Protein AF-A0A7S1CDB8-F1 (afdb_monomer_lite)

Radius of gyration: 35.47 Å; chains: 1; bounding box: 100×95×115 Å

pLDDT: mean 78.23, std 21.89, range [29.41, 98.62]

Foldseek 3Di:
DDDDDDDDDDDDDDDDDDDDDDDDDDDDDDDDDDDDDPVVVVVVVVVVVVVVDDDDDDDDDDDDDDDDDDDDDPDPDFDWDKDKDWDDPPPCPCPPVFDWDADPVRTIMTIDIDGPCPVPPPPPVPPPPDDDPDCVSVPHPDPPDDPPPCPDDPVNPPDPDPDPPPDPPPPPPPDDPPPVVVVVVVVVVVVVVVVVVVDPDDDDDDDDPPPDDFLCPFPLVCCCPDNQQNDLFQDDPLLVLLLCQLLCVQCVPVVNLCLQCVPPDPVCSVVSSVLQSVLCSVCVVLLVLLLLQQLLVDPPHLSFHALVSLVVQCVLLCLCPPPQQLNVQPPLVVLLVVLLDDDPPPLLVVLDDSRGHDSSSSVSSLLVNLCSRQVVRVNDPGSSVSSNCCVPPRRPVSDDVSSVDRLCVCVVPPCGDPVNSVVCVSCVVVLVVLQVVQWDDDPPDDPPFTWHFLVSQVVSCVVVVLDDVQFQQHSSNLSSLLSSLGHRHSDCSVPVRSNGTDGSNSVSSSVSSSVVSTPQDDPVQCVVQVHPGSVSSVVVVVD

Organism: NCBI:txid1486930

Structure (mmCIF, N/CA/C/O backbone):
data_AF-A0A7S1CDB8-F1
#
_entry.id   AF-A0A7S1CDB8-F1
#
loop_
_atom_site.group_PDB
_atom_site.id
_atom_site.type_symbol
_atom_site.label_atom_id
_atom_site.label_alt_id
_atom_site.label_comp_id
_atom_site.label_asym_id
_atom_site.label_entity_id
_atom_site.label_seq_id
_atom_site.pdbx_PDB_ins_code
_atom_site.Cartn_x
_atom_site.Cartn_y
_atom_site.Cartn_z
_atom_site.occupancy
_atom_site.B_iso_or_equiv
_atom_site.auth_seq_id
_atom_site.auth_comp_id
_atom_site.auth_asym_id
_atom_site.auth_atom_id
_atom_site.pdbx_PDB_model_num
ATOM 1 N N . GLY A 1 1 ? -10.593 3.421 -68.759 1.00 38.16 1 GLY A N 1
ATOM 2 C CA . GLY A 1 1 ? -10.973 4.738 -69.297 1.00 38.16 1 GLY A CA 1
ATOM 3 C C . GLY A 1 1 ? -12.304 5.162 -68.704 1.00 38.16 1 GLY A C 1
ATOM 4 O O . GLY A 1 1 ? -13.023 4.292 -68.224 1.00 38.16 1 GLY A O 1
ATOM 5 N N . GLY A 1 2 ? -12.669 6.444 -68.731 1.00 35.84 2 GLY A N 1
ATOM 6 C CA . GLY A 1 2 ? -11.814 7.614 -69.043 1.00 35.84 2 GLY A CA 1
ATOM 7 C C . GLY A 1 2 ? -11.148 8.185 -67.778 1.00 35.84 2 GLY A C 1
ATOM 8 O O . GLY A 1 2 ? -11.534 7.781 -66.687 1.00 35.84 2 GLY A O 1
ATOM 9 N N . ASP A 1 3 ? -10.095 9.008 -67.801 1.00 43.03 3 ASP A N 1
ATOM 10 C CA . ASP A 1 3 ? -9.575 9.994 -68.782 1.00 43.03 3 ASP A CA 1
ATOM 11 C C . ASP A 1 3 ? -10.294 11.362 -68.800 1.00 43.03 3 ASP A C 1
ATOM 13 O O . ASP A 1 3 ? -11.520 11.425 -68.820 1.00 43.03 3 ASP A O 1
ATOM 17 N N . GLY A 1 4 ? -9.493 12.446 -68.831 1.00 36.03 4 GLY A N 1
ATOM 18 C CA . GLY A 1 4 ? -9.903 13.865 -68.734 1.00 36.03 4 GLY A CA 1
ATOM 19 C C . GLY A 1 4 ? -9.572 14.483 -67.361 1.00 36.03 4 GLY A C 1
ATOM 20 O O . GLY A 1 4 ? -10.271 14.193 -66.400 1.00 36.03 4 GLY A O 1
ATOM 21 N N . ALA A 1 5 ? -8.513 15.270 -67.113 1.00 48.31 5 ALA A N 1
ATOM 22 C CA . ALA A 1 5 ? -7.528 16.015 -67.927 1.00 48.31 5 ALA A CA 1
ATOM 23 C C . ALA A 1 5 ? -7.956 17.415 -68.446 1.00 48.31 5 ALA A C 1
ATOM 25 O O . ALA A 1 5 ? -8.996 17.559 -69.079 1.00 48.31 5 ALA A O 1
ATOM 26 N N . GLY A 1 6 ? -7.096 18.424 -68.201 1.00 35.16 6 GLY A N 1
ATOM 27 C CA . GLY A 1 6 ? -7.274 19.858 -68.523 1.00 35.16 6 GLY A CA 1
ATOM 28 C C . GLY A 1 6 ? -7.003 20.754 -67.293 1.00 35.16 6 GLY A C 1
ATOM 29 O O . GLY A 1 6 ? -7.774 20.666 -66.348 1.00 35.16 6 GLY A O 1
ATOM 30 N N . ALA A 1 7 ? -5.940 21.558 -67.108 1.00 39.66 7 ALA A N 1
ATOM 31 C CA . ALA A 1 7 ? -4.836 22.127 -67.915 1.00 39.66 7 ALA A CA 1
ATOM 32 C C . ALA A 1 7 ? -4.998 23.622 -68.297 1.00 39.66 7 ALA A C 1
ATOM 34 O O . ALA A 1 7 ? -6.033 24.024 -68.817 1.00 39.66 7 ALA A O 1
ATOM 35 N N . GLY A 1 8 ? -3.932 24.413 -68.073 1.00 31.86 8 GLY A N 1
ATOM 36 C CA . GLY A 1 8 ? -3.846 25.863 -68.336 1.00 31.86 8 GLY A CA 1
ATOM 37 C C . GLY A 1 8 ? -3.538 26.702 -67.074 1.00 31.86 8 GLY A C 1
ATOM 38 O O . GLY A 1 8 ? -4.334 26.637 -66.148 1.00 31.86 8 GLY A O 1
ATOM 39 N N . ALA A 1 9 ? -2.502 27.544 -66.913 1.00 38.00 9 ALA A N 1
ATOM 40 C CA . ALA A 1 9 ? -1.146 27.750 -67.483 1.00 38.00 9 ALA A CA 1
ATOM 41 C C . ALA A 1 9 ? -0.836 29.262 -67.667 1.00 38.00 9 ALA 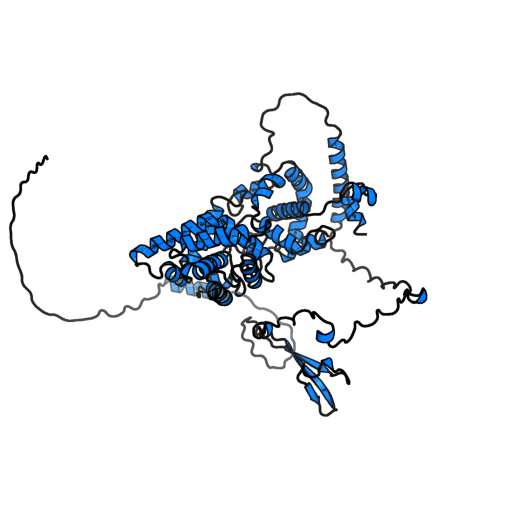A C 1
ATOM 43 O O . ALA A 1 9 ? -1.752 30.035 -67.923 1.00 38.00 9 ALA A O 1
ATOM 44 N N . ALA A 1 10 ? 0.461 29.628 -67.631 1.00 35.28 10 ALA A N 1
ATOM 45 C CA . ALA A 1 10 ? 1.052 30.963 -67.899 1.00 35.28 10 ALA A CA 1
ATOM 46 C C . ALA A 1 10 ? 0.858 32.066 -66.812 1.00 35.28 10 ALA A C 1
ATOM 48 O O . ALA A 1 10 ? -0.176 32.100 -66.158 1.00 35.28 10 ALA A O 1
ATOM 49 N N . GLN A 1 11 ? 1.797 33.004 -66.558 1.00 32.66 11 GLN A N 1
ATOM 50 C CA . GLN A 1 11 ? 3.234 33.113 -66.921 1.00 32.66 11 GLN A CA 1
ATOM 51 C C . GLN A 1 11 ? 3.989 34.120 -66.001 1.00 32.66 11 GLN A C 1
ATOM 53 O O . GLN A 1 11 ? 3.361 34.946 -65.345 1.00 32.66 11 GLN A O 1
ATOM 58 N N . SER A 1 12 ? 5.329 34.042 -65.971 1.00 38.66 12 SER A N 1
ATOM 59 C CA . SER A 1 12 ? 6.301 34.975 -65.327 1.0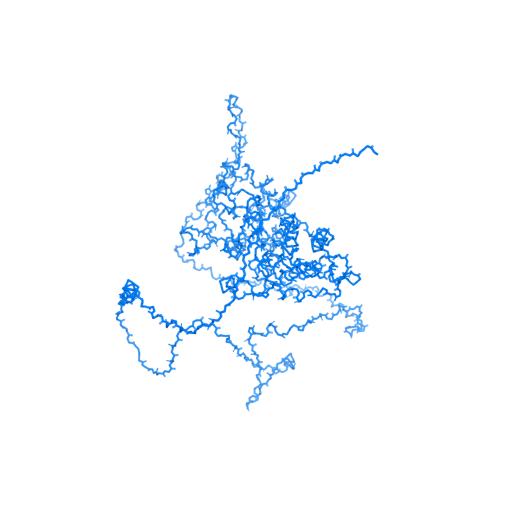0 38.66 12 SER A CA 1
ATOM 60 C C . SER A 1 12 ? 6.547 36.249 -66.196 1.00 38.66 12 SER A C 1
ATOM 62 O O . SER A 1 12 ? 5.812 36.371 -67.179 1.00 38.66 12 SER A O 1
ATOM 64 N N . PRO A 1 13 ? 7.530 37.179 -65.971 1.00 56.38 13 PRO A N 1
ATOM 65 C CA . PRO A 1 13 ? 8.753 37.220 -65.116 1.00 56.38 13 PRO A CA 1
ATOM 66 C C . PRO A 1 13 ? 8.775 38.473 -64.165 1.00 56.38 13 PRO A C 1
ATOM 68 O O . PRO A 1 13 ? 7.691 38.952 -63.854 1.00 56.38 13 PRO A O 1
ATOM 71 N N . SER A 1 14 ? 9.856 39.041 -63.583 1.00 34.16 14 SER A N 1
ATOM 72 C CA . SER A 1 14 ? 11.317 39.063 -63.862 1.00 34.16 14 SER A CA 1
ATOM 73 C C . SER A 1 14 ? 12.197 39.528 -62.672 1.00 34.16 14 SER A C 1
ATOM 75 O O . SER A 1 14 ? 11.719 40.286 -61.835 1.00 34.16 14 SER A O 1
ATOM 77 N N . ASP A 1 15 ? 13.471 39.098 -62.655 1.00 36.56 15 ASP A N 1
ATOM 78 C CA . ASP A 1 15 ? 14.751 39.862 -62.536 1.00 36.56 15 ASP A CA 1
ATOM 79 C C . ASP A 1 15 ? 14.794 41.205 -61.751 1.00 36.56 15 ASP A C 1
ATOM 81 O O . ASP A 1 15 ? 13.921 42.046 -61.939 1.00 36.56 15 ASP A O 1
ATOM 85 N N . ALA A 1 16 ? 15.823 41.594 -60.969 1.00 36.19 16 ALA A N 1
ATOM 86 C CA . ALA A 1 16 ? 17.074 40.999 -60.424 1.00 36.19 16 ALA A CA 1
ATOM 87 C C . ALA A 1 16 ? 17.612 41.981 -59.308 1.00 36.19 16 ALA A C 1
ATOM 89 O O . ALA A 1 16 ? 16.817 42.790 -58.837 1.00 36.19 16 ALA A O 1
ATOM 90 N N . ASP A 1 17 ? 18.849 42.055 -58.772 1.00 36.66 17 ASP A N 1
ATOM 91 C CA . ASP A 1 17 ? 20.159 41.383 -58.954 1.00 36.66 17 ASP A CA 1
ATOM 92 C C . ASP A 1 17 ? 21.061 41.550 -57.675 1.00 36.66 17 ASP A C 1
ATOM 94 O O . ASP A 1 17 ? 20.596 41.957 -56.611 1.00 36.66 17 ASP A O 1
ATOM 98 N N . LYS A 1 18 ? 22.362 41.232 -57.782 1.00 38.91 18 LYS A N 1
ATOM 99 C CA . LYS A 1 18 ? 23.511 41.406 -56.852 1.00 38.91 18 LYS A CA 1
ATOM 100 C C . LYS A 1 18 ? 24.128 42.840 -56.913 1.00 38.91 18 LYS A C 1
ATOM 102 O O . LYS A 1 18 ? 23.709 43.583 -57.797 1.00 38.91 18 LYS A O 1
ATOM 107 N N . PRO A 1 19 ? 25.112 43.273 -56.059 1.00 49.97 19 PRO A N 1
ATOM 108 C CA . PRO A 1 19 ? 26.216 42.483 -55.471 1.00 49.97 19 PRO A CA 1
ATOM 109 C C . PRO A 1 19 ? 26.726 42.848 -54.042 1.00 49.97 19 PRO A C 1
ATOM 111 O O . PRO A 1 19 ? 26.139 43.617 -53.293 1.00 49.97 19 PRO A O 1
ATOM 114 N N . THR A 1 20 ? 27.855 42.227 -53.673 1.00 40.97 20 THR A N 1
ATOM 115 C CA . THR A 1 20 ? 28.640 42.308 -52.417 1.00 40.97 20 THR A CA 1
ATOM 116 C C . THR A 1 20 ? 29.565 43.531 -52.280 1.00 40.97 20 THR A C 1
ATOM 118 O O . THR A 1 20 ? 30.162 43.897 -53.289 1.00 40.97 20 THR A O 1
ATOM 121 N N . ALA A 1 21 ? 29.872 43.980 -51.040 1.00 36.62 21 ALA A N 1
ATOM 122 C CA . ALA A 1 21 ? 31.258 44.040 -50.491 1.00 36.62 21 ALA A CA 1
ATOM 123 C C . ALA A 1 21 ? 31.415 44.623 -49.047 1.00 36.62 21 ALA A C 1
ATOM 125 O O . ALA A 1 21 ? 30.843 45.651 -48.721 1.00 36.62 21 ALA A O 1
ATOM 126 N N . GLN A 1 22 ? 32.308 43.988 -48.263 1.00 33.31 22 GLN A N 1
ATOM 127 C CA . GLN A 1 22 ? 33.307 44.542 -47.305 1.00 33.31 22 GLN A CA 1
ATOM 128 C C . GLN A 1 22 ? 32.953 45.380 -46.032 1.00 33.31 22 GLN A C 1
ATOM 130 O O . GLN A 1 22 ? 32.605 46.548 -46.098 1.00 33.31 22 GLN A O 1
ATOM 135 N N . SER A 1 23 ? 33.354 44.811 -44.877 1.00 37.66 23 SER A N 1
ATOM 136 C CA . SER A 1 23 ? 34.295 45.370 -43.863 1.00 37.66 23 SER A CA 1
ATOM 137 C C . SER A 1 23 ? 33.973 46.622 -43.010 1.00 37.66 23 SER A C 1
ATOM 139 O O . SER A 1 23 ? 34.195 47.748 -43.448 1.00 37.66 23 SER A O 1
ATOM 141 N N . ALA A 1 24 ? 33.744 46.411 -41.701 1.00 34.50 24 ALA A N 1
ATOM 142 C CA . ALA A 1 24 ? 34.161 47.298 -40.591 1.00 34.50 24 ALA A CA 1
ATOM 143 C C . ALA A 1 24 ? 34.254 46.505 -39.257 1.00 34.50 24 ALA A C 1
ATOM 145 O O . ALA A 1 24 ? 33.788 45.367 -39.200 1.00 34.50 24 ALA A O 1
ATOM 146 N N . SER A 1 25 ? 34.859 47.067 -38.196 1.00 35.12 25 SER A N 1
ATOM 147 C CA . SER A 1 25 ? 35.215 46.340 -36.953 1.00 35.12 25 SER A CA 1
ATOM 148 C C . SER A 1 25 ? 34.962 47.110 -35.644 1.00 35.12 25 SER A C 1
ATOM 150 O O . SER A 1 25 ? 35.329 48.283 -35.570 1.00 35.12 25 SER A O 1
ATOM 152 N N . SER A 1 26 ? 34.537 46.385 -34.593 1.00 35.00 26 SER A N 1
ATOM 153 C CA . SER A 1 26 ? 34.573 46.768 -33.155 1.00 35.00 26 SER A CA 1
ATOM 154 C C . SER A 1 26 ? 33.617 47.902 -32.707 1.00 35.00 26 SER A C 1
ATOM 156 O O . SER A 1 26 ? 33.131 48.642 -33.562 1.00 35.00 26 SER A O 1
ATOM 158 N N . PRO A 1 27 ? 33.347 48.093 -31.387 1.00 48.28 27 PRO A N 1
ATOM 159 C CA . PRO A 1 27 ? 33.837 47.365 -30.200 1.00 48.28 27 PRO A CA 1
ATOM 160 C C . PRO A 1 27 ? 32.727 46.742 -29.310 1.00 48.28 27 PRO A C 1
ATOM 162 O O . PRO A 1 27 ? 31.542 46.788 -29.631 1.00 48.28 27 PRO A O 1
ATOM 165 N N . GLU A 1 28 ? 33.131 46.166 -28.173 1.00 45.31 28 GLU A N 1
ATOM 166 C CA . GLU A 1 28 ? 32.261 45.649 -27.103 1.00 45.31 28 GLU A CA 1
ATOM 167 C C . GLU A 1 28 ? 31.558 46.768 -26.297 1.00 45.31 28 GLU A C 1
ATOM 169 O O . GLU A 1 28 ? 32.143 47.838 -26.100 1.00 45.31 28 GLU A O 1
ATOM 174 N N . PRO A 1 29 ? 30.356 46.521 -25.737 1.00 46.44 29 PRO A N 1
ATOM 175 C CA . PRO A 1 29 ? 29.827 47.276 -24.604 1.00 46.44 29 PRO A CA 1
ATOM 176 C C . PRO A 1 29 ? 30.355 46.707 -23.272 1.00 46.44 29 PRO A C 1
ATOM 178 O O . PRO A 1 29 ? 30.361 45.495 -23.060 1.00 46.44 29 PRO A O 1
ATOM 181 N N . ALA A 1 30 ? 30.773 47.581 -22.354 1.00 36.88 30 ALA A N 1
ATOM 182 C CA . ALA A 1 30 ? 31.241 47.181 -21.025 1.00 36.88 30 ALA A CA 1
ATOM 183 C C . ALA A 1 30 ? 30.097 46.683 -20.118 1.00 36.88 30 ALA A C 1
ATOM 185 O O . ALA A 1 30 ? 28.937 47.058 -20.296 1.00 36.88 30 ALA A O 1
ATOM 186 N N . ALA A 1 31 ? 30.440 45.870 -19.114 1.00 41.00 31 ALA A N 1
ATOM 187 C CA . ALA A 1 31 ? 29.494 45.416 -18.097 1.00 41.00 31 ALA A CA 1
ATOM 188 C C . ALA A 1 31 ? 28.950 46.595 -17.268 1.00 41.00 31 ALA A C 1
ATOM 190 O O . ALA A 1 31 ? 29.709 47.466 -16.842 1.00 41.00 31 ALA A O 1
ATOM 191 N N . ALA A 1 32 ? 27.641 46.594 -17.014 1.00 38.53 32 ALA A N 1
ATOM 192 C CA . ALA A 1 32 ? 27.009 47.500 -16.064 1.00 38.53 32 ALA A CA 1
ATOM 193 C C . ALA A 1 32 ? 27.014 46.868 -14.664 1.00 38.53 32 ALA A C 1
ATOM 195 O O . ALA A 1 32 ? 26.612 45.716 -14.507 1.00 38.53 32 ALA A O 1
ATOM 196 N N . GLU A 1 33 ? 27.443 47.620 -13.651 1.00 46.94 33 GLU A N 1
ATOM 197 C CA . GLU A 1 33 ? 27.284 47.216 -12.252 1.00 46.94 33 GLU A CA 1
ATOM 198 C C . GLU A 1 33 ? 25.822 47.421 -11.825 1.00 46.94 33 GLU A C 1
ATOM 200 O O . GLU A 1 33 ? 25.304 48.541 -11.853 1.00 46.94 33 GLU A O 1
ATOM 205 N N . GLU A 1 34 ? 25.143 46.342 -11.432 1.00 46.44 34 GLU A N 1
ATOM 206 C CA . GLU A 1 34 ? 23.788 46.416 -10.882 1.00 46.44 34 GLU A CA 1
ATOM 207 C C . GLU A 1 34 ? 23.829 46.976 -9.452 1.00 46.44 34 GLU A C 1
ATOM 209 O O . GLU A 1 34 ? 24.163 46.280 -8.493 1.00 46.44 34 GLU A O 1
ATOM 214 N N . PHE A 1 35 ? 23.471 48.252 -9.295 1.00 51.84 35 PHE A N 1
ATOM 215 C CA . PHE A 1 35 ? 23.238 48.843 -7.977 1.00 51.84 35 PHE A CA 1
ATOM 216 C C . PHE A 1 35 ? 21.973 48.242 -7.347 1.00 51.84 35 PHE A C 1
ATOM 218 O O . PHE A 1 35 ? 20.884 48.350 -7.915 1.00 51.84 35 PHE A O 1
ATOM 225 N N . GLU A 1 36 ? 22.093 47.652 -6.151 1.00 64.62 36 GLU A N 1
ATOM 226 C CA . GLU A 1 36 ? 20.927 47.176 -5.396 1.00 64.62 36 GLU A CA 1
ATOM 227 C C . GLU A 1 36 ? 19.930 48.318 -5.136 1.00 64.62 36 GLU A C 1
ATOM 229 O O . GLU A 1 36 ? 20.313 49.426 -4.750 1.00 64.62 36 GLU A O 1
ATOM 234 N N . SER A 1 37 ? 18.632 48.035 -5.303 1.00 71.44 37 SER A N 1
ATOM 235 C CA . SER A 1 37 ? 17.571 49.011 -5.029 1.00 71.44 37 SER A CA 1
ATOM 236 C C . SER A 1 37 ? 17.649 49.527 -3.580 1.00 71.44 37 SER A C 1
ATOM 238 O O . SER A 1 37 ? 17.768 48.713 -2.655 1.00 71.44 37 SER A O 1
ATOM 240 N N . PRO A 1 38 ? 17.487 50.845 -3.338 1.00 65.38 38 PRO A N 1
ATOM 241 C CA . PRO A 1 38 ? 17.392 51.401 -1.990 1.00 65.38 38 PRO A CA 1
ATOM 242 C C . PRO A 1 38 ? 16.327 50.726 -1.112 1.00 65.38 38 PRO A C 1
ATOM 244 O O . PRO A 1 38 ? 16.525 50.601 0.094 1.00 65.38 38 PRO A O 1
ATOM 247 N N . GLU A 1 39 ? 15.230 50.230 -1.696 1.00 68.44 39 GLU A N 1
ATOM 248 C CA . GLU A 1 39 ? 14.194 49.489 -0.960 1.00 68.44 39 GLU A CA 1
ATOM 249 C C . GLU A 1 39 ? 14.709 48.146 -0.421 1.00 68.44 39 GLU A C 1
ATOM 251 O O . GLU A 1 39 ? 14.388 47.769 0.706 1.00 68.44 39 GLU A O 1
ATOM 256 N N . LEU A 1 40 ? 15.568 47.456 -1.180 1.00 67.94 40 LEU A N 1
ATOM 257 C CA . LEU A 1 40 ? 16.182 46.191 -0.769 1.00 67.94 40 LEU A CA 1
ATOM 258 C C . LEU A 1 40 ? 17.161 46.410 0.396 1.00 67.94 40 LEU A C 1
ATOM 260 O O . LEU A 1 40 ? 17.200 45.626 1.344 1.00 67.94 40 LEU A O 1
ATOM 264 N N . LEU A 1 41 ? 17.910 47.518 0.365 1.00 67.50 41 LEU A N 1
ATOM 265 C CA . LEU A 1 41 ? 18.782 47.932 1.467 1.00 67.50 41 LEU A CA 1
ATOM 266 C C . LEU A 1 41 ? 17.978 48.329 2.717 1.00 67.50 41 LEU A C 1
ATOM 268 O O . LEU A 1 41 ? 18.371 47.969 3.827 1.00 67.50 41 LEU A O 1
ATOM 272 N N . MET A 1 42 ? 16.825 48.993 2.562 1.00 70.44 42 MET A N 1
ATOM 273 C CA . MET A 1 42 ? 15.929 49.284 3.690 1.00 70.44 42 MET A CA 1
ATOM 274 C C . MET A 1 42 ? 15.274 48.021 4.274 1.00 70.44 42 MET A C 1
ATOM 276 O O . MET A 1 42 ? 15.151 47.932 5.495 1.00 70.44 42 MET A O 1
ATOM 280 N N . GLN A 1 43 ? 14.922 47.019 3.457 1.00 70.06 43 GLN A N 1
ATOM 281 C CA . GLN A 1 43 ? 14.450 45.718 3.956 1.00 70.06 43 GLN A CA 1
ATOM 282 C C . GLN A 1 43 ? 15.533 44.984 4.759 1.00 70.06 43 GLN A C 1
ATOM 284 O O . GLN A 1 43 ? 15.288 44.621 5.910 1.00 70.06 43 GLN A O 1
ATOM 289 N N . LYS A 1 44 ? 16.752 44.850 4.217 1.00 75.25 44 LYS A N 1
ATOM 290 C CA . LYS A 1 44 ? 17.890 44.232 4.929 1.00 75.25 44 LYS A CA 1
ATOM 291 C C . LYS A 1 44 ? 18.195 44.945 6.258 1.00 75.25 44 LYS A C 1
ATOM 293 O O . LYS A 1 44 ? 18.496 44.294 7.259 1.00 75.25 44 LYS A O 1
ATOM 298 N N . ALA A 1 45 ? 18.080 46.276 6.296 1.00 68.38 45 ALA A N 1
ATOM 299 C CA . ALA A 1 45 ? 18.245 47.060 7.521 1.00 68.38 45 ALA A CA 1
ATOM 300 C C . ALA A 1 45 ? 17.115 46.829 8.547 1.00 68.38 45 ALA A C 1
ATOM 302 O O . ALA A 1 45 ? 17.380 46.807 9.750 1.00 68.38 45 ALA A O 1
ATOM 303 N N . ALA A 1 46 ? 15.873 46.623 8.096 1.00 68.38 46 ALA A N 1
ATOM 304 C CA . ALA A 1 46 ? 14.742 46.317 8.971 1.00 68.38 46 ALA A CA 1
ATOM 305 C C . ALA A 1 46 ? 14.871 44.926 9.623 1.00 68.38 46 ALA A C 1
ATOM 307 O O . ALA A 1 46 ? 14.714 44.811 10.839 1.00 68.38 46 ALA A O 1
ATOM 308 N N . GLU A 1 47 ? 15.240 43.893 8.857 1.00 65.31 47 GLU A N 1
ATOM 309 C CA . GLU A 1 47 ? 15.480 42.539 9.388 1.00 65.31 47 GLU A CA 1
ATOM 310 C C . GLU A 1 47 ? 16.637 42.512 10.405 1.00 65.31 47 GLU A C 1
ATOM 312 O O . GLU A 1 47 ? 16.551 41.862 11.452 1.00 65.31 47 GLU A O 1
ATOM 317 N N . ALA A 1 48 ? 17.708 43.273 10.145 1.00 57.91 48 ALA A N 1
ATOM 318 C CA . ALA A 1 48 ? 18.814 43.438 11.087 1.00 57.91 48 ALA A CA 1
ATOM 319 C C . ALA A 1 48 ? 18.375 44.123 12.399 1.00 57.91 48 ALA A C 1
ATOM 321 O O . ALA A 1 48 ? 18.818 43.731 13.480 1.00 57.91 48 ALA A O 1
ATOM 322 N N . ALA A 1 49 ? 17.473 45.108 12.324 1.00 56.41 49 ALA A N 1
ATOM 323 C CA . ALA A 1 49 ? 16.936 45.811 13.490 1.00 56.41 49 ALA A CA 1
ATOM 324 C C . ALA A 1 49 ? 15.918 44.985 14.304 1.00 56.41 49 ALA A C 1
ATOM 326 O O . ALA A 1 49 ? 15.722 45.257 15.493 1.00 56.41 49 ALA A O 1
ATOM 327 N N . GLU A 1 50 ? 15.272 43.981 13.701 1.00 53.75 50 GLU A N 1
ATOM 328 C CA . GLU A 1 50 ? 14.378 43.059 14.412 1.00 53.75 50 GLU A CA 1
ATOM 329 C C . GLU A 1 50 ? 15.158 41.963 15.157 1.00 53.75 50 GLU A C 1
ATOM 331 O O . GLU A 1 50 ? 14.863 41.684 16.321 1.00 53.75 50 GLU A O 1
ATOM 336 N N . ARG A 1 51 ? 16.245 41.441 14.565 1.00 48.72 51 ARG A N 1
ATOM 337 C CA . ARG A 1 51 ? 17.172 40.502 15.237 1.00 48.72 51 ARG A CA 1
ATOM 338 C C . ARG A 1 51 ? 17.839 41.058 16.503 1.00 48.72 51 ARG A C 1
ATOM 340 O O . ARG A 1 51 ? 18.318 40.277 17.317 1.00 48.72 51 ARG A O 1
ATOM 347 N N . ALA A 1 52 ? 17.856 42.375 16.697 1.00 46.03 52 ALA A N 1
ATOM 348 C CA . ALA A 1 52 ? 18.476 43.032 17.849 1.00 46.03 52 ALA A CA 1
ATOM 349 C C . ALA A 1 52 ? 17.593 43.090 19.122 1.00 46.03 52 ALA A C 1
ATOM 351 O O . ALA A 1 52 ? 17.943 43.795 20.068 1.00 46.03 52 ALA A O 1
ATOM 352 N N . LYS A 1 53 ? 16.431 42.413 19.161 1.00 40.97 53 LYS A N 1
ATOM 353 C CA . LYS A 1 53 ? 15.407 42.588 20.216 1.00 40.97 53 LYS A CA 1
ATOM 354 C C . LYS A 1 53 ? 15.030 41.309 20.976 1.00 40.97 53 LYS A C 1
ATOM 356 O O . LYS A 1 53 ? 13.863 40.928 21.031 1.00 40.97 53 LYS A O 1
ATOM 361 N N . THR A 1 54 ? 15.997 40.706 21.662 1.00 39.81 54 THR A N 1
ATOM 362 C CA . THR A 1 54 ? 15.740 39.733 22.743 1.00 39.81 54 THR A CA 1
ATOM 363 C C . THR A 1 54 ? 16.559 40.098 23.984 1.00 39.81 54 THR A C 1
ATOM 365 O O . THR A 1 54 ? 17.785 40.109 23.886 1.00 39.81 54 THR A O 1
ATOM 368 N N . PRO A 1 55 ? 15.933 40.406 25.137 1.00 38.22 55 PRO A N 1
ATOM 369 C CA . PRO A 1 55 ? 16.661 40.739 26.355 1.00 38.22 55 PRO A CA 1
ATOM 370 C C . PRO A 1 55 ? 17.181 39.479 27.059 1.00 38.22 55 PRO A C 1
ATOM 372 O O . PRO A 1 55 ? 16.446 38.511 27.247 1.00 38.22 55 PRO A O 1
ATOM 375 N N . THR A 1 56 ? 18.436 39.526 27.495 1.00 39.28 56 THR A N 1
ATOM 376 C CA . THR A 1 56 ? 19.023 38.611 28.482 1.00 39.28 56 THR A CA 1
ATOM 377 C C . THR A 1 56 ? 19.059 39.304 29.835 1.00 39.28 56 THR A C 1
ATOM 379 O O . THR A 1 56 ? 19.525 40.442 29.885 1.00 39.28 56 THR A O 1
ATOM 382 N N . ASP A 1 57 ? 18.655 38.635 30.917 1.00 35.59 57 ASP A N 1
ATOM 383 C CA . ASP A 1 57 ? 19.031 39.091 32.257 1.00 35.59 57 ASP A CA 1
ATOM 384 C C . ASP A 1 57 ? 19.105 37.959 33.300 1.00 35.59 57 ASP A C 1
ATOM 386 O O . ASP A 1 57 ? 18.337 36.996 33.252 1.00 35.59 57 ASP A O 1
ATOM 390 N N . HIS A 1 58 ? 20.022 38.177 34.241 1.00 33.66 58 HIS A N 1
ATOM 391 C CA . HIS A 1 58 ? 20.325 37.497 35.506 1.00 33.66 58 HIS A CA 1
ATOM 392 C C . HIS A 1 58 ? 20.864 36.053 35.594 1.00 33.66 58 HIS A C 1
ATOM 394 O O . HIS A 1 58 ? 20.352 35.073 35.053 1.00 33.66 58 HIS A O 1
ATOM 400 N N . ASP A 1 59 ? 21.909 35.987 36.423 1.00 30.91 59 ASP A N 1
ATOM 401 C CA . ASP A 1 59 ? 22.818 34.897 36.757 1.00 30.91 59 ASP A CA 1
ATOM 402 C C . ASP A 1 59 ? 22.428 34.157 38.053 1.00 30.91 59 ASP A C 1
ATOM 404 O O . ASP A 1 59 ? 21.704 34.689 38.896 1.00 30.91 59 ASP A O 1
ATOM 408 N N . VAL A 1 60 ? 23.036 32.983 38.276 1.00 30.92 60 VAL A N 1
ATOM 409 C CA . VAL A 1 60 ? 23.445 32.499 39.614 1.00 30.92 60 VAL A CA 1
ATOM 410 C C . VAL A 1 60 ? 24.790 31.766 39.474 1.00 30.92 60 VAL A C 1
ATOM 412 O O . VAL A 1 60 ? 24.979 31.002 38.528 1.00 30.92 60 VAL A O 1
ATOM 415 N N . ASP A 1 61 ? 25.725 31.992 40.401 1.00 29.41 61 ASP A N 1
ATOM 416 C CA . ASP A 1 61 ? 27.120 31.528 40.332 1.00 29.41 61 ASP A CA 1
ATOM 417 C C . ASP A 1 61 ? 27.335 29.999 40.352 1.00 29.41 61 ASP A C 1
ATOM 419 O O . ASP A 1 61 ? 26.741 29.280 41.159 1.00 29.41 61 ASP A O 1
ATOM 423 N N . SER A 1 62 ? 28.343 29.519 39.605 1.00 31.69 62 SER A N 1
ATOM 424 C CA . SER A 1 62 ? 29.194 28.400 40.057 1.00 31.69 62 SER A CA 1
ATOM 425 C C . SER A 1 62 ? 30.606 28.437 39.439 1.00 31.69 62 SER A C 1
ATOM 427 O O . SER A 1 62 ? 30.789 28.779 38.275 1.00 31.69 62 SER A O 1
ATOM 429 N N . VAL A 1 63 ? 31.609 28.132 40.268 1.00 30.34 63 VAL A N 1
ATOM 430 C CA . VAL A 1 63 ? 33.054 28.363 40.055 1.00 30.34 63 VAL A CA 1
ATOM 431 C C . VAL A 1 63 ? 33.691 27.487 38.956 1.00 30.34 63 VAL A C 1
ATOM 433 O O . VAL A 1 63 ? 33.350 26.321 38.796 1.00 30.34 63 VAL A O 1
ATOM 436 N N . ALA A 1 64 ? 34.672 28.080 38.267 1.00 31.25 64 ALA A N 1
ATOM 437 C CA . ALA A 1 64 ? 35.506 27.573 37.170 1.00 31.25 64 ALA A CA 1
ATOM 438 C C . ALA A 1 64 ? 36.181 26.187 37.321 1.00 31.25 64 ALA A C 1
ATOM 440 O O . ALA A 1 64 ? 36.655 25.836 38.399 1.00 31.25 64 ALA A O 1
ATOM 441 N N . ASP A 1 65 ? 36.376 25.504 36.180 1.00 32.81 65 ASP A N 1
ATOM 442 C CA . ASP A 1 65 ? 37.700 25.351 35.524 1.00 32.81 65 ASP A CA 1
ATOM 443 C C . ASP A 1 65 ? 37.498 25.132 33.988 1.00 32.81 65 ASP A C 1
ATOM 445 O O . ASP A 1 65 ? 36.371 24.820 33.588 1.00 32.81 65 ASP A O 1
ATOM 449 N N . PRO A 1 66 ? 38.480 25.370 33.086 1.00 39.28 66 PRO A N 1
ATOM 450 C CA . PRO A 1 66 ? 38.216 25.556 31.649 1.00 39.28 66 PRO A CA 1
ATOM 451 C C . PRO A 1 66 ? 38.457 24.316 30.767 1.00 39.28 66 PRO A C 1
ATOM 453 O O . PRO A 1 66 ? 39.356 23.521 31.036 1.00 39.28 66 PRO A O 1
ATOM 456 N N . GLY A 1 67 ? 37.763 24.225 29.620 1.00 32.81 67 GLY A N 1
ATOM 457 C CA . GLY A 1 67 ? 38.187 23.296 28.562 1.00 32.81 67 GLY A CA 1
ATOM 458 C C . GLY A 1 67 ? 37.189 22.851 27.487 1.00 32.81 67 GLY A C 1
ATOM 459 O O . GLY A 1 67 ? 37.343 21.725 27.030 1.00 32.81 67 GLY A O 1
ATOM 460 N N . ASP A 1 68 ? 36.219 23.668 27.054 1.00 31.44 68 ASP A N 1
ATOM 461 C CA . ASP A 1 68 ? 35.311 23.283 25.954 1.00 31.44 68 ASP A CA 1
ATOM 462 C C . ASP A 1 68 ? 35.164 24.376 24.880 1.00 31.44 68 ASP A C 1
ATOM 464 O O . ASP A 1 68 ? 34.914 25.543 25.186 1.00 31.44 68 ASP A O 1
ATOM 468 N N . LEU A 1 69 ? 35.311 23.981 23.610 1.00 37.78 69 LEU A N 1
ATOM 469 C CA . LEU A 1 69 ? 35.036 24.805 22.427 1.00 37.78 69 LEU A CA 1
ATOM 470 C C . LEU A 1 69 ? 33.701 24.355 21.829 1.00 37.78 69 LEU A C 1
ATOM 472 O O . LEU A 1 69 ? 33.637 23.360 21.110 1.00 37.78 69 LEU A O 1
ATOM 476 N N . ASN A 1 70 ? 32.635 25.087 22.146 1.00 35.38 70 ASN A N 1
ATOM 477 C CA . ASN A 1 70 ? 31.276 24.752 21.737 1.00 35.38 70 ASN A CA 1
ATOM 478 C C . ASN A 1 70 ? 30.831 25.597 20.531 1.00 35.38 70 ASN A C 1
ATOM 480 O O . ASN A 1 70 ? 30.314 26.699 20.711 1.00 35.38 70 ASN A O 1
ATOM 484 N N . ASP A 1 71 ? 31.007 25.062 19.320 1.00 38.28 71 ASP A N 1
ATOM 485 C CA . ASP A 1 71 ? 30.380 25.572 18.093 1.00 38.28 71 ASP A CA 1
ATOM 486 C C . ASP A 1 71 ? 29.253 24.624 17.655 1.00 38.28 71 ASP A C 1
ATOM 488 O O . ASP A 1 71 ? 29.447 23.417 17.489 1.00 38.28 71 ASP A O 1
ATOM 492 N N . GLY A 1 72 ? 28.043 25.166 17.509 1.00 40.09 72 GLY A N 1
ATOM 493 C CA . GLY A 1 72 ? 26.820 24.367 17.450 1.00 40.09 72 GLY A CA 1
ATOM 494 C C . GLY A 1 72 ? 26.415 23.893 16.053 1.00 40.09 72 GLY A C 1
ATOM 495 O O . GLY A 1 72 ? 25.998 24.692 15.216 1.00 40.09 72 GLY A O 1
ATOM 496 N N . ALA A 1 73 ? 26.381 22.574 15.851 1.00 36.88 73 ALA A N 1
ATOM 497 C CA . ALA A 1 73 ? 25.547 21.926 14.838 1.00 36.88 73 ALA A CA 1
ATOM 498 C C . ALA A 1 73 ? 25.134 20.525 15.316 1.00 36.88 73 ALA A C 1
ATOM 500 O O . ALA A 1 73 ? 25.992 19.692 15.599 1.00 36.88 73 ALA A O 1
ATOM 501 N N . ASP A 1 74 ? 23.828 20.241 15.377 1.00 43.06 74 ASP A N 1
ATOM 502 C CA . ASP A 1 74 ? 23.280 18.985 15.926 1.00 43.06 74 ASP A CA 1
ATOM 503 C C . ASP A 1 74 ? 23.350 17.817 14.913 1.00 43.06 74 ASP A C 1
ATOM 505 O O . ASP A 1 74 ? 22.380 17.122 14.600 1.00 43.06 74 ASP A O 1
ATOM 509 N N . ALA A 1 75 ? 24.539 17.624 14.340 1.00 43.97 75 ALA A N 1
ATOM 510 C CA . ALA A 1 75 ? 24.884 16.443 13.574 1.00 43.97 75 ALA A CA 1
ATOM 511 C C . ALA A 1 75 ? 25.247 15.322 14.555 1.00 43.97 75 ALA A C 1
ATOM 513 O O . ALA A 1 75 ? 26.313 15.346 15.171 1.00 43.97 75 ALA A O 1
ATOM 514 N N . LYS A 1 76 ? 24.386 14.303 14.676 1.00 48.47 76 LYS A N 1
ATOM 515 C CA . LYS A 1 76 ? 24.710 13.079 15.425 1.00 48.47 76 LYS A CA 1
ATOM 516 C C . LYS A 1 76 ? 25.933 12.386 14.819 1.00 48.47 76 LYS A C 1
ATOM 518 O O . LYS A 1 76 ? 25.809 11.564 13.910 1.00 48.47 76 LYS A O 1
ATOM 523 N N . ALA A 1 77 ? 27.110 12.686 15.359 1.00 52.38 77 ALA A N 1
ATOM 524 C CA . ALA A 1 77 ? 28.320 11.928 15.098 1.00 52.38 77 ALA A CA 1
ATOM 525 C C . ALA A 1 77 ? 28.072 10.455 15.464 1.00 52.38 77 ALA A C 1
ATOM 527 O O . ALA A 1 77 ? 27.600 10.155 16.564 1.00 52.38 77 ALA A O 1
ATOM 528 N N . LYS A 1 78 ? 28.374 9.538 14.537 1.00 53.38 78 LYS A N 1
ATOM 529 C CA . LYS A 1 78 ? 28.238 8.091 14.752 1.00 53.38 78 LYS A CA 1
ATOM 530 C C . LYS A 1 78 ? 29.268 7.640 15.789 1.00 53.38 78 LYS A C 1
ATOM 532 O O . LYS A 1 78 ? 30.426 7.386 15.463 1.00 53.38 78 LYS A O 1
ATOM 537 N N . SER A 1 79 ? 28.861 7.614 17.053 1.00 66.56 79 SER A N 1
ATOM 538 C CA . SER A 1 79 ? 29.731 7.320 18.186 1.00 66.56 79 SER A CA 1
ATOM 539 C C . SER A 1 79 ? 29.890 5.813 18.369 1.00 66.56 79 SER A C 1
ATOM 541 O O . SER A 1 79 ? 29.151 5.180 19.116 1.00 66.56 79 SER A O 1
ATOM 543 N N . VAL A 1 80 ? 30.892 5.242 17.693 1.00 76.12 80 VAL A N 1
ATOM 544 C CA . VAL A 1 80 ? 31.314 3.845 17.885 1.00 76.12 80 VAL A CA 1
ATOM 545 C C . VAL A 1 80 ? 31.612 3.606 19.368 1.00 76.12 80 VAL A C 1
ATOM 547 O O . VAL A 1 80 ? 32.575 4.155 19.912 1.00 76.12 80 VAL A O 1
ATOM 550 N N . ARG A 1 81 ? 30.800 2.782 20.039 1.00 81.12 81 ARG A N 1
ATOM 551 C CA . ARG A 1 81 ? 30.972 2.479 21.467 1.00 81.12 81 ARG A CA 1
ATOM 552 C C . ARG A 1 81 ? 31.715 1.165 21.634 1.00 81.12 81 ARG A C 1
ATOM 554 O O . ARG A 1 81 ? 31.230 0.106 21.250 1.00 81.12 81 ARG A O 1
ATOM 561 N N . MET A 1 82 ? 32.903 1.221 22.233 1.00 82.00 82 MET A N 1
ATOM 562 C CA . MET A 1 82 ? 33.659 0.017 22.570 1.00 82.00 82 MET A CA 1
ATOM 563 C C . MET A 1 82 ? 33.258 -0.503 23.951 1.00 82.00 82 MET A C 1
ATOM 565 O O . MET A 1 82 ? 33.468 0.157 24.968 1.00 82.00 82 MET A O 1
ATOM 569 N N . PHE A 1 83 ? 32.738 -1.725 23.982 1.00 88.81 83 PHE A N 1
ATOM 570 C CA . PHE A 1 83 ? 32.401 -2.447 25.200 1.00 88.81 83 PHE A CA 1
ATOM 571 C C . PHE A 1 83 ? 33.499 -3.460 25.538 1.00 88.81 83 PHE A C 1
ATOM 573 O O . PHE A 1 83 ? 34.127 -4.050 24.655 1.00 88.81 83 PHE A O 1
ATOM 580 N N . ARG A 1 84 ? 33.717 -3.693 26.838 1.00 93.38 84 ARG A N 1
ATOM 581 C CA . ARG A 1 84 ? 34.625 -4.736 27.338 1.00 93.38 84 ARG A CA 1
ATOM 582 C C . ARG A 1 84 ? 33.984 -5.550 28.453 1.00 93.38 84 ARG A C 1
ATOM 584 O O . ARG A 1 84 ? 33.279 -4.994 29.292 1.00 93.38 84 ARG A O 1
ATOM 591 N N . PHE A 1 85 ? 34.289 -6.842 28.510 1.00 93.69 85 PHE A N 1
ATOM 592 C CA . PHE A 1 85 ? 33.881 -7.725 29.605 1.00 93.69 85 PHE A CA 1
ATOM 593 C C . PHE A 1 85 ? 35.030 -8.641 30.039 1.00 93.69 85 PHE A C 1
ATOM 595 O O . PHE A 1 85 ? 35.916 -8.971 29.248 1.00 93.69 85 PHE A O 1
ATOM 602 N N . ARG A 1 86 ? 35.056 -9.020 31.322 1.00 95.19 86 ARG A N 1
ATOM 603 C CA . ARG A 1 86 ? 36.104 -9.888 31.881 1.00 95.19 86 ARG A CA 1
ATOM 604 C C . ARG A 1 86 ? 35.908 -11.318 31.375 1.00 95.19 86 ARG A C 1
ATOM 606 O O . ARG A 1 86 ? 34.787 -11.819 31.359 1.00 95.19 86 ARG A O 1
ATOM 613 N N . HIS A 1 87 ? 36.988 -11.989 30.989 1.00 93.00 87 HIS A N 1
ATOM 614 C CA . HIS A 1 87 ? 36.940 -13.408 30.660 1.00 93.00 87 HIS A CA 1
ATOM 615 C C . HIS A 1 87 ? 36.677 -14.247 31.919 1.00 93.00 87 HIS A C 1
ATOM 617 O O . HIS A 1 87 ? 37.328 -14.056 32.947 1.00 93.00 87 HIS A O 1
ATOM 623 N N . VAL A 1 88 ? 35.753 -15.203 31.825 1.00 91.44 88 VAL A N 1
ATOM 624 C CA . VAL A 1 88 ? 35.539 -16.229 32.853 1.00 91.44 88 VAL A CA 1
ATOM 625 C C . VAL A 1 88 ? 36.418 -17.435 32.526 1.00 91.44 88 VAL A C 1
ATOM 627 O O . VAL A 1 88 ? 36.329 -17.990 31.430 1.00 91.44 88 VAL A O 1
ATOM 630 N N . HIS A 1 89 ? 37.270 -17.842 33.469 1.00 85.12 89 HIS A N 1
ATOM 631 C CA . HIS A 1 89 ? 38.194 -18.960 33.281 1.00 85.12 89 HIS A CA 1
ATOM 632 C C . HIS A 1 89 ? 37.442 -20.251 32.908 1.00 85.12 89 HIS A C 1
ATOM 634 O O . HIS A 1 89 ? 36.508 -20.656 33.597 1.00 85.12 89 HIS A O 1
ATOM 640 N N . GLY A 1 90 ? 37.856 -20.899 31.815 1.00 87.00 90 GLY A N 1
ATOM 641 C CA . GLY A 1 90 ? 37.211 -22.102 31.271 1.00 87.00 90 GLY A CA 1
ATOM 642 C C . GLY A 1 90 ? 36.102 -21.845 30.238 1.00 87.00 90 GLY A C 1
ATOM 643 O O . GLY A 1 90 ? 35.688 -22.785 29.562 1.00 87.00 90 GLY A O 1
ATOM 644 N N . ALA A 1 91 ? 35.652 -20.599 30.040 1.00 82.81 91 ALA A N 1
ATOM 645 C CA . ALA A 1 91 ? 34.605 -20.275 29.068 1.00 82.81 91 ALA A CA 1
ATOM 646 C C . ALA A 1 91 ? 35.103 -20.399 27.613 1.00 82.81 91 ALA A C 1
ATOM 648 O O . ALA A 1 91 ? 35.661 -19.458 27.045 1.00 82.81 91 ALA A O 1
ATOM 649 N N . GLN A 1 92 ? 34.871 -21.555 26.983 1.00 84.19 92 GLN A N 1
ATOM 650 C CA . GLN A 1 92 ? 35.335 -21.811 25.613 1.00 84.19 92 GLN A CA 1
ATOM 651 C C . GLN A 1 92 ? 34.604 -20.986 24.541 1.00 84.19 92 GLN A C 1
ATOM 653 O O . GLN A 1 92 ? 35.185 -20.741 23.492 1.00 84.19 92 GLN A O 1
ATOM 658 N N . LEU A 1 93 ? 33.386 -20.494 24.807 1.00 72.44 93 LEU A N 1
ATOM 659 C CA . LEU A 1 93 ? 32.576 -19.737 23.838 1.00 72.44 93 LEU A CA 1
ATOM 660 C C . LEU A 1 93 ? 33.290 -18.489 23.283 1.00 72.44 93 LEU A C 1
ATOM 662 O O . LEU A 1 93 ? 33.140 -18.159 22.115 1.00 72.44 93 LEU A O 1
ATOM 666 N N . CYS A 1 94 ? 34.091 -17.796 24.099 1.00 77.38 94 CYS A N 1
ATOM 667 C CA . CYS A 1 94 ? 34.819 -16.598 23.659 1.00 77.38 94 CYS A CA 1
ATOM 668 C C . CYS A 1 94 ? 36.063 -16.919 22.807 1.00 77.38 94 CYS A C 1
ATOM 670 O O . CYS A 1 94 ? 36.667 -16.015 22.229 1.00 77.38 94 CYS A O 1
ATOM 672 N N . LYS A 1 95 ? 36.485 -18.189 22.752 1.00 74.62 95 LYS A N 1
ATOM 673 C CA . LYS A 1 95 ? 37.670 -18.635 22.014 1.00 74.62 95 LYS A CA 1
ATOM 674 C C . LYS A 1 95 ? 37.371 -18.523 20.513 1.00 74.62 95 LYS A C 1
ATOM 676 O O . LYS A 1 95 ? 36.331 -18.976 20.061 1.00 74.62 95 LYS A O 1
ATOM 681 N N . SER A 1 96 ? 38.263 -17.854 19.782 1.00 75.69 96 SER A N 1
ATOM 682 C CA . SER A 1 96 ? 38.140 -17.411 18.377 1.00 75.69 96 SER A CA 1
ATOM 683 C C . SER A 1 96 ? 37.033 -16.406 18.011 1.00 75.69 96 SER A C 1
ATOM 685 O O . SER A 1 96 ? 37.189 -15.762 16.980 1.00 75.69 96 SER A O 1
ATOM 687 N N . LEU A 1 97 ? 35.976 -16.202 18.811 1.00 76.81 97 LEU A N 1
ATOM 688 C CA . LEU A 1 97 ? 34.943 -15.192 18.498 1.00 76.81 97 LEU A CA 1
ATOM 689 C C . LEU A 1 97 ? 35.371 -13.741 18.780 1.00 76.81 97 LEU A C 1
ATOM 691 O O . LEU A 1 97 ? 34.986 -12.843 18.036 1.00 76.81 97 LEU A O 1
ATOM 695 N N . TYR A 1 98 ? 36.171 -13.496 19.824 1.00 83.56 98 TYR A N 1
ATOM 696 C CA . TYR A 1 98 ? 36.576 -12.142 20.223 1.00 83.56 98 TYR A CA 1
ATOM 697 C C . TYR A 1 98 ? 38.097 -11.987 20.294 1.00 83.56 98 TYR A C 1
ATOM 699 O O . TYR A 1 98 ? 38.832 -12.918 20.641 1.00 83.56 98 TYR A O 1
ATOM 707 N N . ARG A 1 99 ? 38.580 -10.769 20.012 1.00 83.25 99 ARG A N 1
ATOM 708 C CA . ARG A 1 99 ? 39.951 -10.382 20.366 1.00 83.25 99 ARG A CA 1
ATOM 709 C C . ARG A 1 99 ? 40.021 -10.172 21.876 1.00 83.25 99 ARG A C 1
ATOM 711 O O . ARG A 1 99 ? 39.208 -9.446 22.451 1.00 83.25 99 ARG A O 1
ATOM 718 N N . HIS A 1 100 ? 41.011 -10.803 22.492 1.00 88.94 100 HIS A N 1
ATOM 719 C CA . HIS A 1 100 ? 41.265 -10.719 23.920 1.00 88.94 100 HIS A CA 1
ATOM 720 C C . HIS A 1 100 ? 42.528 -9.904 24.200 1.00 88.94 100 HIS A C 1
ATOM 722 O O . HIS A 1 100 ? 43.467 -9.902 23.405 1.00 88.94 100 HIS A O 1
ATOM 728 N N . TYR A 1 101 ? 42.556 -9.239 25.350 1.00 93.62 101 TYR A N 1
ATOM 729 C CA . TYR A 1 101 ? 43.731 -8.554 25.876 1.00 93.62 101 TYR A CA 1
ATOM 730 C C . TYR A 1 101 ? 43.943 -8.989 27.325 1.00 93.62 101 TYR A C 1
ATOM 732 O O . TYR A 1 101 ? 43.003 -8.956 28.121 1.00 93.62 101 TYR A O 1
ATOM 740 N N . THR A 1 102 ? 45.156 -9.421 27.662 1.00 94.81 102 THR A N 1
ATOM 741 C CA . THR A 1 102 ? 45.516 -9.857 29.018 1.00 94.81 102 THR A CA 1
ATOM 742 C C . THR A 1 102 ? 46.347 -8.770 29.682 1.00 94.81 102 THR A C 1
ATOM 744 O O . THR A 1 102 ? 47.381 -8.368 29.153 1.00 94.81 102 THR A O 1
ATOM 747 N N . LEU A 1 103 ? 45.874 -8.281 30.826 1.00 92.12 103 LEU A N 1
ATOM 748 C CA . LEU A 1 103 ? 46.568 -7.286 31.638 1.00 92.12 103 LEU A CA 1
ATOM 749 C C . LEU A 1 103 ? 47.764 -7.905 32.398 1.00 92.12 103 LEU A C 1
ATOM 751 O O . LEU A 1 103 ? 47.819 -9.126 32.561 1.00 92.12 103 LEU A O 1
ATOM 755 N N . PRO A 1 104 ? 48.706 -7.088 32.915 1.00 95.94 104 PRO A N 1
ATOM 756 C CA . PRO A 1 104 ? 49.857 -7.574 33.687 1.00 95.94 104 PRO A CA 1
ATOM 757 C C . PRO A 1 104 ? 49.517 -8.326 34.988 1.00 95.94 104 PRO A C 1
ATOM 759 O O . PRO A 1 104 ? 50.375 -9.022 35.518 1.00 95.94 104 PRO A O 1
ATOM 762 N N . ASP A 1 105 ? 48.285 -8.215 35.498 1.00 94.31 105 ASP A N 1
ATOM 763 C CA . ASP A 1 105 ? 47.769 -8.999 36.634 1.00 94.31 105 ASP A CA 1
ATOM 764 C C . ASP A 1 105 ? 47.298 -10.415 36.231 1.00 94.31 105 ASP A C 1
ATOM 766 O O . ASP A 1 105 ? 46.825 -11.177 37.071 1.00 94.31 105 ASP A O 1
ATOM 770 N N . GLY A 1 106 ? 47.379 -10.759 34.941 1.00 93.38 106 GLY A N 1
ATOM 771 C CA . GLY A 1 106 ? 46.848 -11.996 34.371 1.00 93.38 106 GLY A CA 1
ATOM 772 C C . GLY A 1 106 ? 45.355 -11.944 34.022 1.00 93.38 106 GLY A C 1
ATOM 773 O O . GLY A 1 106 ? 44.827 -12.924 33.495 1.00 93.38 106 GLY A O 1
ATOM 774 N N . THR A 1 107 ? 44.650 -10.830 34.257 1.00 94.69 107 THR A N 1
ATOM 775 C CA . THR A 1 107 ? 43.230 -10.724 33.907 1.00 94.69 107 THR A CA 1
ATOM 776 C C . THR A 1 107 ? 43.043 -10.510 32.405 1.00 94.69 107 THR A C 1
ATOM 778 O O . THR A 1 107 ? 43.385 -9.463 31.852 1.00 94.69 107 THR A O 1
ATOM 781 N N . THR A 1 108 ? 42.403 -11.474 31.743 1.00 94.94 108 THR A N 1
ATOM 782 C CA . THR A 1 108 ? 41.954 -11.344 30.350 1.00 94.94 108 THR A CA 1
ATOM 783 C C . THR A 1 108 ? 40.614 -10.604 30.244 1.00 94.94 108 THR A C 1
ATOM 785 O O . THR A 1 108 ? 39.653 -10.924 30.948 1.00 94.94 108 THR A O 1
ATOM 788 N N . TYR A 1 109 ? 40.523 -9.662 29.306 1.00 95.56 109 TYR A N 1
ATOM 789 C CA . TYR A 1 109 ? 39.294 -8.989 28.877 1.00 95.56 109 TYR A CA 1
ATOM 790 C C . TYR A 1 109 ? 39.010 -9.257 27.395 1.00 95.56 109 TYR A C 1
ATOM 792 O O . TYR A 1 109 ? 39.933 -9.331 26.585 1.00 95.56 109 TYR A O 1
ATOM 800 N N . HIS A 1 110 ? 37.728 -9.356 27.046 1.00 92.75 110 HIS A N 1
ATOM 801 C CA . HIS A 1 110 ? 37.225 -9.397 25.669 1.00 92.75 110 HIS A CA 1
ATOM 802 C C . HIS A 1 110 ? 36.645 -8.038 25.294 1.00 92.75 110 HIS A C 1
ATOM 804 O O . HIS A 1 110 ? 36.034 -7.380 26.140 1.00 92.75 110 HIS A O 1
ATOM 810 N N . TYR A 1 111 ? 36.830 -7.636 24.038 1.00 89.19 111 TYR A N 1
ATOM 811 C CA . TYR A 1 111 ? 36.410 -6.336 23.514 1.00 89.19 111 TYR A CA 1
ATOM 812 C C . TYR A 1 111 ? 35.537 -6.518 22.270 1.00 89.19 111 TYR A C 1
ATOM 814 O O . TYR A 1 111 ? 35.847 -7.344 21.410 1.00 89.19 111 TYR A O 1
ATOM 822 N N . TYR A 1 112 ? 34.479 -5.716 22.157 1.00 86.94 112 TYR A N 1
ATOM 823 C CA . TYR A 1 112 ? 33.667 -5.591 20.946 1.00 86.94 112 TYR A CA 1
ATOM 824 C C . TYR A 1 112 ? 33.252 -4.133 20.726 1.00 86.94 112 TYR A C 1
ATOM 826 O O . TYR A 1 112 ? 33.236 -3.336 21.666 1.00 86.94 112 TYR A O 1
ATOM 834 N N . HIS A 1 113 ? 32.948 -3.775 19.481 1.00 85.31 113 HIS A N 1
ATOM 835 C CA . HIS A 1 113 ? 32.335 -2.494 19.144 1.00 85.31 113 HIS A CA 1
ATOM 836 C C . HIS A 1 113 ? 30.827 -2.671 18.954 1.00 85.31 113 HIS A C 1
ATOM 838 O O . HIS A 1 113 ? 30.374 -3.671 18.404 1.00 85.31 113 HIS A O 1
ATOM 844 N N . GLU A 1 114 ? 30.069 -1.682 19.398 1.00 71.88 114 GLU A N 1
ATOM 845 C CA . GLU A 1 114 ? 28.750 -1.355 18.877 1.00 71.88 114 GLU A CA 1
ATOM 846 C C . GLU A 1 114 ? 28.974 -0.268 17.816 1.00 71.88 114 GLU A C 1
ATOM 848 O O . GLU A 1 114 ? 29.487 0.813 18.124 1.00 71.88 114 GLU A O 1
ATOM 853 N N . ASP A 1 115 ? 28.693 -0.604 16.558 1.00 68.94 115 ASP A N 1
ATOM 854 C CA . ASP A 1 115 ? 28.903 0.257 15.394 1.00 68.94 115 ASP A CA 1
ATOM 855 C C . ASP A 1 115 ? 27.753 0.078 14.396 1.00 68.94 115 ASP A C 1
ATOM 857 O O . ASP A 1 115 ? 27.645 -0.965 13.747 1.00 68.94 115 ASP A O 1
ATOM 861 N N . ASP A 1 116 ? 26.938 1.123 14.236 1.00 56.94 116 ASP A N 1
ATOM 862 C CA . ASP A 1 116 ? 25.814 1.177 13.290 1.00 56.94 116 ASP A CA 1
ATOM 863 C C . ASP A 1 116 ? 26.250 0.990 11.816 1.00 56.94 116 ASP A C 1
ATOM 865 O O . ASP A 1 116 ? 25.404 0.833 10.935 1.00 56.94 116 ASP A O 1
ATOM 869 N N . LEU A 1 117 ? 27.554 1.036 11.498 1.00 53.81 117 LEU A N 1
ATOM 870 C CA . LEU A 1 117 ? 28.066 0.715 10.160 1.00 53.81 117 LEU A CA 1
ATOM 871 C C . LEU A 1 117 ? 28.205 -0.790 9.883 1.00 53.81 117 LEU A C 1
ATOM 873 O O . LEU A 1 117 ? 28.147 -1.180 8.716 1.00 53.81 117 LEU A O 1
ATOM 877 N N . HIS A 1 118 ? 28.404 -1.640 10.895 1.00 49.06 118 HIS A N 1
ATOM 878 C CA . HIS A 1 118 ? 28.774 -3.044 10.654 1.00 49.06 118 HIS A CA 1
ATOM 879 C C . HIS A 1 118 ? 27.595 -3.962 10.291 1.00 49.06 118 HIS A C 1
ATOM 881 O O . HIS A 1 118 ? 27.817 -5.008 9.681 1.00 49.06 118 HIS A O 1
ATOM 887 N N . GLU A 1 119 ? 26.344 -3.553 10.529 1.00 50.72 119 GLU A N 1
ATOM 888 C CA . GLU A 1 119 ? 25.172 -4.252 9.969 1.00 50.72 119 GLU A CA 1
ATOM 889 C C . GLU A 1 119 ? 25.058 -4.100 8.434 1.00 50.72 119 GLU A C 1
ATOM 891 O O . GLU A 1 119 ? 24.370 -4.887 7.784 1.00 50.72 119 GLU A O 1
ATOM 896 N N . LEU A 1 120 ? 25.758 -3.131 7.823 1.00 47.19 120 LEU A N 1
ATOM 897 C CA . LEU A 1 120 ? 25.682 -2.848 6.381 1.00 47.19 120 LEU A CA 1
ATOM 898 C C . LEU A 1 120 ? 26.726 -3.588 5.525 1.00 47.19 120 LEU A C 1
ATOM 900 O O . LEU A 1 120 ? 26.549 -3.679 4.310 1.00 47.19 120 LEU A O 1
ATOM 904 N N . THR A 1 121 ? 27.817 -4.095 6.108 1.00 44.28 121 THR A N 1
ATOM 905 C CA . THR A 1 121 ? 29.015 -4.515 5.346 1.00 44.28 121 THR A CA 1
ATOM 906 C C . THR A 1 121 ? 29.348 -6.006 5.386 1.00 44.28 121 THR A C 1
ATOM 908 O O . THR A 1 121 ? 30.192 -6.444 4.604 1.00 44.28 121 THR A O 1
ATOM 911 N N . THR A 1 122 ? 28.652 -6.825 6.181 1.00 43.84 122 THR A N 1
ATOM 912 C CA . THR A 1 122 ? 28.771 -8.296 6.120 1.00 43.84 122 THR A CA 1
ATOM 913 C C . THR A 1 122 ? 27.497 -8.981 5.634 1.00 43.84 122 THR A C 1
ATOM 915 O O . THR A 1 122 ? 26.982 -9.888 6.284 1.00 43.84 122 THR A O 1
ATOM 918 N N . GLN A 1 123 ? 27.062 -8.655 4.408 1.00 48.00 123 GLN A N 1
ATOM 919 C CA . GLN A 1 123 ? 26.186 -9.528 3.605 1.00 48.00 123 GLN A CA 1
ATOM 920 C C . GLN A 1 123 ? 26.918 -10.801 3.120 1.00 48.00 123 GLN A C 1
ATOM 922 O O . GLN A 1 123 ? 26.807 -11.222 1.968 1.00 48.00 123 GLN A O 1
ATOM 927 N N . VAL A 1 124 ? 27.642 -11.471 4.021 1.00 45.31 124 VAL A N 1
ATOM 928 C CA . VAL A 1 124 ? 27.841 -12.911 3.884 1.00 45.31 124 VAL A CA 1
ATOM 929 C C . VAL A 1 124 ? 26.458 -13.507 4.089 1.00 45.31 124 VAL A C 1
ATOM 931 O O . VAL A 1 124 ? 25.963 -13.557 5.212 1.00 45.31 124 VAL A O 1
ATOM 934 N N . VAL A 1 125 ? 25.812 -13.932 3.003 1.00 47.34 125 VAL A N 1
ATOM 935 C CA . VAL A 1 125 ? 24.575 -14.708 3.097 1.00 47.34 125 VAL A CA 1
ATOM 936 C C . VAL A 1 125 ? 24.947 -16.044 3.729 1.00 47.34 125 VAL A C 1
ATOM 938 O O . VAL A 1 125 ? 25.309 -16.996 3.034 1.00 47.34 125 VAL A O 1
ATOM 941 N N . VAL A 1 126 ? 24.886 -16.099 5.062 1.00 44.44 126 VAL A N 1
ATOM 942 C CA . VAL A 1 126 ? 25.004 -17.324 5.852 1.00 44.44 126 VAL A CA 1
ATOM 943 C C . VAL A 1 126 ? 23.764 -18.152 5.549 1.00 44.44 126 VAL A C 1
ATOM 945 O O . VAL A 1 126 ? 22.788 -18.157 6.295 1.00 44.44 126 VAL A O 1
ATOM 948 N N . ARG A 1 127 ? 23.789 -18.835 4.399 1.00 49.41 127 ARG A N 1
ATOM 949 C CA . ARG A 1 127 ? 22.850 -19.907 4.094 1.00 49.41 127 ARG A CA 1
ATOM 950 C C . ARG A 1 127 ? 22.996 -20.906 5.242 1.00 49.41 127 ARG A C 1
ATOM 952 O O . ARG A 1 127 ? 24.092 -21.459 5.380 1.00 49.41 127 ARG A O 1
ATOM 959 N N . PRO A 1 128 ? 21.969 -21.116 6.086 1.00 62.66 128 PRO A N 1
ATOM 960 C CA . PRO A 1 128 ? 22.066 -22.134 7.117 1.00 62.66 128 PRO A CA 1
ATOM 961 C C . PRO A 1 128 ? 22.372 -23.468 6.422 1.00 62.66 128 PRO A C 1
ATOM 963 O O . PRO A 1 128 ? 21.810 -23.727 5.349 1.00 62.66 128 PRO A O 1
ATOM 966 N N . PRO A 1 129 ? 23.286 -24.294 6.964 1.00 69.88 129 PRO A N 1
ATOM 967 C CA . PRO A 1 129 ? 23.603 -25.577 6.356 1.00 69.88 129 PRO A CA 1
ATOM 968 C C . PRO A 1 129 ? 22.310 -26.378 6.190 1.00 69.88 129 PRO A C 1
ATOM 970 O O . PRO A 1 129 ? 21.458 -26.385 7.082 1.00 69.88 129 PRO A O 1
ATOM 973 N N . ALA A 1 130 ? 22.145 -27.005 5.022 1.00 78.50 130 ALA A N 1
ATOM 974 C CA . ALA A 1 130 ? 20.923 -27.730 4.695 1.00 78.50 130 ALA A CA 1
ATOM 975 C C . ALA A 1 130 ? 20.606 -28.752 5.795 1.00 78.50 130 ALA A C 1
ATOM 977 O O . ALA A 1 130 ? 21.504 -29.467 6.244 1.00 78.50 130 ALA A O 1
ATOM 978 N N . ALA A 1 131 ? 19.339 -28.802 6.223 1.00 78.94 131 ALA A N 1
ATOM 979 C CA . ALA A 1 131 ? 18.926 -29.612 7.365 1.00 78.94 131 ALA A CA 1
ATOM 980 C C . ALA A 1 131 ? 19.427 -31.067 7.218 1.00 78.94 131 ALA A C 1
ATOM 982 O O . ALA A 1 131 ? 19.230 -31.667 6.153 1.00 78.94 131 ALA A O 1
ATOM 983 N N . PRO A 1 132 ? 20.095 -31.621 8.247 1.00 83.50 132 PRO A N 1
ATOM 984 C CA . PRO A 1 132 ? 20.798 -32.894 8.143 1.00 83.50 132 PRO A CA 1
ATOM 985 C C . PRO A 1 132 ? 19.824 -34.028 7.828 1.00 83.50 132 PRO A C 1
ATOM 987 O O . PRO A 1 132 ? 18.879 -34.284 8.573 1.00 83.50 132 PRO A O 1
ATOM 990 N N . LYS A 1 133 ? 20.047 -34.699 6.693 1.00 88.75 133 LYS A N 1
ATOM 991 C CA . LYS A 1 133 ? 19.148 -35.746 6.178 1.00 88.75 133 LYS A CA 1
ATOM 992 C C . LYS A 1 133 ? 19.431 -37.131 6.760 1.00 88.75 133 LYS A C 1
ATOM 994 O O . LYS A 1 133 ? 18.591 -38.015 6.629 1.00 88.75 133 LYS A O 1
ATOM 999 N N . THR A 1 134 ? 20.596 -37.325 7.374 1.00 89.94 134 THR A N 1
ATOM 1000 C CA . THR A 1 134 ? 21.002 -38.586 8.010 1.00 89.94 134 THR A CA 1
ATOM 1001 C C . THR A 1 134 ? 21.733 -38.311 9.324 1.00 89.94 134 THR A C 1
ATOM 1003 O O . THR A 1 134 ? 22.222 -37.201 9.553 1.00 89.94 134 THR A O 1
ATOM 1006 N N . LEU A 1 135 ? 21.831 -39.313 10.196 1.00 79.50 135 LEU A N 1
ATOM 1007 C CA . LEU A 1 135 ? 22.470 -39.160 11.506 1.00 79.50 135 LEU A CA 1
ATOM 1008 C C . LEU A 1 135 ? 23.994 -38.986 11.375 1.00 79.50 135 LEU A C 1
ATOM 1010 O O . LEU A 1 135 ? 24.584 -38.172 12.085 1.00 79.50 135 LEU A O 1
ATOM 1014 N N . GLU A 1 136 ? 24.618 -39.623 10.379 1.00 86.88 136 GLU A N 1
ATOM 1015 C CA . GLU A 1 136 ? 26.040 -39.447 10.065 1.00 86.88 136 GLU A CA 1
ATOM 1016 C C . GLU A 1 136 ? 26.356 -37.999 9.663 1.00 86.88 136 GLU A C 1
ATOM 1018 O O . GLU A 1 136 ? 27.435 -37.500 9.976 1.00 86.88 136 GLU A O 1
ATOM 1023 N N . SER A 1 137 ? 25.408 -37.279 9.043 1.00 86.12 137 SER A N 1
ATOM 1024 C CA . SER A 1 137 ? 25.596 -35.864 8.677 1.00 86.12 137 SER A CA 1
ATOM 1025 C C . SER A 1 137 ? 25.645 -34.898 9.878 1.00 86.12 137 SER A C 1
ATOM 1027 O O . SER A 1 137 ? 26.093 -33.765 9.723 1.00 86.12 137 SER A O 1
ATOM 1029 N N . ILE A 1 138 ? 25.278 -35.366 11.080 1.00 84.38 138 ILE A N 1
ATOM 1030 C CA . ILE A 1 138 ? 25.520 -34.710 12.385 1.00 84.38 138 ILE A CA 1
ATOM 1031 C C . ILE A 1 138 ? 26.444 -35.531 13.300 1.00 84.38 138 ILE A C 1
ATOM 1033 O O . ILE A 1 138 ? 26.495 -35.306 14.506 1.00 84.38 138 ILE A O 1
ATOM 1037 N N . TRP A 1 139 ? 27.189 -36.474 12.717 1.00 84.75 139 TRP A N 1
ATOM 1038 C CA . TRP A 1 139 ? 28.193 -37.318 13.375 1.00 84.75 139 TRP A CA 1
ATOM 1039 C C . TRP A 1 139 ? 27.620 -38.184 14.517 1.00 84.75 139 TRP A C 1
ATOM 1041 O O . TRP A 1 139 ? 28.345 -38.614 15.414 1.00 84.75 139 TRP A O 1
ATOM 1051 N N . LEU A 1 140 ? 26.318 -38.487 14.461 1.00 82.75 140 LEU A N 1
ATOM 1052 C CA . LEU A 1 140 ? 25.650 -39.436 15.347 1.00 82.75 140 LEU A CA 1
ATOM 1053 C C . LEU A 1 140 ? 25.555 -40.808 14.651 1.00 82.75 140 LEU A C 1
ATOM 1055 O O . LEU A 1 140 ? 24.970 -40.893 13.574 1.00 82.75 140 LEU A O 1
ATOM 1059 N N . PRO A 1 141 ? 26.073 -41.904 15.237 1.00 81.88 141 PRO A N 1
ATOM 1060 C CA . PRO A 1 141 ? 25.942 -43.244 14.649 1.00 81.88 141 PRO A CA 1
ATOM 1061 C C . PRO A 1 141 ? 24.536 -43.844 14.836 1.00 81.88 141 PRO A C 1
ATOM 1063 O O . PRO A 1 141 ? 24.162 -44.790 14.153 1.00 81.88 141 PRO A O 1
ATOM 1066 N N . GLN A 1 142 ? 23.763 -43.306 15.779 1.00 91.44 142 GLN A N 1
ATOM 1067 C CA . GLN A 1 142 ? 22.374 -43.653 16.071 1.00 91.44 142 GLN A CA 1
ATOM 1068 C C . GLN A 1 142 ? 21.708 -42.459 16.768 1.00 91.44 142 GLN A C 1
ATOM 1070 O O . GLN A 1 142 ? 22.405 -41.588 17.296 1.00 91.44 142 GLN A O 1
ATOM 1075 N N . LEU A 1 143 ? 20.372 -42.411 16.802 1.00 82.25 143 LEU A N 1
ATOM 1076 C CA . LEU A 1 143 ? 19.677 -41.455 17.668 1.00 82.25 143 LEU A CA 1
ATOM 1077 C C . LEU A 1 143 ? 20.103 -41.698 19.127 1.00 82.25 143 LEU A C 1
ATOM 1079 O O . LEU A 1 143 ? 20.258 -42.861 19.517 1.00 82.25 143 LEU A O 1
ATOM 1083 N N . PRO A 1 144 ? 20.276 -40.647 19.950 1.00 80.81 144 PRO A N 1
ATOM 1084 C CA . PRO A 1 144 ? 20.386 -40.847 21.387 1.00 80.81 144 PRO A CA 1
ATOM 1085 C C . PRO A 1 144 ? 19.131 -41.581 21.868 1.00 80.81 144 PRO A C 1
ATOM 1087 O O . PRO A 1 144 ? 18.030 -41.330 21.368 1.00 80.81 144 PRO A O 1
ATOM 1090 N N . PHE A 1 145 ? 19.290 -42.482 22.839 1.00 84.19 145 PHE A N 1
ATOM 1091 C CA . PHE A 1 145 ? 18.130 -43.049 23.520 1.00 84.19 145 PHE A CA 1
ATOM 1092 C C . PHE A 1 145 ? 17.263 -41.896 24.047 1.00 84.19 145 PHE A C 1
ATOM 1094 O O . PHE A 1 145 ? 17.826 -40.905 24.528 1.00 84.19 145 PHE A O 1
ATOM 1101 N N . PRO A 1 146 ? 15.922 -41.988 23.956 1.00 80.00 146 PRO A N 1
ATOM 1102 C CA . PRO A 1 146 ? 15.077 -41.012 24.624 1.00 80.00 146 PRO A CA 1
ATOM 1103 C C . PRO A 1 146 ? 15.482 -40.975 26.104 1.00 80.00 146 PRO A C 1
ATOM 1105 O O . PRO A 1 146 ? 15.783 -42.040 26.662 1.00 80.00 146 PRO A O 1
ATOM 1108 N N . PRO A 1 147 ? 15.522 -39.791 26.744 1.00 80.19 147 PRO A N 1
ATOM 1109 C CA . PRO A 1 147 ? 15.737 -39.736 28.181 1.00 80.19 147 PRO A CA 1
ATOM 1110 C C . PRO A 1 147 ? 14.705 -40.646 28.864 1.00 80.19 147 PRO A C 1
ATOM 1112 O O . PRO A 1 147 ? 13.589 -40.793 28.343 1.00 80.19 147 PRO A O 1
ATOM 1115 N N . PRO A 1 148 ? 15.058 -41.293 29.991 1.00 79.50 148 PRO A N 1
ATOM 1116 C CA . PRO A 1 148 ? 14.077 -42.050 30.752 1.00 79.50 148 PRO A CA 1
ATOM 1117 C C . PRO A 1 148 ? 12.868 -41.152 31.018 1.00 79.50 148 PRO A C 1
ATOM 1119 O O . PRO A 1 148 ? 13.014 -39.946 31.204 1.00 79.50 148 PRO A O 1
ATOM 1122 N N . SER A 1 149 ? 11.668 -41.734 30.994 1.00 63.19 149 SER A N 1
ATOM 1123 C CA . SER A 1 149 ? 10.445 -40.989 31.282 1.00 63.19 149 SER A CA 1
ATOM 1124 C C . SER A 1 149 ? 10.425 -40.615 32.762 1.00 63.19 149 SER A C 1
ATOM 1126 O O . SER A 1 149 ? 9.800 -41.305 33.567 1.00 63.19 149 SER A O 1
ATOM 1128 N N . GLU A 1 150 ? 11.105 -39.521 33.096 1.00 64.00 150 GLU A N 1
ATOM 1129 C CA . GLU A 1 150 ? 10.995 -38.783 34.347 1.00 64.00 150 GLU A CA 1
ATOM 1130 C C . GLU A 1 150 ? 9.559 -38.262 34.448 1.00 64.00 150 GLU A C 1
ATOM 1132 O O . GLU A 1 150 ? 9.227 -37.139 34.073 1.00 64.00 150 GLU A O 1
ATOM 1137 N N . VAL A 1 151 ? 8.671 -39.149 34.904 1.00 68.06 151 VAL A N 1
ATOM 1138 C CA . VAL A 1 151 ? 7.404 -38.762 35.511 1.00 68.06 151 VAL A CA 1
ATOM 1139 C C . VAL A 1 151 ? 7.802 -37.905 36.710 1.00 68.06 151 VAL A C 1
ATOM 1141 O O . VAL A 1 151 ? 8.469 -38.452 37.592 1.00 68.06 151 VAL A O 1
ATOM 1144 N N . PRO A 1 152 ? 7.451 -36.606 36.752 1.00 62.38 152 PRO A N 1
ATOM 1145 C CA . PRO A 1 152 ? 7.811 -35.763 37.880 1.00 62.38 152 PRO A CA 1
ATOM 1146 C C . PRO A 1 152 ? 7.299 -36.416 39.159 1.00 62.38 152 PRO A C 1
ATOM 1148 O O . PRO A 1 152 ? 6.119 -36.781 39.239 1.00 62.38 152 PRO A O 1
ATOM 1151 N N . SER A 1 153 ? 8.181 -36.607 40.137 1.00 69.44 153 SER A N 1
ATOM 1152 C CA . SER A 1 153 ? 7.743 -37.021 41.461 1.00 69.44 153 SER A CA 1
ATOM 1153 C C . SER A 1 153 ? 6.882 -35.913 42.072 1.00 69.44 153 SER A C 1
ATOM 1155 O O . SER A 1 153 ? 6.849 -34.777 41.593 1.00 69.44 153 SER A O 1
ATOM 1157 N N . VAL A 1 154 ? 6.169 -36.228 43.152 1.00 70.00 154 VAL A N 1
ATOM 1158 C CA . VAL A 1 154 ? 5.407 -35.202 43.882 1.00 70.00 154 VAL A CA 1
ATOM 1159 C C . VAL A 1 154 ? 6.349 -34.122 44.439 1.00 70.00 154 VAL A C 1
ATOM 1161 O O . VAL A 1 154 ? 5.940 -32.972 44.552 1.00 70.00 154 VAL A O 1
ATOM 1164 N N . ASP A 1 155 ? 7.614 -34.473 44.685 1.00 74.06 155 ASP A N 1
ATOM 1165 C CA . ASP A 1 155 ? 8.666 -33.586 45.185 1.00 74.06 155 ASP A CA 1
ATOM 1166 C C . ASP A 1 155 ? 9.317 -32.724 44.073 1.00 74.06 155 ASP A C 1
ATOM 1168 O O . ASP A 1 155 ? 9.933 -31.701 44.367 1.00 74.06 155 ASP A O 1
ATOM 1172 N N . ASP A 1 156 ? 9.142 -33.088 42.791 1.00 66.62 156 ASP A N 1
ATOM 1173 C CA . ASP A 1 156 ? 9.574 -32.292 41.624 1.00 66.62 156 ASP A CA 1
ATOM 1174 C C . ASP A 1 156 ? 8.550 -31.213 41.222 1.00 66.62 156 ASP A C 1
ATOM 1176 O O . ASP A 1 156 ? 8.796 -30.412 40.315 1.00 66.62 156 ASP A O 1
ATOM 1180 N N . VAL A 1 157 ? 7.385 -31.175 41.879 1.00 65.38 157 VAL A N 1
ATOM 1181 C CA . VAL A 1 157 ? 6.436 -30.064 41.767 1.00 65.38 157 VAL A CA 1
ATOM 1182 C C . VAL A 1 157 ? 6.897 -28.971 42.735 1.00 65.38 157 VAL A C 1
ATOM 1184 O O . VAL A 1 157 ? 6.718 -29.133 43.941 1.00 65.38 157 VAL A O 1
ATOM 1187 N N . PRO A 1 158 ? 7.477 -27.848 42.266 1.00 57.19 158 PRO A N 1
ATOM 1188 C CA . PRO A 1 158 ? 7.912 -26.797 43.175 1.00 57.19 158 PRO A CA 1
ATOM 1189 C C . PRO A 1 158 ? 6.707 -26.223 43.923 1.00 57.19 158 PRO A C 1
ATOM 1191 O O . PRO A 1 158 ? 5.712 -25.846 43.291 1.00 57.19 158 PRO A O 1
ATOM 1194 N N . ASP A 1 159 ? 6.829 -26.116 45.251 1.00 65.69 159 ASP A N 1
ATOM 1195 C CA . ASP A 1 159 ? 5.876 -25.400 46.105 1.00 65.69 159 ASP A CA 1
ATOM 1196 C C . ASP A 1 159 ? 5.505 -24.070 45.447 1.00 65.69 159 ASP A C 1
ATOM 1198 O O . ASP A 1 159 ? 6.382 -23.304 45.031 1.00 65.69 159 ASP A O 1
ATOM 1202 N N . ALA A 1 160 ? 4.197 -23.842 45.287 1.00 53.34 160 ALA A N 1
ATOM 1203 C CA . ALA A 1 160 ? 3.664 -22.882 44.328 1.00 53.34 160 ALA A CA 1
ATOM 1204 C C . ALA A 1 160 ? 4.313 -21.501 44.497 1.00 53.34 160 ALA A C 1
ATOM 1206 O O . ALA A 1 160 ? 4.024 -20.789 45.457 1.00 53.34 160 ALA A O 1
ATOM 1207 N N . TYR A 1 161 ? 5.193 -21.139 43.553 1.00 50.09 161 TYR A N 1
ATOM 1208 C CA . TYR A 1 161 ? 6.046 -19.957 43.658 1.00 50.09 161 TYR A CA 1
ATOM 1209 C C . TYR A 1 161 ? 5.194 -18.686 43.725 1.00 50.09 161 TYR A C 1
ATOM 1211 O O . TYR A 1 161 ? 4.763 -18.141 42.703 1.00 50.09 161 TYR A O 1
ATOM 1219 N N . GLU A 1 162 ? 4.944 -18.213 44.948 1.00 44.50 162 GLU A N 1
ATOM 1220 C CA . GLU A 1 162 ? 4.277 -16.945 45.194 1.00 44.50 162 GLU A CA 1
ATOM 1221 C C . GLU A 1 162 ? 5.187 -15.821 44.703 1.00 44.50 162 GLU A C 1
ATOM 1223 O O . GLU A 1 162 ? 6.043 -15.315 45.430 1.00 44.50 162 GLU A O 1
ATOM 1228 N N . PHE A 1 163 ? 4.982 -15.409 43.449 1.00 43.88 163 PHE A N 1
ATOM 1229 C CA . PHE A 1 163 ? 5.554 -14.177 42.927 1.00 43.88 163 PHE A CA 1
ATOM 1230 C C . PHE A 1 163 ? 5.274 -13.056 43.937 1.00 43.88 163 PHE A C 1
ATOM 1232 O O . PHE A 1 163 ? 4.095 -12.751 44.169 1.00 43.88 163 PHE A O 1
ATOM 1239 N N . PRO A 1 164 ? 6.310 -12.423 44.527 1.00 45.91 164 PRO A N 1
ATOM 1240 C CA . PRO A 1 164 ? 6.109 -11.321 45.452 1.00 45.91 164 PRO A CA 1
ATOM 1241 C C . PRO A 1 164 ? 5.413 -10.210 44.674 1.00 45.91 164 PRO A C 1
ATOM 1243 O O . PRO A 1 164 ? 6.007 -9.582 43.794 1.00 45.91 164 PRO A O 1
ATOM 1246 N N . ARG A 1 165 ? 4.110 -10.040 44.938 1.00 46.91 165 ARG A N 1
ATOM 1247 C CA . ARG A 1 165 ? 3.244 -9.179 44.130 1.00 46.91 165 ARG A CA 1
ATOM 1248 C C . ARG A 1 165 ? 3.867 -7.784 44.127 1.00 46.91 165 ARG A C 1
ATOM 1250 O O . ARG A 1 165 ? 4.040 -7.232 45.217 1.00 46.91 165 ARG A O 1
ATOM 1257 N N . PRO A 1 166 ? 4.225 -7.214 42.959 1.00 47.25 166 PRO A N 1
ATOM 1258 C CA . PRO A 1 166 ? 4.824 -5.891 42.933 1.00 47.25 166 PRO A CA 1
ATOM 1259 C C . PRO A 1 166 ? 3.865 -4.930 43.644 1.00 47.25 166 PRO A C 1
ATOM 1261 O O . PRO A 1 166 ? 2.654 -5.011 43.397 1.00 47.25 166 PRO A O 1
ATOM 1264 N N . PRO A 1 167 ? 4.360 -4.066 44.553 1.00 52.53 167 PRO A N 1
ATOM 1265 C CA . PRO A 1 167 ? 3.494 -3.154 45.284 1.00 52.53 167 PRO A CA 1
ATOM 1266 C C . PRO A 1 167 ? 2.667 -2.367 44.263 1.00 52.53 167 PRO A C 1
ATOM 1268 O O . PRO A 1 167 ? 3.241 -1.896 43.273 1.00 52.53 167 PRO A O 1
ATOM 1271 N N . PRO A 1 168 ? 1.334 -2.270 44.442 1.00 44.62 168 PRO A N 1
ATOM 1272 C CA . PRO A 1 168 ? 0.456 -1.728 43.416 1.00 44.62 168 PRO A CA 1
ATOM 1273 C C . PRO A 1 168 ? 0.968 -0.345 43.005 1.00 44.62 168 PRO A C 1
ATOM 1275 O O . PRO A 1 168 ? 1.290 0.456 43.892 1.00 44.62 168 PRO A O 1
ATOM 1278 N N . PRO A 1 169 ? 1.098 -0.068 41.692 1.00 43.25 169 PRO A N 1
ATOM 1279 C CA . PRO A 1 169 ? 1.719 1.160 41.223 1.00 43.25 169 PRO A CA 1
ATOM 1280 C C . PRO A 1 169 ? 1.004 2.340 41.868 1.00 43.25 169 PRO A C 1
ATOM 1282 O O . PRO A 1 169 ? -0.222 2.443 41.779 1.00 43.25 169 PRO A O 1
ATOM 1285 N N . ARG A 1 170 ? 1.765 3.200 42.560 1.00 37.59 170 ARG A N 1
ATOM 1286 C CA . ARG A 1 170 ? 1.216 4.375 43.241 1.00 37.59 170 ARG A CA 1
ATOM 1287 C C . ARG A 1 170 ? 0.579 5.281 42.195 1.00 37.59 170 ARG A C 1
ATOM 1289 O O . ARG A 1 170 ? 1.270 6.051 41.535 1.00 37.59 170 ARG A O 1
ATOM 1296 N N . LEU A 1 171 ? -0.738 5.164 42.050 1.00 36.28 171 LEU A N 1
ATOM 1297 C CA . LEU A 1 171 ? -1.555 6.078 41.270 1.00 36.28 171 LEU A CA 1
ATOM 1298 C C . LEU A 1 171 ? -1.336 7.480 41.843 1.00 36.28 171 LEU A C 1
ATOM 1300 O O . LEU A 1 171 ? -1.752 7.759 42.969 1.00 36.28 171 LEU A O 1
ATOM 1304 N N . SER A 1 172 ? -0.675 8.356 41.085 1.00 35.59 172 SER A N 1
ATOM 1305 C CA . SER A 1 172 ? -0.748 9.785 41.364 1.00 35.59 172 SER A CA 1
ATOM 1306 C C . SER A 1 172 ? -2.219 10.191 41.271 1.00 35.59 172 SER A C 1
ATOM 1308 O O . SER A 1 172 ? -2.934 9.808 40.342 1.00 35.59 172 SER A O 1
ATOM 1310 N N . HIS A 1 173 ? -2.707 10.906 42.282 1.00 39.00 173 HIS A N 1
ATOM 1311 C CA . HIS A 1 173 ? -4.145 11.102 42.479 1.00 39.00 173 HIS A CA 1
ATOM 1312 C C . HIS A 1 173 ? -4.794 12.078 41.472 1.00 39.00 173 HIS A C 1
ATOM 1314 O O . HIS A 1 173 ? -6.006 12.289 41.517 1.00 39.00 173 HIS A O 1
ATOM 1320 N N . ASP A 1 174 ? -4.013 12.605 40.525 1.00 41.06 174 ASP A N 1
ATOM 1321 C CA . ASP A 1 174 ? -4.382 13.689 39.608 1.00 41.06 174 ASP A CA 1
ATOM 1322 C C . ASP A 1 174 ? -5.012 13.231 38.278 1.00 41.06 174 ASP A C 1
ATOM 1324 O O . ASP A 1 174 ? -5.329 14.056 37.420 1.00 41.06 174 ASP A O 1
ATOM 1328 N N . THR A 1 175 ? -5.268 11.930 38.082 1.00 39.34 175 THR A N 1
ATOM 1329 C CA . THR A 1 175 ? -6.123 11.472 36.967 1.00 39.34 175 THR A CA 1
ATOM 1330 C C . THR A 1 175 ? -7.606 11.458 37.372 1.00 39.34 175 THR A C 1
ATOM 1332 O O . THR A 1 175 ? -7.979 10.733 38.298 1.00 39.34 175 THR A O 1
ATOM 1335 N N . PRO A 1 176 ? -8.496 12.214 36.694 1.00 40.94 176 PRO A N 1
ATOM 1336 C CA . PRO A 1 176 ? -9.845 12.466 37.192 1.00 40.94 176 PRO A CA 1
ATOM 1337 C C . PRO A 1 176 ? -10.760 11.232 37.153 1.00 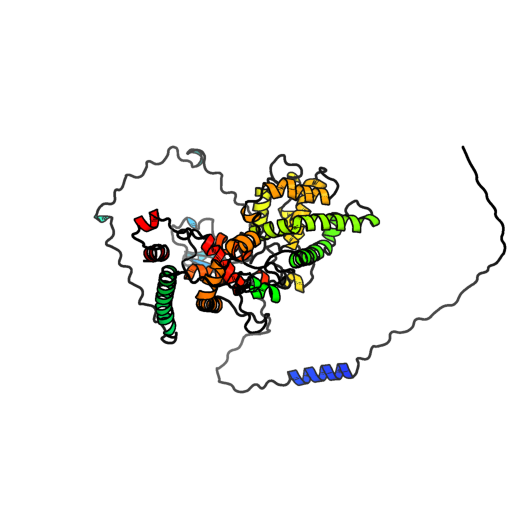40.94 176 PRO A C 1
ATOM 1339 O O . PRO A 1 176 ? -10.991 10.618 36.111 1.00 40.94 176 PRO A O 1
ATOM 1342 N N . ARG A 1 177 ? -11.395 10.968 38.302 1.00 43.00 177 ARG A N 1
ATOM 1343 C CA . ARG A 1 177 ? -12.292 9.840 38.657 1.00 43.00 177 ARG A CA 1
ATOM 1344 C C . ARG A 1 177 ? -13.474 9.553 37.699 1.00 43.00 177 ARG A C 1
ATOM 1346 O O . ARG A 1 177 ? -14.144 8.535 37.843 1.00 43.00 177 ARG A O 1
ATOM 1353 N N . LYS A 1 178 ? -13.725 10.423 36.714 1.00 41.91 178 LYS A N 1
ATOM 1354 C CA . LYS A 1 178 ? -14.915 10.457 35.836 1.00 41.91 178 LYS A CA 1
ATOM 1355 C C . LYS A 1 178 ? -15.045 9.272 34.865 1.00 41.91 178 LYS A C 1
ATOM 1357 O O . LYS A 1 178 ? -16.124 9.040 34.328 1.00 41.91 178 LYS A O 1
ATOM 1362 N N . MET A 1 179 ? -13.970 8.518 34.615 1.00 38.19 179 MET A N 1
ATOM 1363 C CA . MET A 1 179 ? -13.990 7.435 33.619 1.00 38.19 179 MET A CA 1
ATOM 1364 C C . MET A 1 179 ? -14.800 6.204 34.072 1.00 38.19 179 MET A C 1
ATOM 1366 O O . MET A 1 179 ? -15.359 5.506 33.230 1.00 38.19 179 MET A O 1
ATOM 1370 N N . GLY A 1 180 ? -14.921 5.959 35.384 1.00 40.22 180 GLY A N 1
ATOM 1371 C CA . GLY A 1 180 ? -15.680 4.819 35.918 1.00 40.22 180 GLY A CA 1
ATOM 1372 C C . GLY A 1 180 ? -17.197 4.956 35.739 1.00 40.22 180 GLY A C 1
ATOM 1373 O O . GLY A 1 180 ? -17.854 4.038 35.249 1.00 40.22 180 GLY A O 1
ATOM 1374 N N . GLU A 1 181 ? -17.756 6.122 36.075 1.00 39.03 181 GLU A N 1
ATOM 1375 C CA . GLU A 1 181 ? -19.203 6.381 35.986 1.00 39.03 181 GLU A CA 1
ATOM 1376 C C . GLU A 1 181 ? -19.712 6.321 34.540 1.00 39.03 181 GLU A C 1
ATOM 1378 O O . GLU A 1 181 ? -20.773 5.750 34.277 1.00 39.03 181 GLU A O 1
ATOM 1383 N N . ALA A 1 182 ? -18.917 6.826 33.589 1.00 40.03 182 ALA A N 1
ATOM 1384 C CA . ALA A 1 182 ? -19.228 6.768 32.163 1.00 40.03 182 ALA A CA 1
ATOM 1385 C C . ALA A 1 182 ? -19.410 5.323 31.659 1.00 40.03 182 ALA A C 1
ATOM 1387 O O . ALA A 1 182 ? -20.333 5.050 30.894 1.00 40.03 182 ALA A O 1
ATOM 1388 N N . VAL A 1 183 ? -18.578 4.379 32.118 1.00 40.56 183 VAL A N 1
ATOM 1389 C CA . VAL A 1 183 ? -18.688 2.958 31.739 1.00 40.56 183 VAL A CA 1
ATOM 1390 C C . VAL A 1 183 ? -19.934 2.309 32.352 1.00 40.56 183 VAL A C 1
ATOM 1392 O O . VAL A 1 183 ? -20.635 1.567 31.663 1.00 40.56 183 VAL A O 1
ATOM 1395 N N . VAL A 1 184 ? -20.260 2.614 33.613 1.00 42.81 184 VAL A N 1
ATOM 1396 C CA . VAL A 1 184 ? -21.432 2.043 34.309 1.00 42.81 184 VAL A CA 1
ATOM 1397 C C . VAL A 1 184 ? -22.755 2.542 33.712 1.00 42.81 184 VAL A C 1
ATOM 1399 O O . VAL A 1 184 ? -23.681 1.750 33.521 1.00 42.81 184 VAL A O 1
ATOM 1402 N N . LEU A 1 185 ? -22.844 3.828 33.355 1.00 44.50 185 LEU A N 1
ATOM 1403 C CA . LEU A 1 185 ? -23.997 4.381 32.632 1.00 44.50 185 LEU A CA 1
ATOM 1404 C C . LEU A 1 185 ? -24.149 3.758 31.233 1.00 44.50 185 LEU A C 1
ATOM 1406 O O . LEU A 1 185 ? -25.265 3.450 30.811 1.00 44.50 185 LEU A O 1
ATOM 1410 N N . HIS A 1 186 ? -23.035 3.512 30.536 1.00 43.06 186 HIS A N 1
ATOM 1411 C CA . HIS A 1 186 ? -23.041 2.964 29.176 1.00 43.06 186 HIS A CA 1
ATOM 1412 C C . HIS A 1 186 ? -23.567 1.524 29.095 1.00 43.06 186 HIS A C 1
ATOM 1414 O O . HIS A 1 186 ? -24.310 1.199 28.169 1.00 43.06 186 HIS A O 1
ATOM 1420 N N . VAL A 1 187 ? -23.255 0.662 30.073 1.00 45.44 187 VAL A N 1
ATOM 1421 C CA . VAL A 1 187 ? -23.796 -0.714 30.119 1.00 45.44 187 VAL A CA 1
ATOM 1422 C C . VAL A 1 187 ? -25.328 -0.697 30.204 1.00 45.44 187 VAL A C 1
ATOM 1424 O O . VAL A 1 187 ? -25.996 -1.351 29.402 1.00 45.44 187 VAL A O 1
ATOM 1427 N N . ARG A 1 188 ? -25.895 0.132 31.091 1.00 45.34 188 ARG A N 1
ATOM 1428 C CA . ARG A 1 188 ? -27.354 0.275 31.253 1.00 45.34 188 ARG A CA 1
ATOM 1429 C C . ARG A 1 188 ? -28.041 0.800 29.985 1.00 45.34 188 ARG A C 1
ATOM 1431 O O . ARG A 1 188 ? -29.143 0.361 29.659 1.00 45.34 188 ARG A O 1
ATOM 1438 N N . ALA A 1 189 ? -27.390 1.693 29.235 1.00 44.56 189 ALA A N 1
ATOM 1439 C CA . ALA A 1 189 ? -27.906 2.188 27.957 1.00 44.56 189 ALA A CA 1
ATOM 1440 C C . ALA A 1 189 ? -27.956 1.095 26.868 1.00 44.56 189 ALA A C 1
ATOM 1442 O O . ALA A 1 189 ? -28.905 1.042 26.083 1.00 44.56 189 ALA A O 1
ATOM 1443 N N . VAL A 1 190 ? -26.974 0.185 26.837 1.00 46.25 190 VAL A N 1
ATOM 1444 C CA . VAL A 1 190 ? -26.961 -0.960 25.906 1.00 46.25 190 VAL A CA 1
ATOM 1445 C C . VAL A 1 190 ? -28.079 -1.955 26.233 1.00 46.25 190 VAL A C 1
ATOM 1447 O O . VAL A 1 190 ? -28.774 -2.408 25.324 1.00 46.25 190 VAL A O 1
ATOM 1450 N N . GLU A 1 191 ? -28.310 -2.247 27.514 1.00 52.12 191 GLU A N 1
ATOM 1451 C CA . GLU A 1 191 ? -29.420 -3.103 27.961 1.00 52.12 191 GLU A CA 1
ATOM 1452 C C . GLU A 1 191 ? -30.795 -2.497 27.623 1.00 52.12 191 GLU A C 1
ATOM 1454 O O . GLU A 1 191 ? -31.706 -3.212 27.200 1.00 52.12 191 GLU A O 1
ATOM 1459 N N . ALA A 1 192 ? -30.949 -1.173 27.746 1.00 50.97 192 ALA A N 1
ATOM 1460 C CA . ALA A 1 192 ? -32.169 -0.468 27.349 1.00 50.97 192 ALA A CA 1
ATOM 1461 C C . ALA A 1 192 ? -32.428 -0.550 25.830 1.00 50.97 192 ALA A C 1
ATOM 1463 O O . ALA A 1 192 ? -33.553 -0.828 25.413 1.00 50.97 192 ALA A O 1
ATOM 1464 N N . LEU A 1 193 ? -31.387 -0.389 25.003 1.00 47.34 193 LEU A N 1
ATOM 1465 C CA . LEU A 1 193 ? -31.465 -0.515 23.538 1.00 47.34 193 LEU A CA 1
ATOM 1466 C C . LEU A 1 193 ? -31.750 -1.945 23.050 1.00 47.34 193 LEU A C 1
ATOM 1468 O O . LEU A 1 193 ? -32.272 -2.127 21.949 1.00 47.34 193 LEU A O 1
ATOM 1472 N N . GLN A 1 194 ? -31.421 -2.964 23.845 1.00 55.69 194 GLN A N 1
ATOM 1473 C CA . GLN A 1 194 ? -31.822 -4.345 23.567 1.00 55.69 194 GLN A CA 1
ATOM 1474 C C . GLN A 1 194 ? -33.288 -4.593 23.946 1.00 55.69 194 GLN A C 1
ATOM 1476 O O . GLN A 1 194 ? -34.003 -5.254 23.196 1.00 55.69 194 GLN A O 1
ATOM 1481 N N . LYS A 1 195 ? -33.767 -4.010 25.054 1.00 56.16 195 LYS A N 1
ATOM 1482 C CA . LYS A 1 195 ? -35.171 -4.117 25.488 1.00 56.16 195 LYS A CA 1
ATOM 1483 C C . LYS A 1 195 ? -36.144 -3.374 24.567 1.00 56.16 195 LYS A C 1
ATOM 1485 O O . LYS A 1 195 ? -37.215 -3.905 24.289 1.00 56.16 195 LYS A O 1
ATOM 1490 N N . SER A 1 196 ? -35.787 -2.201 24.038 1.00 49.06 196 SER A N 1
ATOM 1491 C CA . SER A 1 196 ? -36.678 -1.446 23.137 1.00 49.06 196 SER A CA 1
ATOM 1492 C C . SER A 1 196 ? -36.968 -2.174 21.818 1.00 49.06 196 SER A C 1
ATOM 1494 O O . SER A 1 196 ? -38.080 -2.080 21.302 1.00 49.06 196 SER A O 1
ATOM 1496 N N . LYS A 1 197 ? -36.030 -2.989 21.311 1.00 50.12 197 LYS A N 1
ATOM 1497 C CA . LYS A 1 197 ? -36.252 -3.842 20.128 1.00 50.12 197 LYS A CA 1
ATOM 1498 C C . LYS A 1 197 ? -37.298 -4.949 20.323 1.00 50.12 197 LYS A C 1
ATOM 1500 O O . LYS A 1 197 ? -37.744 -5.510 19.329 1.00 50.12 197 LYS A O 1
ATOM 1505 N N . ALA A 1 198 ? -37.700 -5.260 21.557 1.00 49.72 198 ALA A N 1
ATOM 1506 C CA . ALA A 1 198 ? -38.739 -6.253 21.838 1.00 49.72 198 ALA A CA 1
ATOM 1507 C C . ALA A 1 198 ? -40.172 -5.677 21.814 1.00 49.72 198 ALA A C 1
ATOM 1509 O O . ALA A 1 198 ? -41.127 -6.440 21.934 1.00 49.72 198 ALA A O 1
ATOM 1510 N N . VAL A 1 199 ? -40.344 -4.354 21.669 1.00 49.62 199 VAL A N 1
ATOM 1511 C CA . VAL A 1 199 ? -41.652 -3.671 21.762 1.00 49.62 199 VAL A CA 1
ATOM 1512 C C . VAL A 1 199 ? -41.935 -2.841 20.500 1.00 49.62 199 VAL A C 1
ATOM 1514 O O . VAL A 1 199 ? -42.265 -1.659 20.552 1.00 49.62 199 VAL A O 1
ATOM 1517 N N . GLY A 1 200 ? -41.806 -3.476 19.333 1.00 42.16 200 GLY A N 1
ATOM 1518 C CA . GLY A 1 200 ? -42.241 -2.916 18.051 1.00 42.16 200 GLY A CA 1
ATOM 1519 C C . GLY A 1 200 ? -43.738 -3.138 17.823 1.00 42.16 200 GLY A C 1
ATOM 1520 O O . GLY A 1 200 ? -44.116 -4.078 17.129 1.00 42.16 200 GLY A O 1
ATOM 1521 N N . LYS A 1 201 ? -44.598 -2.307 18.425 1.00 42.56 201 LYS A N 1
ATOM 1522 C CA . LYS A 1 201 ? -46.049 -2.343 18.168 1.00 42.56 201 LYS A CA 1
ATOM 1523 C C . LYS A 1 201 ? -46.373 -1.522 16.917 1.00 42.56 201 LYS A C 1
ATOM 1525 O O . LYS A 1 201 ? -45.879 -0.409 16.781 1.00 42.56 201 LYS A O 1
ATOM 1530 N N . ALA A 1 202 ? -47.204 -2.062 16.027 1.00 51.22 202 ALA A N 1
ATOM 1531 C CA . ALA A 1 202 ? -47.571 -1.390 14.784 1.00 51.22 202 ALA A CA 1
ATOM 1532 C C . ALA A 1 202 ? -48.337 -0.076 15.029 1.00 51.22 202 ALA A C 1
ATOM 1534 O O . ALA A 1 202 ? -49.306 -0.046 15.792 1.00 51.22 202 ALA A O 1
ATOM 1535 N N . SER A 1 203 ? -47.926 0.971 14.317 1.00 43.59 203 SER A N 1
ATOM 1536 C CA . SER A 1 203 ? -48.701 2.182 14.055 1.00 43.59 203 SER A CA 1
ATOM 1537 C C . SER A 1 203 ? -48.699 2.401 12.546 1.00 43.59 203 SER A C 1
ATOM 1539 O O . SER A 1 203 ? -47.685 2.814 11.986 1.00 43.59 203 SER A O 1
ATOM 1541 N N . ASP A 1 204 ? -49.806 2.052 11.899 1.00 56.12 204 ASP A N 1
ATOM 1542 C CA . ASP A 1 204 ? -50.022 2.307 10.476 1.00 56.12 204 ASP A CA 1
ATOM 1543 C C . ASP A 1 204 ? -50.400 3.786 10.271 1.00 56.12 204 ASP A C 1
ATOM 1545 O O . ASP A 1 204 ? -51.131 4.361 11.083 1.00 56.12 204 ASP A O 1
ATOM 1549 N N . GLY A 1 205 ? -49.855 4.418 9.233 1.00 45.44 205 GLY A N 1
ATOM 1550 C CA . GLY A 1 205 ? -49.922 5.866 9.027 1.00 45.44 205 GLY A CA 1
ATOM 1551 C C . GLY A 1 205 ? -48.826 6.352 8.081 1.00 45.44 205 GLY A C 1
ATOM 1552 O O . GLY A 1 205 ? -47.642 6.235 8.385 1.00 45.44 205 GLY A O 1
ATOM 1553 N N . GLY A 1 206 ? -49.222 6.867 6.915 1.00 55.22 206 GLY A N 1
ATOM 1554 C CA . GLY A 1 206 ? -48.311 7.119 5.795 1.00 55.22 206 GLY A CA 1
ATOM 1555 C C . GLY A 1 206 ? -47.211 8.152 6.073 1.00 55.22 206 GLY A C 1
ATOM 1556 O O . GLY A 1 206 ? -47.492 9.265 6.512 1.00 55.22 206 GLY A O 1
ATOM 1557 N N . GLY A 1 207 ? -45.973 7.787 5.732 1.00 44.19 207 GLY A N 1
ATOM 1558 C CA . GLY A 1 207 ? -44.807 8.671 5.646 1.00 44.19 207 GLY A CA 1
ATOM 1559 C C . GLY A 1 207 ? -44.195 8.633 4.241 1.00 44.19 207 GLY A C 1
ATOM 1560 O O . GLY A 1 207 ? -44.382 7.660 3.510 1.00 44.19 207 GLY A O 1
ATOM 1561 N N . GLY A 1 208 ? -43.507 9.708 3.848 1.00 48.78 208 GLY A N 1
ATOM 1562 C CA . GLY A 1 208 ? -42.860 9.827 2.536 1.00 48.78 208 GLY A CA 1
ATOM 1563 C C . GLY A 1 208 ? -41.531 9.067 2.419 1.00 48.78 208 GLY A C 1
ATOM 1564 O O . GLY A 1 208 ? -41.024 8.513 3.391 1.00 48.78 208 GLY A O 1
ATOM 1565 N N . ASP A 1 209 ? -40.933 9.100 1.226 1.00 54.91 209 ASP A N 1
ATOM 1566 C CA . ASP A 1 209 ? -39.679 8.406 0.854 1.00 54.91 209 ASP A CA 1
ATOM 1567 C C . ASP A 1 209 ? -38.401 9.036 1.481 1.00 54.91 209 ASP A C 1
ATOM 1569 O O . ASP A 1 209 ? -37.295 8.892 0.963 1.00 54.91 209 ASP A O 1
ATOM 1573 N N . GLU A 1 210 ? -38.539 9.779 2.588 1.00 56.88 210 GLU A N 1
ATOM 1574 C CA . GLU A 1 210 ? -37.466 10.577 3.210 1.00 56.88 210 GLU A CA 1
ATOM 1575 C C . GLU A 1 210 ? -36.578 9.785 4.188 1.00 56.88 210 GLU A C 1
ATOM 1577 O O . GLU A 1 210 ? -35.416 10.137 4.383 1.00 56.88 210 GLU A O 1
ATOM 1582 N N . ASP A 1 211 ? -37.076 8.694 4.781 1.00 69.62 211 ASP A N 1
ATOM 1583 C CA . ASP A 1 211 ? -36.383 7.960 5.862 1.00 69.62 211 ASP A CA 1
ATOM 1584 C C . ASP A 1 211 ? -35.342 6.927 5.360 1.00 69.62 211 ASP A C 1
ATOM 1586 O O . ASP A 1 211 ? -34.836 6.079 6.104 1.00 69.62 211 ASP A O 1
ATOM 1590 N N . LYS A 1 212 ? -34.990 6.972 4.069 1.00 89.00 212 LYS A N 1
ATOM 1591 C CA . LYS A 1 212 ? -34.059 6.023 3.446 1.00 89.00 212 LYS A CA 1
ATOM 1592 C C . LYS A 1 212 ? -32.603 6.397 3.740 1.00 89.00 212 LYS A C 1
ATOM 1594 O O . LYS A 1 212 ? -32.027 7.279 3.104 1.00 89.00 212 LYS A O 1
ATOM 1599 N N . TRP A 1 213 ? -31.985 5.690 4.692 1.00 95.00 213 TRP A N 1
ATOM 1600 C CA . TRP A 1 213 ? -30.594 5.934 5.097 1.00 95.00 213 TRP A CA 1
ATOM 1601 C C . TRP A 1 213 ? -29.619 5.974 3.909 1.00 95.00 213 TRP A C 1
ATOM 1603 O O . TRP A 1 213 ? -29.663 5.140 3.003 1.00 95.00 213 TRP A O 1
ATOM 1613 N N . SER A 1 214 ? -28.679 6.921 3.962 1.00 95.31 214 SER A N 1
ATOM 1614 C CA . SER A 1 214 ? -27.639 7.113 2.953 1.00 95.31 214 SER A CA 1
ATOM 1615 C C . SER A 1 214 ? -26.321 7.566 3.586 1.00 95.31 214 SER A C 1
ATOM 1617 O O . SER A 1 214 ? -26.299 8.247 4.618 1.00 95.31 214 SER A O 1
ATOM 1619 N N . VAL A 1 215 ? -25.198 7.239 2.937 1.00 96.38 215 VAL A N 1
ATOM 1620 C CA . VAL A 1 215 ? -23.841 7.573 3.404 1.00 96.38 215 VAL A CA 1
ATOM 1621 C C . VAL A 1 215 ? -23.623 9.087 3.570 1.00 96.38 215 VAL A C 1
ATOM 1623 O O . VAL A 1 215 ? -22.878 9.505 4.457 1.00 96.38 215 VAL A O 1
ATOM 1626 N N . TYR A 1 216 ? -24.350 9.924 2.823 1.00 96.12 216 TYR A N 1
ATOM 1627 C CA . TYR A 1 216 ? -24.335 11.389 2.963 1.00 96.12 216 TYR A CA 1
ATOM 1628 C C . TYR A 1 216 ? -24.893 11.891 4.311 1.00 96.12 216 TYR A C 1
ATOM 1630 O O . TYR A 1 216 ? -24.530 12.978 4.762 1.00 96.12 216 TYR A O 1
ATOM 1638 N N . TYR A 1 217 ? -25.707 11.090 5.007 1.00 94.81 217 TYR A N 1
ATOM 1639 C CA . TYR A 1 217 ? -26.217 11.398 6.351 1.00 94.81 217 TYR A CA 1
ATOM 1640 C C . TYR A 1 217 ? -25.424 10.696 7.472 1.00 94.81 217 TYR A C 1
ATOM 1642 O O . TYR A 1 217 ? -25.540 11.071 8.648 1.00 94.81 217 TYR A O 1
ATOM 1650 N N . SER A 1 218 ? -24.572 9.725 7.115 1.00 95.88 218 SER A N 1
ATOM 1651 C CA . SER A 1 218 ? -23.696 8.968 8.025 1.00 95.88 218 SER A CA 1
ATOM 1652 C C . SER A 1 218 ? -22.649 9.836 8.747 1.00 95.88 218 SER A C 1
ATOM 1654 O O . SER A 1 218 ? -22.420 10.996 8.396 1.00 95.88 218 SER A O 1
ATOM 1656 N N . LEU A 1 219 ? -21.953 9.264 9.732 1.00 96.62 219 LEU A N 1
ATOM 1657 C CA . LEU A 1 219 ? -20.739 9.839 10.325 1.00 96.62 219 LEU A CA 1
ATOM 1658 C C . LEU A 1 219 ? -19.653 10.133 9.280 1.00 96.62 219 LEU A C 1
ATOM 1660 O O . LEU A 1 219 ? -18.939 11.127 9.397 1.00 96.62 219 LEU A O 1
ATOM 1664 N N . PHE A 1 220 ? -19.544 9.293 8.248 1.00 97.38 220 PHE A N 1
ATOM 1665 C CA . PHE A 1 220 ? -18.498 9.379 7.230 1.00 97.38 220 PHE A CA 1
ATOM 1666 C C . PHE A 1 220 ? -18.716 10.510 6.219 1.00 97.38 220 PHE A C 1
ATOM 1668 O O . PHE A 1 220 ? -17.809 10.795 5.440 1.00 97.38 220 PHE A O 1
ATOM 1675 N N . ARG A 1 221 ? -19.864 11.208 6.252 1.00 96.62 221 ARG A N 1
ATOM 1676 C CA . ARG A 1 221 ? -20.230 12.302 5.327 1.00 96.62 221 ARG A CA 1
ATOM 1677 C C . ARG A 1 221 ? -19.168 13.393 5.144 1.00 96.62 221 ARG A C 1
ATOM 1679 O O . ARG A 1 221 ? -19.140 14.043 4.106 1.00 96.62 221 ARG A O 1
ATOM 1686 N N . ALA A 1 222 ? -18.284 13.592 6.124 1.00 95.06 222 ALA A N 1
ATOM 1687 C CA . ALA A 1 222 ? -17.184 14.548 6.014 1.00 95.06 222 ALA A CA 1
ATOM 1688 C C . ALA A 1 222 ? -16.141 14.157 4.947 1.00 95.06 222 ALA A C 1
ATOM 1690 O O . ALA A 1 222 ? -15.560 15.051 4.336 1.00 95.06 222 ALA A O 1
ATOM 1691 N N . ARG A 1 223 ? -15.953 12.861 4.643 1.00 95.06 223 ARG A N 1
ATOM 1692 C CA . ARG A 1 223 ? -15.026 12.390 3.592 1.00 95.06 223 ARG A CA 1
ATOM 1693 C C . ARG A 1 223 ? -15.356 12.989 2.213 1.00 95.06 223 ARG A C 1
ATOM 1695 O O . ARG A 1 223 ? -14.451 13.443 1.520 1.00 95.06 223 ARG A O 1
ATOM 1702 N N . ALA A 1 224 ? -16.642 13.148 1.888 1.00 94.56 224 ALA A N 1
ATOM 1703 C CA . ALA A 1 224 ? -17.114 13.838 0.679 1.00 94.56 224 ALA A CA 1
ATOM 1704 C C . ALA A 1 224 ? -16.831 15.361 0.633 1.00 94.56 224 ALA A C 1
ATOM 1706 O O . ALA A 1 224 ? -16.980 15.978 -0.417 1.00 94.56 224 ALA A O 1
ATOM 1707 N N . LYS A 1 225 ? -16.420 15.993 1.745 1.00 91.94 225 LYS A N 1
ATOM 1708 C CA . LYS A 1 225 ? -16.062 17.425 1.795 1.00 91.94 225 LYS A CA 1
ATOM 1709 C C . LYS A 1 225 ? -14.562 17.664 1.993 1.00 91.94 225 LYS A C 1
ATOM 1711 O O . LYS A 1 225 ? -14.017 18.581 1.384 1.00 91.94 225 LYS A O 1
ATOM 1716 N N . SER A 1 226 ? -13.918 16.879 2.855 1.00 86.81 226 SER A N 1
ATOM 1717 C CA . SER A 1 226 ? -12.539 17.100 3.316 1.00 86.81 226 SER A CA 1
ATOM 1718 C C . SER A 1 226 ? -11.646 15.856 3.290 1.00 86.81 226 SER A C 1
ATOM 1720 O O . SER A 1 226 ? -10.505 15.939 3.732 1.00 86.81 226 SER A O 1
ATOM 1722 N N . GLY A 1 227 ? -12.128 14.711 2.793 1.00 87.88 227 GLY A N 1
ATOM 1723 C CA . GLY A 1 227 ? -11.262 13.560 2.519 1.00 87.88 227 GLY A CA 1
ATOM 1724 C C . GLY A 1 227 ? -10.294 13.860 1.361 1.00 87.88 227 GLY A C 1
ATOM 1725 O O . GLY A 1 227 ? -10.601 14.736 0.546 1.00 87.88 227 GLY A O 1
ATOM 1726 N N . PRO A 1 228 ? -9.158 13.145 1.236 1.00 85.81 228 PRO A N 1
ATOM 1727 C CA . PRO A 1 228 ? -8.107 13.475 0.268 1.00 85.81 228 PRO A CA 1
ATOM 1728 C C . PRO A 1 228 ? -8.586 13.601 -1.185 1.00 85.81 228 PRO A C 1
ATOM 1730 O O . PRO A 1 228 ? -8.164 14.530 -1.863 1.00 85.81 228 PRO A O 1
ATOM 1733 N N . GLY A 1 229 ? -9.507 12.732 -1.620 1.00 88.44 229 GLY A N 1
ATOM 1734 C CA . GLY A 1 229 ? -10.166 12.784 -2.934 1.00 88.44 229 GLY A CA 1
ATOM 1735 C C . GLY A 1 229 ? -11.572 13.399 -2.950 1.00 88.44 229 GLY A C 1
ATOM 1736 O O . GLY A 1 229 ? -12.296 13.210 -3.922 1.00 88.44 229 GLY A O 1
ATOM 1737 N N . ARG A 1 230 ? -12.015 14.043 -1.855 1.00 92.75 230 ARG A N 1
ATOM 1738 C CA . ARG A 1 230 ? -13.409 14.497 -1.615 1.00 92.75 230 ARG A CA 1
ATOM 1739 C C . ARG A 1 230 ? -14.469 13.426 -1.932 1.00 92.75 230 ARG A C 1
ATOM 1741 O O . ARG A 1 230 ? -15.557 13.715 -2.420 1.00 92.75 230 ARG A O 1
ATOM 1748 N N . SER A 1 231 ? -14.134 12.175 -1.632 1.00 94.94 231 SER A N 1
ATOM 1749 C CA . SER A 1 231 ? -14.878 10.972 -2.000 1.00 94.94 231 SER A CA 1
ATOM 1750 C C . SER A 1 231 ? -15.059 10.064 -0.783 1.00 94.94 231 SER A C 1
ATOM 1752 O O . SER A 1 231 ? -14.336 10.171 0.206 1.00 94.94 231 SER A O 1
ATOM 1754 N N . PHE A 1 232 ? -16.020 9.147 -0.860 1.00 96.31 232 PHE A N 1
ATOM 1755 C CA . PHE A 1 232 ? -16.174 8.042 0.091 1.00 96.31 232 PHE A CA 1
ATOM 1756 C C . PHE A 1 232 ? -15.282 6.831 -0.234 1.00 96.31 232 PHE A C 1
ATOM 1758 O O . PHE A 1 232 ? -15.229 5.896 0.569 1.00 96.31 232 PHE A O 1
ATOM 1765 N N . PHE A 1 233 ? -14.646 6.850 -1.408 1.00 96.38 233 PHE A N 1
ATOM 1766 C CA . PHE A 1 233 ? -14.042 5.715 -2.103 1.00 96.38 233 PHE A CA 1
ATOM 1767 C C . PHE A 1 233 ? -12.728 6.116 -2.793 1.00 96.38 233 PHE A C 1
ATOM 1769 O O . PHE A 1 233 ? -12.595 7.261 -3.238 1.00 96.38 233 PHE A O 1
ATOM 1776 N N . ASP A 1 234 ? -11.806 5.170 -2.954 1.00 94.06 234 ASP A N 1
ATOM 1777 C CA . ASP A 1 234 ? -10.468 5.364 -3.534 1.00 94.06 234 ASP A CA 1
ATOM 1778 C C . ASP A 1 234 ? -10.494 5.269 -5.070 1.00 94.06 234 ASP A C 1
ATOM 1780 O O . ASP A 1 234 ? -9.757 4.497 -5.678 1.00 94.06 234 ASP A O 1
ATOM 1784 N N . LYS A 1 235 ? -11.402 6.019 -5.710 1.00 90.12 235 LYS A N 1
ATOM 1785 C CA . LYS A 1 235 ? -11.693 5.947 -7.154 1.00 90.12 235 LYS A CA 1
ATOM 1786 C C . LYS A 1 235 ? -11.960 7.320 -7.772 1.00 90.12 235 LYS A C 1
ATOM 1788 O O . LYS A 1 235 ? -12.277 8.284 -7.075 1.00 90.12 235 LYS A O 1
ATOM 1793 N N . GLY A 1 236 ? -11.875 7.388 -9.102 1.00 90.75 236 GLY A N 1
ATOM 1794 C CA . GLY A 1 236 ? -12.021 8.629 -9.865 1.00 90.75 236 GLY A CA 1
ATOM 1795 C C . GLY A 1 236 ? -10.824 9.555 -9.651 1.00 90.75 236 GLY A C 1
ATOM 1796 O O . GLY A 1 236 ? -9.699 9.077 -9.553 1.00 90.75 236 GLY A O 1
ATOM 1797 N N . ARG A 1 237 ? -11.076 10.866 -9.530 1.00 93.44 237 ARG A N 1
ATOM 1798 C CA . ARG A 1 237 ? -10.060 11.937 -9.483 1.00 93.44 237 ARG A CA 1
ATOM 1799 C C . ARG A 1 237 ? -8.797 11.603 -8.674 1.00 93.44 237 ARG A C 1
ATOM 1801 O O . ARG A 1 237 ? -7.706 11.819 -9.176 1.00 93.44 237 ARG A O 1
ATOM 1808 N N . VAL A 1 238 ? -8.923 11.056 -7.461 1.00 95.31 238 VAL A N 1
ATOM 1809 C CA . VAL A 1 238 ? -7.756 10.779 -6.597 1.00 95.31 238 VAL A CA 1
ATOM 1810 C C . VAL A 1 238 ? -6.836 9.678 -7.136 1.00 95.31 238 VAL A C 1
ATOM 1812 O O . VAL A 1 238 ? -5.653 9.669 -6.805 1.00 95.31 238 VAL A O 1
ATOM 1815 N N . MET A 1 239 ? -7.349 8.764 -7.967 1.00 95.75 239 MET A N 1
ATOM 1816 C CA . MET A 1 239 ? -6.541 7.749 -8.648 1.00 95.75 239 MET A CA 1
ATOM 1817 C C . MET A 1 239 ? -5.786 8.350 -9.834 1.00 95.75 239 MET A C 1
ATOM 1819 O O . MET A 1 239 ? -4.586 8.124 -9.924 1.00 95.75 239 MET A O 1
ATOM 1823 N N . SER A 1 240 ? -6.437 9.174 -10.663 1.00 96.69 240 SER A N 1
ATOM 1824 C CA . SER A 1 240 ? -5.765 9.902 -11.752 1.00 96.69 240 SER A CA 1
ATOM 1825 C C . SER A 1 240 ? -4.706 10.868 -11.209 1.00 96.69 240 SER A C 1
ATOM 1827 O O . SER A 1 240 ? -3.562 10.814 -11.633 1.00 96.69 240 SER A O 1
ATOM 1829 N N . GLU A 1 241 ? -5.018 11.652 -10.168 1.00 97.31 241 GLU A N 1
ATOM 1830 C CA . GLU A 1 241 ? -4.028 12.518 -9.506 1.00 97.31 241 GLU A CA 1
ATOM 1831 C C . GLU A 1 241 ? -2.878 11.710 -8.870 1.00 97.31 241 GLU A C 1
ATOM 1833 O O . GLU A 1 241 ? -1.729 12.143 -8.914 1.00 97.31 241 GLU A O 1
ATOM 1838 N N . SER A 1 242 ? -3.153 10.526 -8.302 1.00 97.19 242 SER A N 1
ATOM 1839 C CA . SER A 1 242 ? -2.094 9.621 -7.817 1.00 97.19 242 SER A CA 1
ATOM 1840 C C . SER A 1 242 ? -1.202 9.126 -8.962 1.00 97.19 242 SER A C 1
ATOM 1842 O O . SER A 1 242 ? 0.016 9.085 -8.801 1.00 97.19 242 SER A O 1
ATOM 1844 N N . PHE A 1 243 ? -1.792 8.768 -10.108 1.00 98.31 243 PHE A N 1
ATOM 1845 C CA . PHE A 1 243 ? -1.058 8.313 -11.286 1.00 98.31 243 PHE A CA 1
ATOM 1846 C C . PHE A 1 243 ? -0.209 9.440 -11.884 1.00 98.31 243 PHE A C 1
ATOM 1848 O O . PHE A 1 243 ? 0.989 9.255 -12.064 1.00 98.31 243 PHE A O 1
ATOM 1855 N N . GLU A 1 244 ? -0.775 10.631 -12.095 1.00 98.12 244 GLU A N 1
ATOM 1856 C CA . GLU A 1 244 ? -0.049 11.807 -12.586 1.00 98.12 244 GLU A CA 1
ATOM 1857 C C . GLU A 1 244 ? 1.166 12.154 -11.708 1.00 98.12 244 GLU A C 1
ATOM 1859 O O . GLU A 1 244 ? 2.244 12.447 -12.227 1.00 98.12 244 GLU A O 1
ATOM 1864 N N . HIS A 1 245 ? 1.013 12.127 -10.377 1.00 97.38 245 HIS A N 1
ATOM 1865 C CA . HIS A 1 245 ? 2.095 12.449 -9.437 1.00 97.38 245 HIS A CA 1
ATOM 1866 C C . HIS A 1 245 ? 3.177 11.361 -9.345 1.00 97.38 245 HIS A C 1
ATOM 1868 O O . HIS A 1 245 ? 4.342 11.689 -9.091 1.00 97.38 245 HIS A O 1
ATOM 1874 N N . ASP A 1 246 ? 2.828 10.091 -9.561 1.00 97.69 246 ASP A N 1
ATOM 1875 C CA . ASP A 1 246 ? 3.794 8.992 -9.629 1.00 97.69 246 ASP A CA 1
ATOM 1876 C C . ASP A 1 246 ? 4.512 8.984 -10.983 1.00 97.69 246 ASP A C 1
ATOM 1878 O O . ASP A 1 246 ? 5.743 9.020 -11.045 1.00 97.69 246 ASP A O 1
ATOM 1882 N N . TRP A 1 247 ? 3.751 8.986 -12.080 1.00 98.12 247 TRP A N 1
ATOM 1883 C CA . TRP A 1 247 ? 4.273 8.904 -13.439 1.00 98.12 247 TRP A CA 1
ATOM 1884 C C . TRP A 1 247 ? 5.161 10.092 -13.790 1.00 98.12 247 TRP A C 1
ATOM 1886 O O . TRP A 1 247 ? 6.212 9.896 -14.398 1.00 98.12 247 TRP A O 1
ATOM 1896 N N . ARG A 1 248 ? 4.836 11.311 -13.340 1.00 96.69 248 ARG A N 1
ATOM 1897 C CA . ARG A 1 248 ? 5.718 12.482 -13.494 1.00 96.69 248 ARG A CA 1
ATOM 1898 C C . ARG A 1 248 ? 7.099 12.241 -12.874 1.00 96.69 248 ARG A C 1
ATOM 1900 O O . ARG A 1 248 ? 8.109 12.515 -13.510 1.00 96.69 248 ARG A O 1
ATOM 1907 N N . ARG A 1 249 ? 7.172 11.633 -11.684 1.00 94.44 249 ARG A N 1
ATOM 1908 C CA . ARG A 1 249 ? 8.450 11.297 -11.022 1.00 94.44 249 ARG A CA 1
ATOM 1909 C C . ARG A 1 249 ? 9.199 10.130 -11.657 1.00 94.44 249 ARG A C 1
ATOM 1911 O O . ARG A 1 249 ? 10.407 10.009 -11.455 1.00 94.44 249 ARG A O 1
ATOM 1918 N N . ILE A 1 250 ? 8.508 9.266 -12.396 1.00 96.12 250 ILE A N 1
ATOM 1919 C CA . ILE A 1 250 ? 9.117 8.177 -13.171 1.00 96.12 250 ILE A CA 1
ATOM 1920 C C . ILE A 1 250 ? 9.652 8.720 -14.505 1.00 96.12 250 ILE A C 1
ATOM 1922 O O . ILE A 1 250 ? 10.798 8.460 -14.859 1.00 96.12 250 ILE A O 1
ATOM 1926 N N . SER A 1 251 ? 8.855 9.519 -15.215 1.00 95.81 251 SER A N 1
ATOM 1927 C CA . SER A 1 251 ? 9.160 10.051 -16.549 1.00 95.81 251 SER A CA 1
ATOM 1928 C C . SER A 1 251 ? 10.106 11.258 -16.550 1.00 95.81 251 SER A C 1
ATOM 1930 O O . SER A 1 251 ? 10.851 11.415 -17.513 1.00 95.81 251 SER A O 1
ATOM 1932 N N . GLU A 1 252 ? 10.182 12.068 -15.485 1.00 94.31 252 GLU A N 1
ATOM 1933 C CA . GLU A 1 252 ? 11.225 13.106 -15.336 1.00 94.31 252 GLU A CA 1
ATOM 1934 C C . GLU A 1 252 ? 12.641 12.513 -15.206 1.00 94.31 252 GLU A C 1
ATOM 1936 O O . GLU A 1 252 ? 13.631 13.168 -15.544 1.00 94.31 252 GLU A O 1
ATOM 1941 N N . LYS A 1 253 ? 12.774 11.266 -14.730 1.00 93.50 253 LYS A N 1
ATOM 1942 C CA . LYS A 1 253 ? 14.075 10.601 -14.592 1.00 93.50 253 LYS A CA 1
ATOM 1943 C C . LYS A 1 253 ? 14.633 10.305 -15.988 1.00 93.50 253 LYS A C 1
ATOM 1945 O O . LYS A 1 253 ? 14.246 9.324 -16.621 1.00 93.50 253 LYS A O 1
ATOM 1950 N N . ARG A 1 254 ? 15.622 11.082 -16.453 1.00 93.62 254 ARG A N 1
ATOM 1951 C CA . ARG A 1 254 ? 16.296 10.891 -17.763 1.00 93.62 254 ARG A CA 1
ATOM 1952 C C . ARG A 1 254 ? 16.734 9.438 -18.015 1.00 93.62 254 ARG A C 1
ATOM 1954 O O . ARG A 1 254 ? 16.639 8.947 -19.132 1.00 93.62 254 ARG A O 1
ATOM 1961 N N . ARG A 1 255 ? 17.175 8.724 -16.973 1.00 94.12 255 ARG A N 1
ATOM 1962 C CA . ARG A 1 255 ? 17.547 7.292 -17.017 1.00 94.12 255 ARG A CA 1
ATOM 1963 C C . ARG A 1 255 ? 16.388 6.323 -17.307 1.00 94.12 255 ARG A C 1
ATOM 1965 O O . ARG A 1 255 ? 16.652 5.172 -17.631 1.00 94.12 255 ARG A O 1
ATOM 1972 N N . VAL A 1 256 ? 15.137 6.746 -17.122 1.00 95.69 256 VAL A N 1
ATOM 1973 C CA . VAL A 1 256 ? 13.924 5.997 -17.488 1.00 95.69 256 VAL A CA 1
ATOM 1974 C C . VAL A 1 256 ? 13.516 6.362 -18.911 1.00 95.69 256 VAL A C 1
ATOM 1976 O O . VAL A 1 256 ? 13.295 5.456 -19.703 1.00 95.69 256 VAL A O 1
ATOM 1979 N N . GLN A 1 257 ? 13.543 7.651 -19.279 1.00 96.56 257 GLN A N 1
ATOM 1980 C CA . GLN A 1 257 ? 13.351 8.085 -20.673 1.00 96.56 257 GLN A CA 1
ATOM 1981 C C . GLN A 1 257 ? 14.301 7.333 -21.617 1.00 96.56 257 GLN A C 1
ATOM 1983 O O . GLN A 1 257 ? 13.843 6.607 -22.487 1.00 96.56 257 GLN A O 1
ATOM 1988 N N . MET A 1 258 ? 15.614 7.386 -21.356 1.00 96.06 258 MET A N 1
ATOM 1989 C CA . MET A 1 258 ? 16.647 6.680 -22.134 1.00 96.06 258 MET A CA 1
ATOM 1990 C C . MET A 1 258 ? 16.504 5.148 -22.134 1.00 96.06 258 MET A C 1
ATOM 1992 O O . MET A 1 258 ? 17.103 4.489 -22.980 1.00 96.06 258 MET A O 1
ATOM 1996 N N . LEU A 1 259 ? 15.773 4.566 -21.176 1.00 95.56 259 LEU A N 1
ATOM 1997 C CA . LEU A 1 259 ? 15.477 3.131 -21.138 1.00 95.56 259 LEU A CA 1
ATOM 1998 C C . LEU A 1 259 ? 14.268 2.803 -22.028 1.00 95.56 259 LEU A C 1
ATOM 2000 O O . LEU A 1 259 ? 14.304 1.814 -22.759 1.00 95.56 259 LEU A O 1
ATOM 2004 N N . ILE A 1 260 ? 13.240 3.659 -21.994 1.00 97.12 260 ILE A N 1
ATOM 2005 C CA . ILE A 1 260 ? 12.040 3.558 -22.831 1.00 97.12 260 ILE A CA 1
ATOM 2006 C C . ILE A 1 260 ? 12.390 3.776 -24.308 1.00 97.12 260 ILE A C 1
ATOM 2008 O O . ILE A 1 260 ? 12.043 2.970 -25.167 1.00 97.12 260 ILE A O 1
ATOM 2012 N N . THR A 1 261 ? 13.141 4.835 -24.604 1.00 97.06 261 THR A N 1
ATOM 2013 C CA . THR A 1 261 ? 13.451 5.273 -25.972 1.00 97.06 261 THR A CA 1
ATOM 2014 C C . THR A 1 261 ? 14.664 4.573 -26.592 1.00 97.06 261 THR A C 1
ATOM 2016 O O . THR A 1 261 ? 15.027 4.850 -27.734 1.00 97.06 261 THR A O 1
ATOM 2019 N N . ARG A 1 262 ? 15.298 3.632 -25.875 1.00 95.81 262 ARG A N 1
ATOM 2020 C CA . ARG A 1 262 ? 16.450 2.857 -26.364 1.00 95.81 262 ARG A CA 1
ATOM 2021 C C . ARG A 1 262 ? 16.098 2.138 -27.672 1.00 95.81 262 ARG A C 1
ATOM 2023 O O . ARG A 1 262 ? 15.321 1.181 -27.656 1.00 95.81 262 ARG A O 1
ATOM 2030 N N . GLY A 1 263 ? 16.720 2.577 -28.767 1.00 93.50 263 GLY A N 1
ATOM 2031 C CA . GLY A 1 263 ? 16.545 2.014 -30.110 1.00 93.50 263 GLY A CA 1
ATOM 2032 C C . GLY A 1 263 ? 15.372 2.581 -30.921 1.00 93.50 263 GLY A C 1
ATOM 2033 O O . GLY A 1 263 ? 15.119 2.052 -31.995 1.00 93.50 263 GLY A O 1
ATOM 2034 N N . LYS A 1 264 ? 14.677 3.619 -30.432 1.00 94.75 264 LYS A N 1
ATOM 2035 C CA . LYS A 1 264 ? 13.633 4.355 -31.170 1.00 94.75 264 LYS A CA 1
ATOM 2036 C C . LYS A 1 264 ? 14.162 5.724 -31.626 1.00 94.75 264 LYS A C 1
ATOM 2038 O O . LYS A 1 264 ? 14.987 6.329 -30.931 1.00 94.75 264 LYS A O 1
ATOM 2043 N N . GLU A 1 265 ? 13.699 6.210 -32.775 1.00 96.56 265 GLU A N 1
ATOM 2044 C CA . GLU A 1 265 ? 14.101 7.511 -33.338 1.00 96.56 265 GLU A CA 1
ATOM 2045 C C . GLU A 1 265 ? 13.548 8.676 -32.501 1.00 96.56 265 GLU A C 1
ATOM 2047 O O . GLU A 1 265 ? 12.499 8.542 -31.875 1.00 96.56 265 GLU A O 1
ATOM 2052 N N . GLU A 1 266 ? 14.210 9.842 -32.487 1.00 95.81 266 GLU A N 1
ATOM 2053 C CA . GLU A 1 266 ? 13.836 10.965 -31.593 1.00 95.81 266 GLU A CA 1
ATOM 2054 C C . GLU A 1 266 ? 12.374 11.423 -31.776 1.00 95.81 266 GLU A C 1
ATOM 2056 O O . GLU A 1 266 ? 11.691 11.754 -30.806 1.00 95.81 266 GLU A O 1
ATOM 2061 N N . ALA A 1 267 ? 11.851 11.344 -33.004 1.00 96.56 267 ALA A N 1
ATOM 2062 C CA . ALA A 1 267 ? 10.453 11.643 -33.323 1.00 96.56 267 ALA A CA 1
ATOM 2063 C C . ALA A 1 267 ? 9.434 10.673 -32.680 1.00 96.56 267 ALA A C 1
ATOM 2065 O O . ALA A 1 267 ? 8.266 11.024 -32.522 1.00 96.56 267 ALA A O 1
ATOM 2066 N N . GLU A 1 268 ? 9.858 9.467 -32.301 1.00 96.62 268 GLU A N 1
ATOM 2067 C CA . GLU A 1 268 ? 9.022 8.417 -31.704 1.00 96.62 268 GLU A CA 1
ATOM 2068 C C . GLU A 1 268 ? 9.038 8.455 -30.167 1.00 96.62 268 GLU A C 1
ATOM 2070 O O . GLU A 1 268 ? 8.221 7.797 -29.519 1.00 96.62 268 GLU A O 1
ATOM 2075 N N . TRP A 1 269 ? 9.959 9.214 -29.558 1.00 96.62 269 TRP A N 1
ATOM 2076 C CA . TRP A 1 269 ? 10.201 9.188 -28.111 1.00 96.62 269 TRP A CA 1
ATOM 2077 C C . TRP A 1 269 ? 8.961 9.560 -27.296 1.00 96.62 269 TRP A C 1
ATOM 2079 O O . TRP A 1 269 ? 8.664 8.905 -26.299 1.00 96.62 269 TRP A O 1
ATOM 2089 N N . SER A 1 270 ? 8.214 10.581 -27.725 1.00 97.06 270 SER A N 1
ATOM 2090 C CA . SER A 1 270 ? 6.982 11.000 -27.047 1.00 97.06 270 SER A CA 1
ATOM 2091 C C . SER A 1 270 ? 5.864 9.961 -27.149 1.00 97.06 270 SER A C 1
ATOM 2093 O O . SER A 1 270 ? 5.124 9.800 -26.185 1.00 97.06 270 SER A O 1
ATOM 2095 N N . ALA A 1 271 ? 5.761 9.236 -28.269 1.00 97.44 271 ALA A N 1
ATOM 2096 C CA . ALA A 1 271 ? 4.793 8.149 -28.414 1.00 97.44 271 ALA A CA 1
ATOM 2097 C C . ALA A 1 271 ? 5.146 7.000 -27.461 1.00 97.44 271 ALA A C 1
ATOM 2099 O O . ALA A 1 271 ? 4.374 6.701 -26.561 1.00 97.44 271 ALA A O 1
ATOM 2100 N N . ALA A 1 272 ? 6.380 6.490 -27.531 1.00 97.56 272 ALA A N 1
ATOM 2101 C CA . ALA A 1 272 ? 6.835 5.378 -26.693 1.00 97.56 272 ALA A CA 1
ATOM 2102 C C . ALA A 1 272 ? 6.773 5.655 -25.177 1.00 97.56 272 ALA A C 1
ATOM 2104 O O . ALA A 1 272 ? 6.634 4.727 -24.382 1.00 97.56 272 ALA A O 1
ATOM 2105 N N . ILE A 1 273 ? 6.894 6.919 -24.757 1.00 97.94 273 ILE A N 1
ATOM 2106 C CA . ILE A 1 273 ? 6.693 7.326 -23.359 1.00 97.94 273 ILE A CA 1
ATOM 2107 C C . ILE A 1 273 ? 5.198 7.334 -22.998 1.00 97.94 273 ILE A C 1
ATOM 2109 O O . ILE A 1 273 ? 4.854 6.913 -21.895 1.00 97.94 273 ILE A O 1
ATOM 2113 N N . ASN A 1 274 ? 4.312 7.751 -23.906 1.00 98.19 274 ASN A N 1
ATOM 2114 C CA . ASN A 1 274 ? 2.864 7.720 -23.694 1.00 98.19 274 ASN A CA 1
ATOM 2115 C C . ASN A 1 274 ? 2.300 6.288 -23.706 1.00 98.19 274 ASN A C 1
ATOM 2117 O O . ASN A 1 274 ? 1.524 5.961 -22.817 1.00 98.19 274 ASN A O 1
ATOM 2121 N N . ASP A 1 275 ? 2.741 5.413 -24.615 1.00 98.19 275 ASP A N 1
ATOM 2122 C CA . ASP A 1 275 ? 2.281 4.013 -24.706 1.00 98.19 275 ASP A CA 1
ATOM 2123 C C . ASP A 1 275 ? 2.515 3.255 -23.375 1.00 98.19 275 ASP A C 1
ATOM 2125 O O . ASP A 1 275 ? 1.655 2.528 -22.859 1.00 98.19 275 ASP A O 1
ATOM 2129 N N . VAL A 1 276 ? 3.676 3.503 -22.752 1.00 98.44 276 VAL A N 1
ATOM 2130 C CA . VAL A 1 276 ? 4.039 2.988 -21.420 1.00 98.44 276 VAL A CA 1
ATOM 2131 C C . VAL A 1 276 ? 3.233 3.664 -20.304 1.00 98.44 276 VAL A C 1
ATOM 2133 O O . VAL A 1 276 ? 2.896 3.003 -19.321 1.00 98.44 276 VAL A O 1
ATOM 2136 N N . ALA A 1 277 ? 2.897 4.950 -20.440 1.00 98.62 277 ALA A N 1
ATOM 2137 C CA . ALA A 1 277 ? 2.054 5.667 -19.484 1.00 98.62 277 ALA A CA 1
ATOM 2138 C C . ALA A 1 277 ? 0.621 5.113 -19.468 1.00 98.62 277 ALA A C 1
ATOM 2140 O O . ALA A 1 277 ? 0.127 4.748 -18.404 1.00 98.62 277 ALA A O 1
ATOM 2141 N N . GLU A 1 278 ? -0.013 4.981 -20.635 1.00 98.50 278 GLU A N 1
ATOM 2142 C CA . GLU A 1 278 ? -1.367 4.436 -20.782 1.00 98.50 278 GLU A CA 1
ATOM 2143 C C . GLU A 1 278 ? -1.434 3.000 -20.239 1.00 98.50 278 GLU A C 1
ATOM 2145 O O . GLU A 1 278 ? -2.304 2.683 -19.429 1.00 98.50 278 GLU A O 1
ATOM 2150 N N . THR A 1 279 ? -0.438 2.165 -20.562 1.00 98.50 279 THR A N 1
ATOM 2151 C CA . THR A 1 279 ? -0.315 0.794 -20.030 1.00 98.50 279 THR A CA 1
ATOM 2152 C C . THR A 1 279 ? -0.151 0.748 -18.504 1.00 98.50 279 THR A C 1
ATOM 2154 O O . THR A 1 279 ? -0.630 -0.186 -17.851 1.00 98.50 279 THR A O 1
ATOM 2157 N N . LEU A 1 280 ? 0.522 1.738 -17.905 1.00 98.44 280 LEU A N 1
ATOM 2158 C CA . LEU A 1 280 ? 0.607 1.867 -16.450 1.00 98.44 280 LEU A CA 1
ATOM 2159 C C . LEU A 1 280 ? -0.716 2.338 -15.837 1.00 98.44 280 LEU A C 1
ATOM 2161 O O . LEU A 1 280 ? -1.092 1.799 -14.796 1.00 98.44 280 LEU A O 1
ATOM 2165 N N . GLU A 1 281 ? -1.424 3.291 -16.452 1.00 98.25 281 GLU A N 1
ATOM 2166 C CA . GLU A 1 281 ? -2.702 3.815 -15.946 1.00 98.25 281 GLU A CA 1
ATOM 2167 C C . GLU A 1 281 ? -3.788 2.728 -15.922 1.00 98.25 281 GLU A C 1
ATOM 2169 O O . GLU A 1 281 ? -4.422 2.514 -14.884 1.00 98.25 281 GLU A O 1
ATOM 2174 N N . ASP A 1 282 ? -3.899 1.948 -17.005 1.00 97.94 282 ASP A N 1
ATOM 2175 C CA . ASP A 1 282 ? -4.815 0.803 -17.169 1.00 97.94 282 ASP A CA 1
ATOM 2176 C C . ASP A 1 282 ? -4.675 -0.252 -16.050 1.00 97.94 282 ASP A C 1
ATOM 2178 O O . ASP A 1 282 ? -5.589 -1.035 -15.754 1.00 97.94 282 ASP A O 1
ATOM 2182 N N . HIS A 1 283 ? -3.510 -0.293 -15.397 1.00 97.75 283 HIS A N 1
ATOM 2183 C CA . HIS A 1 283 ? -3.185 -1.221 -14.316 1.00 97.75 283 HIS A CA 1
ATOM 2184 C C . HIS A 1 283 ? -2.891 -0.535 -12.972 1.00 97.75 283 HIS A C 1
ATOM 2186 O O . HIS A 1 283 ? -2.664 -1.219 -11.970 1.00 97.75 283 HIS A O 1
ATOM 2192 N N . PHE A 1 284 ? -2.992 0.792 -12.882 1.00 97.94 284 PHE A N 1
ATOM 2193 C CA . PHE A 1 284 ? -2.546 1.562 -11.721 1.00 97.94 284 PHE A CA 1
ATOM 2194 C C . PHE A 1 284 ? -3.325 1.244 -10.432 1.00 97.94 284 PHE A C 1
ATOM 2196 O O . PHE A 1 284 ? -2.737 1.205 -9.348 1.00 97.94 284 PHE A O 1
ATOM 2203 N N . GLU A 1 285 ? -4.623 0.916 -10.515 1.00 96.56 285 GLU A N 1
ATOM 2204 C CA . GLU A 1 285 ? -5.384 0.448 -9.343 1.00 96.56 285 GLU A CA 1
ATOM 2205 C C . GLU A 1 285 ? -4.875 -0.906 -8.821 1.00 96.56 285 GLU A C 1
ATOM 2207 O O . GLU A 1 285 ? -4.796 -1.104 -7.606 1.00 96.56 285 GLU A O 1
ATOM 2212 N N . LEU A 1 286 ? -4.479 -1.827 -9.706 1.00 96.94 286 LEU A N 1
ATOM 2213 C CA . LEU A 1 286 ? -3.861 -3.089 -9.299 1.00 96.94 286 LEU A CA 1
ATOM 2214 C C . LEU A 1 286 ? -2.493 -2.821 -8.660 1.00 96.94 286 LEU A C 1
ATOM 2216 O O . LEU A 1 286 ? -2.265 -3.251 -7.531 1.00 96.94 286 LEU A O 1
ATOM 2220 N N . LEU A 1 287 ? -1.624 -2.052 -9.325 1.00 97.81 287 LEU A N 1
ATOM 2221 C CA . LEU A 1 287 ? -0.279 -1.731 -8.831 1.00 97.81 287 LEU A CA 1
ATOM 2222 C C . LEU A 1 287 ? -0.318 -1.043 -7.454 1.00 97.81 287 LEU A C 1
ATOM 2224 O O . LEU A 1 287 ? 0.429 -1.430 -6.554 1.00 97.81 287 LEU A O 1
ATOM 2228 N N . CYS A 1 288 ? -1.256 -0.114 -7.239 1.00 97.06 288 CYS A N 1
ATOM 2229 C CA . CYS A 1 288 ? -1.531 0.489 -5.933 1.00 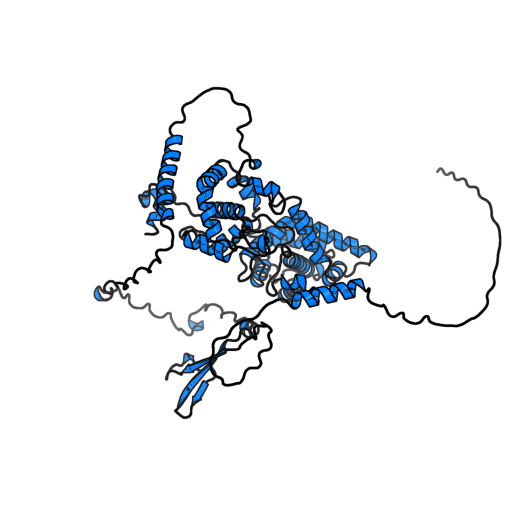97.06 288 CYS A CA 1
ATOM 2230 C C . CYS A 1 288 ? -1.909 -0.545 -4.860 1.00 97.06 288 CYS A C 1
ATOM 2232 O O . CYS A 1 288 ? -1.402 -0.488 -3.741 1.00 97.06 288 CYS A O 1
ATOM 2234 N N . ASN A 1 289 ? -2.798 -1.492 -5.176 1.00 96.06 289 ASN A N 1
ATOM 2235 C CA . ASN A 1 289 ? -3.243 -2.510 -4.221 1.00 96.06 289 ASN A CA 1
ATOM 2236 C C . ASN A 1 289 ? -2.141 -3.538 -3.887 1.00 96.06 289 ASN A C 1
ATOM 2238 O O . ASN A 1 289 ? -2.089 -4.015 -2.748 1.00 96.06 289 ASN A O 1
ATOM 2242 N N . VAL A 1 290 ? -1.244 -3.827 -4.838 1.00 97.19 290 VAL A N 1
ATOM 2243 C CA . VAL A 1 290 ? -0.028 -4.631 -4.624 1.00 97.19 290 VAL A CA 1
ATOM 2244 C C . VAL A 1 290 ? 0.960 -3.885 -3.729 1.00 97.19 290 VAL A C 1
ATOM 2246 O O . VAL A 1 290 ? 1.400 -4.446 -2.723 1.00 97.19 290 VAL A O 1
ATOM 2249 N N . TYR A 1 291 ? 1.261 -2.620 -4.040 1.00 97.38 291 TYR A N 1
ATOM 2250 C CA . TYR A 1 291 ? 2.115 -1.761 -3.217 1.00 97.38 291 TYR A CA 1
ATOM 2251 C C . TYR A 1 291 ? 1.607 -1.697 -1.771 1.00 97.38 291 TYR A C 1
ATOM 2253 O O . TYR A 1 291 ? 2.347 -2.029 -0.849 1.00 97.38 291 TYR A O 1
ATOM 2261 N N . ASP A 1 292 ? 0.320 -1.391 -1.572 1.00 95.75 292 ASP A N 1
ATOM 2262 C CA . ASP A 1 292 ? -0.329 -1.356 -0.255 1.00 95.75 292 ASP A CA 1
ATOM 2263 C C . ASP A 1 292 ? -0.151 -2.677 0.525 1.00 95.75 292 ASP A C 1
ATOM 2265 O O . ASP A 1 292 ? 0.030 -2.666 1.746 1.00 95.75 292 ASP A O 1
ATOM 2269 N N . TYR A 1 293 ? -0.186 -3.828 -0.159 1.00 96.06 293 TYR A N 1
ATOM 2270 C CA . TYR A 1 293 ? 0.045 -5.133 0.464 1.00 96.06 293 TYR A CA 1
ATOM 2271 C C . TYR A 1 293 ? 1.514 -5.333 0.857 1.00 96.06 293 TYR A C 1
ATOM 2273 O O . TYR A 1 293 ? 1.786 -5.570 2.034 1.00 96.06 293 TYR A O 1
ATOM 2281 N N . TYR A 1 294 ? 2.474 -5.193 -0.059 1.00 96.12 294 TYR A N 1
ATOM 2282 C CA . TYR A 1 294 ? 3.890 -5.427 0.259 1.00 96.12 294 TYR A CA 1
ATOM 2283 C C . TYR A 1 294 ? 4.478 -4.362 1.209 1.00 96.12 294 TYR A C 1
ATOM 2285 O O . TYR A 1 294 ? 5.247 -4.703 2.112 1.00 96.12 294 TYR A O 1
ATOM 2293 N N . ALA A 1 295 ? 4.034 -3.104 1.126 1.00 95.31 295 ALA A N 1
ATOM 2294 C CA . ALA A 1 295 ? 4.387 -2.041 2.072 1.00 95.31 295 ALA A CA 1
ATOM 2295 C C . ALA A 1 295 ? 3.837 -2.317 3.487 1.00 95.31 295 ALA A C 1
ATOM 2297 O O . ALA A 1 295 ? 4.498 -2.010 4.475 1.00 95.31 295 ALA A O 1
ATOM 2298 N N . SER A 1 296 ? 2.662 -2.954 3.613 1.00 94.06 296 SER A N 1
ATOM 2299 C CA . SER A 1 296 ? 2.103 -3.351 4.923 1.00 94.06 296 SER A CA 1
ATOM 2300 C C . SER A 1 296 ? 2.863 -4.492 5.617 1.00 94.06 296 SER A C 1
ATOM 2302 O O . SER A 1 296 ? 2.698 -4.697 6.821 1.00 94.06 296 SER A O 1
ATOM 2304 N N . ARG A 1 297 ? 3.671 -5.240 4.856 1.00 92.00 297 ARG A N 1
ATOM 2305 C CA . ARG A 1 297 ? 4.480 -6.389 5.304 1.00 92.00 297 ARG A CA 1
ATOM 2306 C C . ARG A 1 297 ? 5.972 -6.066 5.412 1.00 92.00 297 ARG A C 1
ATOM 2308 O O . ARG A 1 297 ? 6.757 -6.937 5.768 1.00 92.00 297 ARG A O 1
ATOM 2315 N N . SER A 1 298 ? 6.355 -4.835 5.092 1.00 91.88 298 SER A N 1
ATOM 2316 C CA . SER A 1 298 ? 7.736 -4.370 5.139 1.00 91.88 298 SER A CA 1
ATOM 2317 C C . SER A 1 298 ? 8.119 -3.989 6.569 1.00 91.88 298 SER A C 1
ATOM 2319 O O . SER A 1 298 ? 7.450 -3.181 7.210 1.00 91.88 298 SER A O 1
ATOM 2321 N N . GLU A 1 299 ? 9.195 -4.580 7.085 1.00 83.75 299 GLU A N 1
ATOM 2322 C CA . GLU A 1 299 ? 9.740 -4.221 8.397 1.00 83.75 299 GLU A CA 1
ATOM 2323 C C . GLU A 1 299 ? 10.437 -2.855 8.347 1.00 83.75 299 GLU A C 1
ATOM 2325 O O . GLU A 1 299 ? 11.006 -2.489 7.324 1.00 83.75 299 GLU A O 1
ATOM 2330 N N . GLY A 1 300 ? 10.391 -2.092 9.445 1.00 71.69 300 GLY A N 1
ATOM 2331 C CA . GLY A 1 300 ? 11.049 -0.783 9.589 1.00 71.69 300 GLY A CA 1
ATOM 2332 C C . GLY A 1 300 ? 10.386 0.378 8.830 1.00 71.69 300 GLY A C 1
ATOM 2333 O O . GLY A 1 300 ? 10.131 1.427 9.426 1.00 71.69 300 GLY A O 1
ATOM 2334 N N . GLY A 1 301 ? 10.069 0.185 7.550 1.00 68.38 301 GLY A N 1
ATOM 2335 C CA . GLY A 1 301 ? 9.484 1.192 6.665 1.00 68.38 301 GLY A CA 1
ATOM 2336 C C . GLY A 1 301 ? 8.069 1.590 7.079 1.00 68.38 301 GLY A C 1
ATOM 2337 O O . GLY A 1 301 ? 7.189 0.747 7.251 1.00 68.38 301 GLY A O 1
ATOM 2338 N N . VAL A 1 302 ? 7.813 2.894 7.214 1.00 73.31 302 VAL A N 1
ATOM 2339 C CA . VAL A 1 302 ? 6.475 3.403 7.556 1.00 73.31 302 VAL A CA 1
ATOM 2340 C C . VAL A 1 302 ? 5.603 3.414 6.301 1.00 73.31 302 VAL A C 1
ATOM 2342 O O . VAL A 1 302 ? 5.405 4.454 5.684 1.00 73.31 302 VAL A O 1
ATOM 2345 N N . LEU A 1 303 ? 5.102 2.240 5.909 1.00 84.94 303 LEU A N 1
ATOM 2346 C CA . LEU A 1 303 ? 4.339 2.043 4.671 1.00 84.94 303 LEU A CA 1
ATOM 2347 C C . LEU A 1 303 ? 5.151 2.502 3.442 1.00 84.94 303 LEU A C 1
ATOM 2349 O O . LEU A 1 303 ? 4.843 3.502 2.793 1.00 84.94 303 LEU A O 1
ATOM 2353 N N . ALA A 1 304 ? 6.243 1.781 3.203 1.00 92.94 304 ALA A N 1
ATOM 2354 C CA . ALA A 1 304 ? 7.078 1.803 2.002 1.00 92.94 304 ALA A CA 1
ATOM 2355 C C . ALA A 1 304 ? 7.645 0.384 1.820 1.00 92.94 304 ALA A C 1
ATOM 2357 O O . ALA A 1 304 ? 7.790 -0.342 2.808 1.00 92.94 304 ALA A O 1
ATOM 2358 N N . VAL A 1 305 ? 7.924 -0.045 0.589 1.00 95.62 305 VAL A N 1
ATOM 2359 C CA . VAL A 1 305 ? 8.294 -1.442 0.301 1.00 95.62 305 VAL A CA 1
ATOM 2360 C C . VAL A 1 305 ? 9.772 -1.674 0.617 1.00 95.62 305 VAL A C 1
ATOM 2362 O O . VAL A 1 305 ? 10.635 -1.005 0.059 1.00 95.62 305 VAL A O 1
ATOM 2365 N N . SER A 1 306 ? 10.088 -2.617 1.507 1.00 94.62 306 SER A N 1
ATOM 2366 C CA . SER A 1 306 ? 11.471 -2.979 1.843 1.00 94.62 306 SER A CA 1
ATOM 2367 C C . SER A 1 306 ? 12.094 -3.924 0.813 1.00 94.62 306 SER A C 1
ATOM 2369 O O . SER A 1 306 ? 11.396 -4.572 0.028 1.00 94.62 306 SER A O 1
ATOM 2371 N N . ARG A 1 307 ? 13.424 -4.073 0.863 1.00 93.38 307 ARG A N 1
ATOM 2372 C CA . ARG A 1 307 ? 14.150 -4.999 -0.018 1.00 93.38 307 ARG A CA 1
ATOM 2373 C C . ARG A 1 307 ? 13.605 -6.427 0.054 1.00 93.38 307 ARG A C 1
ATOM 2375 O O . ARG A 1 307 ? 13.295 -7.008 -0.980 1.00 93.38 307 ARG A O 1
ATOM 2382 N N . GLY A 1 308 ? 13.412 -6.950 1.267 1.00 93.50 308 GLY A N 1
ATOM 2383 C CA . GLY A 1 308 ? 12.870 -8.295 1.479 1.00 93.50 308 GLY A CA 1
ATOM 2384 C C . GLY A 1 308 ? 11.430 -8.465 0.979 1.00 93.50 308 GLY A C 1
ATOM 2385 O O . GLY A 1 308 ? 11.049 -9.564 0.588 1.00 93.50 308 GLY A O 1
ATOM 2386 N N . ALA A 1 309 ? 10.637 -7.389 0.931 1.00 94.50 309 ALA A N 1
ATOM 2387 C CA . ALA A 1 309 ? 9.300 -7.421 0.346 1.00 94.50 309 ALA A CA 1
ATOM 2388 C C . ALA A 1 309 ? 9.333 -7.453 -1.196 1.00 94.50 309 ALA A C 1
ATOM 2390 O O . ALA A 1 309 ? 8.496 -8.126 -1.793 1.00 94.50 309 ALA A O 1
ATOM 2391 N N . ILE A 1 310 ? 10.320 -6.809 -1.838 1.00 95.19 310 ILE A N 1
ATOM 2392 C CA . ILE A 1 310 ? 10.593 -6.988 -3.276 1.00 95.19 310 ILE A CA 1
ATOM 2393 C C . ILE A 1 310 ? 11.098 -8.401 -3.579 1.00 95.19 310 ILE A C 1
ATOM 2395 O O . ILE A 1 310 ? 10.587 -9.025 -4.504 1.00 95.19 310 ILE A O 1
ATOM 2399 N N . ASP A 1 311 ? 12.049 -8.927 -2.803 1.00 93.12 311 ASP A N 1
ATOM 2400 C CA . ASP A 1 311 ? 12.544 -10.296 -2.999 1.00 93.12 311 ASP A CA 1
ATOM 2401 C C . ASP A 1 311 ? 11.400 -11.316 -2.882 1.00 93.12 311 ASP A C 1
ATOM 2403 O O . ASP A 1 311 ? 11.233 -12.153 -3.766 1.00 93.12 311 ASP A O 1
ATOM 2407 N N . ALA A 1 312 ? 10.538 -11.179 -1.867 1.00 93.06 312 ALA A N 1
ATOM 2408 C CA . ALA A 1 312 ? 9.355 -12.021 -1.707 1.00 93.06 312 ALA A CA 1
ATOM 2409 C C . ALA A 1 312 ? 8.332 -11.873 -2.850 1.00 93.06 312 ALA A C 1
ATOM 2411 O O . ALA A 1 312 ? 7.685 -12.855 -3.206 1.00 93.06 312 ALA A O 1
ATOM 2412 N N . LEU A 1 313 ? 8.161 -10.681 -3.437 1.00 94.88 313 LEU A N 1
ATOM 2413 C CA . LEU A 1 313 ? 7.298 -10.487 -4.610 1.00 94.88 313 LEU A CA 1
ATOM 2414 C C . LEU A 1 313 ? 7.857 -11.218 -5.839 1.00 94.88 313 LEU A C 1
ATOM 2416 O O . LEU A 1 313 ? 7.135 -11.981 -6.474 1.00 94.88 313 LEU A O 1
ATOM 2420 N N . VAL A 1 314 ? 9.137 -11.013 -6.152 1.00 93.69 314 VAL A N 1
ATOM 2421 C CA . VAL A 1 314 ? 9.788 -11.593 -7.339 1.00 93.69 314 VAL A CA 1
ATOM 2422 C C . VAL A 1 314 ? 9.874 -13.125 -7.246 1.00 93.69 314 VAL A C 1
ATOM 2424 O O . VAL A 1 314 ? 9.675 -13.806 -8.253 1.00 93.69 314 VAL A O 1
ATOM 2427 N N . ASP A 1 315 ? 10.093 -13.662 -6.041 1.00 90.50 315 ASP A N 1
ATOM 2428 C CA . ASP A 1 315 ? 10.010 -15.095 -5.724 1.00 90.50 315 ASP A CA 1
ATOM 2429 C C . ASP A 1 315 ? 8.581 -15.636 -5.923 1.00 90.50 315 ASP A C 1
ATOM 2431 O O . ASP A 1 315 ? 8.379 -16.598 -6.660 1.00 90.50 315 ASP A O 1
ATOM 2435 N N . THR A 1 316 ? 7.565 -14.945 -5.383 1.00 90.00 316 THR A N 1
ATOM 2436 C CA . THR A 1 316 ? 6.143 -15.319 -5.555 1.00 90.00 316 THR A CA 1
ATOM 2437 C C . THR A 1 316 ? 5.726 -15.354 -7.034 1.00 90.00 316 THR A C 1
ATOM 2439 O O . THR A 1 316 ? 4.910 -16.187 -7.416 1.00 90.00 316 THR A O 1
ATOM 2442 N N . MET A 1 317 ? 6.295 -14.484 -7.878 1.00 91.69 317 MET A N 1
ATOM 2443 C CA . MET A 1 317 ? 6.038 -14.427 -9.326 1.00 91.69 317 MET A CA 1
ATOM 2444 C C . MET A 1 317 ? 6.780 -15.503 -10.152 1.00 91.69 317 MET A C 1
ATOM 2446 O O . MET A 1 317 ? 6.659 -15.499 -11.377 1.00 91.69 317 MET A O 1
ATOM 2450 N N . GLY A 1 318 ? 7.599 -16.373 -9.544 1.00 87.12 318 GLY A N 1
ATOM 2451 C CA . GLY A 1 318 ? 8.382 -17.399 -10.260 1.00 87.12 318 GLY A CA 1
ATOM 2452 C C . GLY A 1 318 ? 9.444 -16.839 -11.225 1.00 87.12 318 GLY A C 1
ATOM 2453 O O . GLY A 1 318 ? 10.000 -17.555 -12.058 1.00 87.12 318 GLY A O 1
ATOM 2454 N N . VAL A 1 319 ? 9.743 -15.538 -11.144 1.00 80.31 319 VAL A N 1
ATOM 2455 C CA . VAL A 1 319 ? 10.544 -14.811 -12.148 1.00 80.31 319 VAL A CA 1
ATOM 2456 C C . VAL A 1 319 ? 12.011 -15.261 -12.182 1.00 80.31 319 VAL A C 1
ATOM 2458 O O . VAL A 1 319 ? 12.661 -15.141 -13.218 1.00 80.31 319 VAL A O 1
ATOM 2461 N N . MET A 1 320 ? 12.513 -15.819 -11.079 1.00 78.38 320 MET A N 1
ATOM 2462 C CA . MET A 1 320 ? 13.891 -16.309 -10.941 1.00 78.38 320 MET A CA 1
ATOM 2463 C C . MET A 1 320 ? 14.033 -17.829 -11.148 1.00 78.38 320 MET A C 1
ATOM 2465 O O . MET A 1 320 ? 15.103 -18.377 -10.874 1.00 78.38 320 MET A O 1
ATOM 2469 N N . GLU A 1 321 ? 12.984 -18.536 -11.585 1.00 77.12 321 GLU A N 1
ATOM 2470 C CA . GLU A 1 321 ? 13.046 -19.994 -11.745 1.00 77.12 321 GLU A CA 1
ATOM 2471 C C . GLU A 1 321 ? 14.002 -20.429 -12.882 1.00 77.12 321 GLU A C 1
ATOM 2473 O O . GLU A 1 321 ? 13.948 -19.876 -13.987 1.00 77.12 321 GLU A O 1
ATOM 2478 N N . PRO A 1 322 ? 14.878 -21.436 -12.662 1.00 71.38 322 PRO A N 1
ATOM 2479 C CA . PRO A 1 322 ? 15.792 -21.926 -13.692 1.00 71.38 322 PRO A CA 1
ATOM 2480 C C . PRO A 1 322 ? 15.056 -22.486 -14.916 1.00 71.38 322 PRO A C 1
ATOM 2482 O O . PRO A 1 322 ? 14.400 -23.522 -14.841 1.00 71.38 322 PRO A O 1
ATOM 2485 N N . GLY A 1 323 ? 15.223 -21.822 -16.061 1.00 72.00 323 GLY A N 1
ATOM 2486 C CA . GLY A 1 323 ? 14.556 -22.160 -17.324 1.00 72.00 323 GLY A CA 1
ATOM 2487 C C . GLY A 1 323 ? 13.569 -21.094 -17.806 1.00 72.00 323 GLY A C 1
ATOM 2488 O O . GLY A 1 323 ? 13.238 -21.081 -18.989 1.00 72.00 323 GLY A O 1
ATOM 2489 N N . THR A 1 324 ? 13.162 -20.162 -16.940 1.00 72.44 324 THR A N 1
ATOM 2490 C CA . THR A 1 324 ? 12.380 -18.981 -17.331 1.00 72.44 324 THR A CA 1
ATOM 2491 C C . THR A 1 324 ? 13.222 -18.053 -18.225 1.00 72.44 324 THR A C 1
ATOM 2493 O O . THR A 1 324 ? 14.350 -17.713 -17.843 1.00 72.44 324 THR A O 1
ATOM 2496 N N . PRO A 1 325 ? 12.718 -17.615 -19.400 1.00 66.00 325 PRO A N 1
ATOM 2497 C CA . PRO A 1 325 ? 13.380 -16.609 -20.231 1.00 66.00 325 PRO A CA 1
ATOM 2498 C C . PRO A 1 325 ? 13.745 -15.352 -19.432 1.00 66.00 325 PRO A C 1
ATOM 2500 O O . PRO A 1 325 ? 13.032 -14.952 -18.511 1.00 66.00 325 PRO A O 1
ATOM 2503 N N . GLY A 1 326 ? 14.912 -14.778 -19.720 1.00 66.62 326 GLY A N 1
ATOM 2504 C CA . GLY A 1 326 ? 15.438 -13.618 -18.996 1.00 66.62 326 GLY A CA 1
ATOM 2505 C C . GLY A 1 326 ? 15.934 -13.876 -17.562 1.00 66.62 326 GLY A C 1
ATOM 2506 O O . GLY A 1 326 ? 16.702 -13.062 -17.064 1.00 66.62 326 GLY A O 1
ATOM 2507 N N . ALA A 1 327 ? 15.620 -14.994 -16.890 1.00 68.12 327 ALA A N 1
ATOM 2508 C CA . ALA A 1 327 ? 15.929 -15.180 -15.456 1.00 68.12 327 ALA A CA 1
ATOM 2509 C C . ALA A 1 327 ? 17.422 -15.017 -15.082 1.00 68.12 327 ALA A C 1
ATOM 2511 O O . ALA A 1 327 ? 17.743 -14.506 -14.011 1.00 68.12 327 ALA A O 1
ATOM 2512 N N . ASN A 1 328 ? 18.346 -15.376 -15.983 1.00 66.25 328 ASN A N 1
ATOM 2513 C CA . ASN A 1 328 ? 19.793 -15.169 -15.797 1.00 66.25 328 ASN A CA 1
ATOM 2514 C C . ASN A 1 328 ? 20.244 -13.698 -15.954 1.00 66.25 328 ASN A C 1
ATOM 2516 O O . ASN A 1 328 ? 21.338 -13.344 -15.516 1.00 66.25 328 ASN A O 1
ATOM 2520 N N . LEU A 1 329 ? 19.429 -12.855 -16.591 1.00 63.72 329 LEU A N 1
ATOM 2521 C CA . LEU A 1 329 ? 19.670 -11.425 -16.826 1.00 63.72 329 LEU A CA 1
ATOM 2522 C C . LEU A 1 329 ? 19.062 -10.551 -15.717 1.00 63.72 329 LEU A C 1
ATOM 2524 O O . LEU A 1 329 ? 19.554 -9.452 -15.451 1.00 63.72 329 LEU A O 1
ATOM 2528 N N . ILE A 1 330 ? 18.018 -11.043 -15.038 1.00 78.94 330 ILE A N 1
ATOM 2529 C CA . ILE A 1 330 ? 17.272 -10.323 -13.998 1.00 78.94 330 ILE A CA 1
ATOM 2530 C C . ILE A 1 330 ? 18.109 -10.206 -12.715 1.00 78.94 330 ILE A C 1
ATOM 2532 O O . ILE A 1 330 ? 17.958 -10.922 -11.725 1.00 78.94 330 ILE A O 1
ATOM 2536 N N . ASN A 1 331 ? 19.009 -9.227 -12.701 1.00 86.56 331 ASN A N 1
ATOM 2537 C CA . ASN A 1 331 ? 19.755 -8.859 -11.508 1.00 86.56 331 ASN A CA 1
ATOM 2538 C C . ASN A 1 331 ? 18.894 -7.963 -10.599 1.00 86.56 331 ASN A C 1
ATOM 2540 O O . ASN A 1 331 ? 19.055 -6.741 -10.567 1.00 86.56 331 ASN A O 1
ATOM 2544 N N . VAL A 1 332 ? 17.992 -8.585 -9.831 1.00 90.94 332 VAL A N 1
ATOM 2545 C CA . VAL A 1 332 ? 17.075 -7.928 -8.875 1.00 90.94 332 VAL A CA 1
ATOM 2546 C C . VAL A 1 332 ? 17.813 -6.958 -7.935 1.00 90.94 332 VAL A C 1
ATOM 2548 O O . VAL A 1 332 ? 17.284 -5.906 -7.574 1.00 90.94 332 VAL A O 1
ATOM 2551 N N . ALA A 1 333 ? 19.042 -7.287 -7.520 1.00 91.19 333 ALA A N 1
ATOM 2552 C CA . ALA A 1 333 ? 19.880 -6.443 -6.659 1.00 91.19 333 ALA A CA 1
ATOM 2553 C C . ALA A 1 333 ? 20.411 -5.188 -7.376 1.00 91.19 333 ALA A C 1
ATOM 2555 O O . ALA A 1 333 ? 20.634 -4.155 -6.745 1.00 91.19 333 ALA A O 1
ATOM 2556 N N . THR A 1 334 ? 20.590 -5.236 -8.694 1.00 92.50 334 THR A N 1
ATOM 2557 C CA . THR A 1 334 ? 20.885 -4.056 -9.515 1.00 92.50 334 THR A CA 1
ATOM 2558 C C . THR A 1 334 ? 19.621 -3.252 -9.799 1.00 92.50 334 THR A C 1
ATOM 2560 O O . THR A 1 334 ? 19.641 -2.055 -9.546 1.00 92.50 334 THR A O 1
ATOM 2563 N N . LEU A 1 335 ? 18.504 -3.877 -10.198 1.00 94.50 335 LEU A N 1
ATOM 2564 C CA . LEU A 1 335 ? 17.249 -3.155 -10.477 1.00 94.50 335 LEU A CA 1
ATOM 2565 C C . LEU A 1 335 ? 16.779 -2.312 -9.279 1.00 94.50 335 LEU A C 1
ATOM 2567 O O . LEU A 1 335 ? 16.442 -1.143 -9.447 1.00 94.50 335 LEU A O 1
ATOM 2571 N N . TRP A 1 336 ? 16.847 -2.871 -8.065 1.00 93.50 336 TRP A N 1
ATOM 2572 C CA . TRP A 1 336 ? 16.585 -2.150 -6.813 1.00 93.50 336 TRP A CA 1
ATOM 2573 C C . TRP A 1 336 ? 17.500 -0.933 -6.629 1.00 93.50 336 TRP A C 1
ATOM 2575 O O . TRP A 1 336 ? 17.023 0.170 -6.383 1.00 93.50 336 TRP A O 1
ATOM 2585 N N . ARG A 1 337 ? 18.820 -1.115 -6.784 1.00 91.94 337 ARG A N 1
ATOM 2586 C CA . ARG A 1 337 ? 19.792 -0.017 -6.655 1.00 91.94 337 ARG A CA 1
ATOM 2587 C C . ARG A 1 337 ? 19.604 1.047 -7.735 1.00 91.94 337 ARG A C 1
ATOM 2589 O O . ARG A 1 337 ? 19.921 2.202 -7.485 1.00 91.94 337 ARG A O 1
ATOM 2596 N N . GLU A 1 338 ? 19.097 0.695 -8.915 1.00 92.38 338 GLU A N 1
ATOM 2597 C CA . GLU A 1 338 ? 18.803 1.682 -9.952 1.00 92.38 338 GLU A CA 1
ATOM 2598 C C . GLU A 1 338 ? 17.559 2.522 -9.651 1.00 92.38 338 GLU A C 1
ATOM 2600 O O . GLU A 1 338 ? 17.619 3.720 -9.907 1.00 92.38 338 GLU A O 1
ATOM 2605 N N . VAL A 1 339 ? 16.475 1.969 -9.090 1.00 93.50 339 VAL A N 1
ATOM 2606 C CA . VAL A 1 339 ? 15.273 2.777 -8.770 1.00 93.50 339 VAL A CA 1
ATOM 2607 C C . VAL A 1 339 ? 15.473 3.702 -7.569 1.00 93.50 339 VAL A C 1
ATOM 2609 O O . VAL A 1 339 ? 15.079 4.864 -7.626 1.00 93.50 339 VAL A O 1
ATOM 2612 N N . ASN A 1 340 ? 16.133 3.193 -6.525 1.00 89.00 340 ASN A N 1
ATOM 2613 C CA . ASN A 1 340 ? 16.336 3.844 -5.226 1.00 89.00 340 ASN A CA 1
ATOM 2614 C C . ASN A 1 340 ? 17.530 4.828 -5.218 1.00 89.00 340 ASN A C 1
ATOM 2616 O O . ASN A 1 340 ? 17.655 5.652 -4.319 1.00 89.00 340 ASN A O 1
ATOM 2620 N N . LYS A 1 341 ? 18.388 4.813 -6.252 1.00 86.56 341 LYS A N 1
ATOM 2621 C CA . LYS A 1 341 ? 19.336 5.911 -6.518 1.00 86.56 341 LYS A CA 1
ATOM 2622 C C . LYS A 1 341 ? 18.569 7.221 -6.693 1.00 86.56 341 LYS A C 1
ATOM 2624 O O . LYS A 1 341 ? 17.833 7.366 -7.672 1.00 86.56 341 LYS A O 1
ATOM 2629 N N . GLU A 1 342 ? 18.832 8.191 -5.833 1.00 73.62 342 GLU A N 1
ATOM 2630 C CA . GLU A 1 342 ? 18.238 9.520 -5.929 1.00 73.62 342 GLU A CA 1
ATOM 2631 C C . GLU A 1 342 ? 18.990 10.442 -6.895 1.00 73.62 342 GLU A C 1
ATOM 2633 O O . GLU A 1 342 ? 20.214 10.592 -6.824 1.00 73.62 342 GLU A O 1
ATOM 2638 N N . ASP A 1 343 ? 18.242 11.137 -7.751 1.00 67.31 343 ASP A N 1
ATOM 2639 C CA . ASP A 1 343 ? 18.709 12.384 -8.352 1.00 67.31 343 ASP A CA 1
ATOM 2640 C C . ASP A 1 343 ? 18.643 13.481 -7.270 1.00 67.31 343 ASP A C 1
ATOM 2642 O O . ASP A 1 343 ? 17.650 13.578 -6.553 1.00 67.31 343 ASP A O 1
ATOM 2646 N N . ARG A 1 344 ? 19.696 14.301 -7.120 1.00 55.16 344 ARG A N 1
ATOM 2647 C CA . ARG A 1 344 ? 19.947 15.177 -5.944 1.00 55.16 344 ARG A CA 1
ATOM 2648 C C . ARG A 1 344 ? 19.006 16.403 -5.787 1.00 55.16 344 ARG A C 1
ATOM 2650 O O . ARG A 1 344 ? 19.465 17.511 -5.506 1.00 55.16 344 ARG A O 1
ATOM 2657 N N . LYS A 1 345 ? 17.688 16.233 -5.935 1.00 60.47 345 LYS A N 1
ATOM 2658 C CA . LYS A 1 345 ? 16.652 17.229 -5.600 1.00 60.47 345 LYS A CA 1
ATOM 2659 C C . LYS A 1 345 ? 16.438 17.281 -4.076 1.00 60.47 345 LYS A C 1
ATOM 2661 O O . LYS A 1 345 ? 15.568 16.598 -3.542 1.00 60.47 345 LYS A O 1
ATOM 2666 N N . VAL A 1 346 ? 17.201 18.143 -3.396 1.00 58.88 346 VAL A N 1
ATOM 2667 C CA . VAL A 1 346 ? 17.344 18.234 -1.919 1.00 58.88 346 VAL A CA 1
ATOM 2668 C C . VAL A 1 346 ? 16.039 18.123 -1.101 1.00 58.88 346 VAL A C 1
ATOM 2670 O O . VAL A 1 346 ? 16.063 17.578 -0.002 1.00 58.88 346 VAL A O 1
ATOM 2673 N N . GLN A 1 347 ? 14.902 18.630 -1.591 1.00 60.47 347 GLN A N 1
ATOM 2674 C CA . GLN A 1 347 ? 13.629 18.608 -0.848 1.00 60.47 347 GLN A CA 1
ATOM 2675 C C . GLN A 1 347 ? 12.829 17.301 -0.980 1.00 60.47 347 GLN A C 1
ATOM 2677 O O . GLN A 1 347 ? 12.090 16.959 -0.058 1.00 60.47 347 GLN A O 1
ATOM 2682 N N . GLU A 1 348 ? 12.961 16.565 -2.088 1.00 63.62 348 GLU A N 1
ATOM 2683 C CA . GLU A 1 348 ? 12.285 15.268 -2.247 1.00 63.62 348 GLU A CA 1
ATOM 2684 C C . GLU A 1 348 ? 13.091 14.155 -1.562 1.00 63.62 348 GLU A C 1
ATOM 2686 O O . GLU A 1 348 ? 12.507 13.342 -0.847 1.00 63.62 348 GLU A O 1
ATOM 2691 N N . SER A 1 349 ? 14.427 14.207 -1.653 1.00 61.09 349 SER A N 1
ATOM 2692 C CA . SER A 1 349 ? 15.338 13.285 -0.956 1.00 61.09 349 SER A CA 1
ATOM 2693 C C . SER A 1 349 ? 15.141 13.274 0.564 1.00 61.09 349 SER A C 1
ATOM 2695 O O . SER A 1 349 ? 15.115 12.224 1.191 1.00 61.09 349 SER A O 1
ATOM 2697 N N . LEU A 1 350 ? 14.888 14.439 1.177 1.00 61.44 350 LEU A N 1
ATOM 2698 C CA . LEU A 1 350 ? 14.620 14.548 2.622 1.00 61.44 350 LEU A CA 1
ATOM 2699 C C . LEU A 1 350 ? 13.294 13.901 3.077 1.00 61.44 350 LEU A C 1
ATOM 2701 O O . LEU A 1 350 ? 13.030 13.838 4.279 1.00 61.44 350 LEU A O 1
ATOM 2705 N N . ARG A 1 351 ? 12.441 13.465 2.141 1.00 65.00 351 ARG A N 1
ATOM 2706 C CA . ARG A 1 351 ? 11.143 12.820 2.408 1.00 65.00 351 ARG A CA 1
ATOM 2707 C C . ARG A 1 351 ? 11.071 11.375 1.920 1.00 65.00 351 ARG A C 1
ATOM 2709 O O . ARG A 1 351 ? 10.126 10.668 2.286 1.00 65.00 351 ARG A O 1
ATOM 2716 N N . ASN A 1 352 ? 12.028 10.962 1.093 1.00 72.69 352 ASN A N 1
ATOM 2717 C CA . ASN A 1 352 ? 12.199 9.576 0.699 1.00 72.69 352 ASN A CA 1
ATOM 2718 C C . ASN A 1 352 ? 12.715 8.741 1.887 1.00 72.69 352 ASN A C 1
ATOM 2720 O O . ASN A 1 352 ? 12.952 9.257 2.982 1.00 72.69 352 ASN A O 1
ATOM 2724 N N . LEU A 1 353 ? 12.842 7.429 1.700 1.00 74.00 353 LEU A N 1
ATOM 2725 C CA . LEU A 1 353 ? 13.399 6.526 2.702 1.00 74.00 353 LEU A CA 1
ATOM 2726 C C . LEU A 1 353 ? 14.453 5.629 2.043 1.00 74.00 353 LEU A C 1
ATOM 2728 O O . LEU A 1 353 ? 14.104 4.578 1.519 1.00 74.00 353 LEU A O 1
ATOM 2732 N N . ASP A 1 354 ? 15.731 6.004 2.140 1.00 72.44 354 ASP A N 1
ATOM 2733 C CA . ASP A 1 354 ? 16.905 5.444 1.434 1.00 72.44 354 ASP A CA 1
ATOM 2734 C C . ASP A 1 354 ? 17.010 3.903 1.372 1.00 72.44 354 ASP A C 1
ATOM 2736 O O . ASP A 1 354 ? 17.694 3.366 0.506 1.00 72.44 354 ASP A O 1
ATOM 2740 N N . ALA A 1 355 ? 16.362 3.163 2.277 1.00 85.12 355 ALA A N 1
ATOM 2741 C CA . ALA A 1 355 ? 16.370 1.695 2.334 1.00 85.12 355 ALA A CA 1
ATOM 2742 C C . ALA A 1 355 ? 15.060 1.022 1.851 1.00 85.12 355 ALA A C 1
ATOM 2744 O O . ALA A 1 355 ? 14.867 -0.181 2.055 1.00 85.12 355 ALA A O 1
ATOM 2745 N N . TYR A 1 356 ? 14.153 1.782 1.235 1.00 92.12 356 TYR A N 1
ATOM 2746 C CA . TYR A 1 356 ? 12.805 1.370 0.832 1.00 92.12 356 TYR A CA 1
ATOM 2747 C C . TYR A 1 356 ? 12.454 1.926 -0.554 1.00 92.12 356 TYR A C 1
ATOM 2749 O O . TYR A 1 356 ? 13.174 2.764 -1.092 1.00 92.12 356 TYR A O 1
ATOM 2757 N N . LEU A 1 357 ? 11.336 1.458 -1.117 1.00 94.44 357 LEU A N 1
ATOM 2758 C CA . LEU A 1 357 ? 10.696 2.043 -2.293 1.00 94.44 357 LEU A CA 1
ATOM 2759 C C . LEU A 1 357 ? 9.371 2.697 -1.903 1.00 94.44 357 LEU A C 1
ATOM 2761 O O . LEU A 1 357 ? 8.494 2.053 -1.312 1.00 94.44 357 LEU A O 1
ATOM 2765 N N . MET A 1 358 ? 9.218 3.954 -2.294 1.00 94.19 358 MET A N 1
ATOM 2766 C CA . MET A 1 358 ? 7.945 4.663 -2.376 1.00 94.19 358 MET A CA 1
ATOM 2767 C C . MET A 1 358 ? 7.135 4.167 -3.590 1.00 94.19 358 MET A C 1
ATOM 2769 O O . MET A 1 358 ? 7.664 3.477 -4.465 1.00 94.19 358 MET A O 1
ATOM 2773 N N . ARG A 1 359 ? 5.842 4.507 -3.684 1.00 96.56 359 ARG A N 1
ATOM 2774 C CA . ARG A 1 359 ? 4.921 3.928 -4.689 1.00 96.56 359 ARG A CA 1
ATOM 2775 C C . ARG A 1 359 ? 5.392 4.089 -6.137 1.00 96.56 359 ARG A C 1
ATOM 2777 O O . ARG A 1 359 ? 5.390 3.121 -6.894 1.00 96.56 359 ARG A O 1
ATOM 2784 N N . PHE A 1 360 ? 5.883 5.273 -6.496 1.00 96.62 360 PHE A N 1
ATOM 2785 C CA . PHE A 1 360 ? 6.430 5.549 -7.827 1.00 96.62 360 PHE A CA 1
ATOM 2786 C C . PHE A 1 360 ? 7.728 4.769 -8.123 1.00 96.62 360 PHE A C 1
ATOM 2788 O O . PHE A 1 360 ? 7.940 4.331 -9.249 1.00 96.62 360 PHE A O 1
ATOM 2795 N N . GLU A 1 361 ? 8.582 4.523 -7.124 1.00 96.50 361 GLU A N 1
ATOM 2796 C CA . GLU A 1 361 ? 9.812 3.727 -7.281 1.00 96.50 361 GLU A CA 1
ATOM 2797 C C . GLU A 1 361 ? 9.510 2.226 -7.367 1.00 96.50 361 GLU A C 1
ATOM 2799 O O . GLU A 1 361 ? 10.173 1.500 -8.105 1.00 96.50 361 GLU A O 1
ATOM 2804 N N . PHE A 1 362 ? 8.475 1.761 -6.660 1.00 97.75 362 PHE A N 1
ATOM 2805 C CA . PHE A 1 362 ? 7.931 0.410 -6.793 1.00 97.75 362 PHE A CA 1
ATOM 2806 C C . PHE A 1 362 ? 7.360 0.168 -8.203 1.00 97.75 362 PHE A C 1
ATOM 2808 O O . PHE A 1 362 ? 7.585 -0.889 -8.793 1.00 97.75 362 PHE A O 1
ATOM 2815 N N . ILE A 1 363 ? 6.682 1.163 -8.783 1.00 98.38 363 ILE A N 1
ATOM 2816 C CA . ILE A 1 363 ? 6.182 1.098 -10.163 1.00 98.38 363 ILE A CA 1
ATOM 2817 C C . ILE A 1 363 ? 7.341 1.165 -11.176 1.00 98.38 363 ILE A C 1
ATOM 2819 O O . ILE A 1 363 ? 7.378 0.356 -12.103 1.00 98.38 363 ILE A O 1
ATOM 2823 N N . GLU A 1 364 ? 8.341 2.034 -10.971 1.00 97.94 364 GLU A N 1
ATOM 2824 C CA . GLU A 1 364 ? 9.573 2.041 -11.783 1.00 97.94 364 GLU A CA 1
ATOM 2825 C C . GLU A 1 364 ? 10.303 0.687 -11.714 1.00 97.94 364 GLU A C 1
ATOM 2827 O O . GLU A 1 364 ? 10.837 0.213 -12.718 1.00 97.94 364 GLU A O 1
ATOM 2832 N N . PHE A 1 365 ? 10.304 0.032 -10.549 1.00 98.06 365 PHE A N 1
ATOM 2833 C CA . PHE A 1 365 ? 10.918 -1.281 -10.369 1.00 98.06 365 PHE A CA 1
ATOM 2834 C C . PHE A 1 365 ? 10.216 -2.349 -11.212 1.00 98.06 365 PHE A C 1
ATOM 2836 O O . PHE A 1 365 ? 10.897 -3.130 -11.874 1.00 98.06 365 PHE A O 1
ATOM 2843 N N . LEU A 1 366 ? 8.880 -2.356 -11.249 1.00 98.06 366 LEU A N 1
ATOM 2844 C CA . LEU A 1 366 ? 8.118 -3.279 -12.096 1.00 98.06 366 LEU A CA 1
ATOM 2845 C C . LEU A 1 366 ? 8.318 -2.993 -13.592 1.00 98.06 366 LEU A C 1
ATOM 2847 O O . LEU A 1 366 ? 8.521 -3.933 -14.356 1.00 98.06 366 LEU A O 1
ATOM 2851 N N . LEU A 1 367 ? 8.371 -1.723 -14.010 1.00 98.19 367 LEU A N 1
ATOM 2852 C CA . LEU A 1 367 ? 8.714 -1.349 -15.389 1.00 98.19 367 LEU A CA 1
ATOM 2853 C C . LEU A 1 367 ? 10.113 -1.860 -15.786 1.00 98.19 367 LEU A C 1
ATOM 2855 O O . LEU A 1 367 ? 10.285 -2.473 -16.839 1.00 98.19 367 LEU A O 1
ATOM 2859 N N . ARG A 1 368 ? 11.118 -1.672 -14.921 1.00 96.94 368 ARG A N 1
ATOM 2860 C CA . ARG A 1 368 ? 12.478 -2.195 -15.143 1.00 96.94 368 ARG A CA 1
ATOM 2861 C C . ARG A 1 368 ? 12.532 -3.724 -15.134 1.00 96.94 368 ARG A C 1
ATOM 2863 O O . ARG A 1 368 ? 13.294 -4.295 -15.908 1.00 96.94 368 ARG A O 1
ATOM 2870 N N . LEU A 1 369 ? 11.740 -4.381 -14.285 1.00 96.31 369 LEU A N 1
ATOM 2871 C CA . LEU A 1 369 ? 11.642 -5.841 -14.220 1.00 96.31 369 LEU A CA 1
ATOM 2872 C C . LEU A 1 369 ? 11.016 -6.420 -15.495 1.00 96.31 369 LEU A C 1
ATOM 2874 O O . LEU A 1 369 ? 11.505 -7.428 -15.994 1.00 96.31 369 LEU A O 1
ATOM 2878 N N . ALA A 1 370 ? 9.993 -5.763 -16.048 1.00 96.00 370 ALA A N 1
ATOM 2879 C CA . ALA A 1 370 ? 9.406 -6.128 -17.333 1.00 96.00 370 ALA A CA 1
ATOM 2880 C C . ALA A 1 370 ? 10.454 -6.061 -18.453 1.00 96.00 370 ALA A C 1
ATOM 2882 O O . ALA A 1 370 ? 10.671 -7.040 -19.158 1.00 96.00 370 ALA A O 1
ATOM 2883 N N . ILE A 1 371 ? 11.170 -4.940 -18.566 1.00 94.94 371 ILE A N 1
ATOM 2884 C CA . ILE A 1 371 ? 12.205 -4.743 -19.592 1.00 94.94 371 ILE A CA 1
ATOM 2885 C C . ILE A 1 371 ? 13.327 -5.787 -19.455 1.00 94.94 371 ILE A C 1
ATOM 2887 O O . ILE A 1 371 ? 13.672 -6.435 -20.440 1.00 94.94 371 ILE A O 1
ATOM 2891 N N . ALA A 1 372 ? 13.824 -6.028 -18.238 1.00 93.31 372 ALA A N 1
ATOM 2892 C CA . ALA A 1 372 ? 14.884 -7.007 -17.985 1.00 93.31 372 ALA A CA 1
ATOM 2893 C C . ALA A 1 372 ? 14.448 -8.476 -18.174 1.00 93.31 372 ALA A C 1
ATOM 2895 O O . ALA A 1 372 ? 15.296 -9.332 -18.426 1.00 93.31 372 ALA A O 1
ATOM 2896 N N . LYS A 1 373 ? 13.149 -8.784 -18.027 1.00 91.81 373 LYS A N 1
ATOM 2897 C CA . LYS A 1 373 ? 12.604 -10.135 -18.239 1.00 91.81 373 LYS A CA 1
ATOM 2898 C C . LYS A 1 373 ? 12.249 -10.417 -19.694 1.00 91.81 373 LYS A C 1
ATOM 2900 O O . LYS A 1 373 ? 12.474 -11.535 -20.128 1.00 91.81 373 LYS A O 1
ATOM 2905 N N . TYR A 1 374 ? 11.675 -9.441 -20.397 1.00 93.25 374 TYR A N 1
ATOM 2906 C CA . TYR A 1 374 ? 11.047 -9.630 -21.707 1.00 93.25 374 TYR A CA 1
ATOM 2907 C C . TYR A 1 374 ? 11.866 -9.021 -22.851 1.00 93.25 374 TYR A C 1
ATOM 2909 O O . TYR A 1 374 ? 12.122 -9.702 -23.842 1.00 93.25 374 TYR A O 1
ATOM 2917 N N . ARG A 1 375 ? 12.343 -7.778 -22.697 1.00 92.94 375 ARG A N 1
ATOM 2918 C CA . ARG A 1 375 ? 13.023 -7.030 -23.768 1.00 92.94 375 ARG A CA 1
ATOM 2919 C C . ARG A 1 375 ? 14.505 -7.353 -23.875 1.00 92.94 375 ARG A C 1
ATOM 2921 O O . ARG A 1 375 ? 14.967 -7.725 -24.940 1.00 92.94 375 ARG A O 1
ATOM 2928 N N . ASP A 1 376 ? 15.244 -7.290 -22.767 1.00 90.69 376 ASP A N 1
ATOM 2929 C CA . ASP A 1 376 ? 16.672 -7.655 -22.752 1.00 90.69 376 ASP A CA 1
ATOM 2930 C C . ASP A 1 376 ? 16.898 -9.178 -22.948 1.00 90.69 376 ASP A C 1
ATOM 2932 O O . ASP A 1 376 ? 18.041 -9.626 -23.007 1.00 90.69 376 ASP A O 1
ATOM 2936 N N . SER A 1 377 ? 15.820 -9.972 -23.048 1.00 87.56 377 SER A N 1
ATOM 2937 C CA . SER A 1 377 ? 15.829 -11.414 -23.345 1.00 87.56 377 SER A CA 1
ATOM 2938 C C . SER A 1 377 ? 15.417 -11.778 -24.780 1.00 87.56 377 SER A C 1
ATOM 2940 O O . SER A 1 377 ? 15.345 -12.965 -25.095 1.00 87.56 377 SER A O 1
ATOM 2942 N N . ASP A 1 378 ? 15.106 -10.774 -25.607 1.00 88.75 378 ASP A N 1
ATOM 2943 C CA . ASP A 1 378 ? 14.570 -10.913 -26.967 1.00 88.75 378 ASP A CA 1
ATOM 2944 C C . ASP A 1 378 ? 13.217 -11.685 -27.052 1.00 88.75 378 ASP A C 1
ATOM 2946 O O . ASP A 1 378 ? 12.922 -12.321 -28.063 1.00 88.75 378 ASP A O 1
ATOM 2950 N N . GLU A 1 379 ? 12.367 -11.639 -26.005 1.00 90.75 379 GLU A N 1
ATOM 2951 C CA . GLU A 1 379 ? 10.993 -12.201 -26.027 1.00 90.75 379 GLU A CA 1
ATOM 2952 C C . GLU A 1 379 ? 9.979 -11.208 -26.635 1.00 90.75 379 GLU A C 1
ATOM 2954 O O . GLU A 1 379 ? 9.074 -11.626 -27.355 1.00 90.75 379 GLU A O 1
ATOM 2959 N N . LEU A 1 380 ? 10.114 -9.904 -26.344 1.00 94.50 380 LEU A N 1
ATOM 2960 C CA . LEU A 1 380 ? 9.215 -8.832 -26.806 1.00 94.50 380 LEU A CA 1
ATOM 2961 C C . LEU A 1 380 ? 9.986 -7.522 -27.057 1.00 94.50 380 LEU A C 1
ATOM 2963 O O . LEU A 1 380 ? 10.686 -7.041 -26.167 1.00 94.50 380 LEU A O 1
ATOM 2967 N N . ASP A 1 381 ? 9.806 -6.903 -28.228 1.00 93.25 381 ASP A N 1
ATOM 2968 C CA . ASP A 1 381 ? 10.491 -5.650 -28.593 1.00 93.25 381 ASP A CA 1
ATOM 2969 C C . ASP A 1 381 ? 9.934 -4.405 -27.883 1.00 93.25 381 ASP A C 1
ATOM 2971 O O . ASP A 1 381 ? 10.702 -3.502 -27.523 1.00 93.25 381 ASP A O 1
ATOM 2975 N N . ASP A 1 382 ? 8.608 -4.328 -27.702 1.00 95.12 382 ASP A N 1
ATOM 2976 C CA . ASP A 1 382 ? 7.940 -3.149 -27.144 1.00 95.12 382 ASP A CA 1
ATOM 2977 C C . ASP A 1 382 ? 7.697 -3.244 -25.632 1.00 95.12 382 ASP A C 1
ATOM 2979 O O . ASP A 1 382 ? 7.365 -4.287 -25.069 1.00 95.12 382 ASP A O 1
ATOM 2983 N N . ILE A 1 383 ? 7.874 -2.110 -24.958 1.00 97.50 383 ILE A N 1
ATOM 2984 C CA . ILE A 1 383 ? 7.899 -2.011 -23.497 1.00 97.50 383 ILE A CA 1
ATOM 2985 C C . ILE A 1 383 ? 6.491 -2.026 -22.901 1.00 97.50 383 ILE A C 1
ATOM 2987 O O . ILE A 1 383 ? 6.310 -2.536 -21.792 1.00 97.50 383 ILE A O 1
ATOM 2991 N N . SER A 1 384 ? 5.503 -1.527 -23.640 1.00 97.62 384 SER A N 1
ATOM 2992 C CA . SER A 1 384 ? 4.083 -1.607 -23.295 1.00 97.62 384 SER A CA 1
ATOM 2993 C C . SER A 1 384 ? 3.677 -3.078 -23.217 1.00 97.62 384 SER A C 1
ATOM 2995 O O . SER A 1 384 ? 3.194 -3.531 -22.181 1.00 97.62 384 SER A O 1
ATOM 2997 N N . ASP A 1 385 ? 4.015 -3.867 -24.243 1.00 97.88 385 ASP A N 1
ATOM 2998 C CA . ASP A 1 385 ? 3.781 -5.315 -24.269 1.00 97.88 385 ASP A CA 1
ATOM 2999 C C . ASP A 1 385 ? 4.587 -6.068 -23.196 1.00 97.88 385 ASP A C 1
ATOM 3001 O O . ASP A 1 385 ? 4.046 -6.962 -22.538 1.00 97.88 385 ASP A O 1
ATOM 3005 N N . CYS A 1 386 ? 5.845 -5.687 -22.936 1.00 97.00 386 CYS A N 1
ATOM 3006 C CA . CYS A 1 386 ? 6.636 -6.246 -21.829 1.00 97.00 386 CYS A CA 1
ATOM 3007 C C . CYS A 1 386 ? 5.939 -6.053 -20.473 1.00 97.00 386 CYS A C 1
ATOM 3009 O O . CYS A 1 386 ? 5.824 -6.990 -19.679 1.00 97.00 386 CYS A O 1
ATOM 3011 N N . LEU A 1 387 ? 5.484 -4.830 -20.190 1.00 97.94 387 LEU A N 1
ATOM 3012 C CA . LEU A 1 387 ? 4.819 -4.460 -18.942 1.00 97.94 387 LEU A CA 1
ATOM 3013 C C . LEU A 1 387 ? 3.447 -5.133 -18.823 1.00 97.94 387 LEU A C 1
ATOM 3015 O O . LEU A 1 387 ? 3.131 -5.716 -17.784 1.00 97.94 387 LEU A O 1
ATOM 3019 N N . MET A 1 388 ? 2.666 -5.112 -19.902 1.00 97.88 388 MET A N 1
ATOM 3020 C CA . MET A 1 388 ? 1.378 -5.789 -20.020 1.00 97.88 388 MET A CA 1
ATOM 3021 C C . MET A 1 388 ? 1.514 -7.292 -19.738 1.00 97.88 388 MET A C 1
ATOM 3023 O O . MET A 1 388 ? 0.712 -7.873 -19.001 1.00 97.88 388 MET A O 1
ATOM 3027 N N . THR A 1 389 ? 2.569 -7.917 -20.266 1.00 97.00 389 THR A N 1
ATOM 3028 C CA . THR A 1 389 ? 2.846 -9.342 -20.068 1.00 97.00 389 THR A CA 1
ATOM 3029 C C . THR A 1 389 ? 3.348 -9.625 -18.651 1.00 97.00 389 THR A C 1
ATOM 3031 O O . THR A 1 389 ? 2.830 -10.546 -18.023 1.00 97.00 389 THR A O 1
ATOM 3034 N N . LEU A 1 390 ? 4.233 -8.802 -18.068 1.00 96.56 390 LEU A N 1
ATOM 3035 C CA . LEU A 1 390 ? 4.605 -8.917 -16.648 1.00 96.56 390 LEU A CA 1
ATOM 3036 C C . LEU A 1 390 ? 3.362 -8.852 -15.740 1.00 96.56 390 LEU A C 1
ATOM 3038 O O . LEU A 1 390 ? 3.208 -9.683 -14.843 1.00 96.56 390 LEU A O 1
ATOM 3042 N N . VAL A 1 391 ? 2.450 -7.902 -15.980 1.00 97.50 391 VAL A N 1
ATOM 3043 C CA . VAL A 1 391 ? 1.241 -7.742 -15.158 1.00 97.50 391 VAL A CA 1
ATOM 3044 C C . VAL A 1 391 ? 0.277 -8.921 -15.324 1.00 97.50 391 VAL A C 1
ATOM 3046 O O . VAL A 1 391 ? -0.217 -9.445 -14.324 1.00 97.50 391 VAL A O 1
ATOM 3049 N N . ARG A 1 392 ? 0.004 -9.366 -16.558 1.00 96.88 392 ARG A N 1
ATOM 3050 C CA . ARG A 1 392 ? -1.016 -10.396 -16.835 1.00 96.88 392 ARG A CA 1
ATOM 3051 C C . ARG A 1 392 ? -0.518 -11.839 -16.691 1.00 96.88 392 ARG A C 1
ATOM 3053 O O . ARG A 1 392 ? -1.298 -12.682 -16.253 1.00 96.88 392 ARG A O 1
ATOM 3060 N N . ARG A 1 393 ? 0.736 -12.130 -17.060 1.00 94.94 393 ARG A N 1
ATOM 3061 C CA . ARG A 1 393 ? 1.329 -13.484 -17.059 1.00 94.94 393 ARG A CA 1
ATOM 3062 C C . ARG A 1 393 ? 1.970 -13.840 -15.723 1.00 94.94 393 ARG A C 1
ATOM 3064 O O . ARG A 1 393 ? 1.753 -14.945 -15.239 1.00 94.94 393 ARG A O 1
ATOM 3071 N N . ASP A 1 394 ? 2.723 -12.913 -15.132 1.00 94.62 394 ASP A N 1
ATOM 3072 C CA . ASP A 1 394 ? 3.547 -13.201 -13.951 1.00 94.62 394 ASP A CA 1
ATOM 3073 C C . ASP A 1 394 ? 2.912 -12.679 -12.655 1.00 94.62 394 ASP A C 1
ATOM 3075 O O . ASP A 1 394 ? 2.792 -13.409 -11.676 1.00 94.62 394 ASP A O 1
ATOM 3079 N N . LEU A 1 395 ? 2.489 -11.411 -12.635 1.00 96.19 395 LEU A N 1
ATOM 3080 C CA . LEU A 1 395 ? 2.034 -10.741 -11.417 1.00 96.19 395 LEU A CA 1
ATOM 3081 C C . LEU A 1 395 ? 0.629 -11.199 -11.004 1.00 96.19 395 LEU A C 1
ATOM 3083 O O . LEU A 1 395 ? 0.452 -11.750 -9.920 1.00 96.19 395 LEU A O 1
ATOM 3087 N N . LEU A 1 396 ? -0.382 -10.983 -11.851 1.00 96.44 396 LEU A N 1
ATOM 3088 C CA . LEU A 1 396 ? -1.785 -11.225 -11.498 1.00 96.44 396 LEU A CA 1
ATOM 3089 C C . LEU A 1 396 ? -2.085 -12.671 -11.036 1.00 96.44 396 LEU A C 1
ATOM 3091 O O . LEU A 1 396 ? -2.830 -12.803 -10.062 1.00 96.44 396 LEU A O 1
ATOM 3095 N N . PRO A 1 397 ? -1.522 -13.742 -11.641 1.00 95.94 397 PRO A N 1
ATOM 3096 C CA . PRO A 1 397 ? -1.756 -15.116 -11.180 1.00 95.94 397 PRO A CA 1
ATOM 3097 C C . PRO A 1 397 ? -1.041 -15.461 -9.866 1.00 95.94 397 PRO A C 1
ATOM 3099 O O . PRO A 1 397 ? -1.507 -16.329 -9.129 1.00 95.94 397 PRO A O 1
ATOM 3102 N N . ALA A 1 398 ? 0.076 -14.791 -9.572 1.00 95.25 398 ALA A N 1
ATOM 3103 C CA . ALA A 1 398 ? 0.901 -15.029 -8.392 1.00 95.25 398 ALA A CA 1
ATOM 3104 C C . ALA A 1 398 ? 0.391 -14.308 -7.129 1.00 95.25 398 ALA A C 1
ATOM 3106 O O . ALA A 1 398 ? 0.676 -14.723 -6.004 1.00 95.25 398 ALA A O 1
ATOM 3107 N N . LEU A 1 399 ? -0.354 -13.210 -7.291 1.00 95.12 399 LEU A N 1
ATOM 3108 C CA . LEU A 1 399 ? -0.744 -12.353 -6.173 1.00 95.12 399 LEU A CA 1
ATOM 3109 C C . LEU A 1 399 ? -1.669 -13.056 -5.160 1.00 95.12 399 LEU A C 1
ATOM 3111 O O . LEU A 1 399 ? -2.733 -13.566 -5.524 1.00 95.12 399 LEU A O 1
ATOM 3115 N N . PRO A 1 400 ? -1.352 -13.004 -3.851 1.00 94.75 400 PRO A N 1
ATOM 3116 C CA . PRO A 1 400 ? -2.214 -13.581 -2.830 1.00 94.75 400 PRO A CA 1
ATOM 3117 C C . PRO A 1 400 ? -3.527 -12.779 -2.721 1.00 94.75 400 PRO A C 1
ATOM 3119 O O . PRO A 1 400 ? -3.504 -11.550 -2.841 1.00 94.75 400 PRO A O 1
ATOM 3122 N N . PRO A 1 401 ? -4.679 -13.406 -2.399 1.00 95.06 401 PRO A N 1
ATOM 3123 C CA . PRO A 1 401 ? -5.986 -12.736 -2.409 1.00 95.06 401 PRO A CA 1
ATOM 3124 C C . PRO A 1 401 ? -6.102 -11.395 -1.647 1.00 95.06 401 PRO A C 1
ATOM 3126 O O . PRO A 1 401 ? -6.860 -10.540 -2.103 1.00 95.06 401 PRO A O 1
ATOM 3129 N N . PRO A 1 402 ? -5.378 -11.135 -0.534 1.00 92.44 402 PRO A N 1
ATOM 3130 C CA . PRO A 1 402 ? -5.373 -9.813 0.099 1.00 92.44 402 PRO A CA 1
ATOM 3131 C C . PRO A 1 402 ? -4.720 -8.705 -0.746 1.00 92.44 402 PRO A C 1
ATOM 3133 O O . PRO A 1 402 ? -5.135 -7.554 -0.641 1.00 92.44 402 PRO A O 1
ATOM 3136 N N . ALA A 1 403 ? -3.742 -9.018 -1.601 1.00 94.62 403 ALA A N 1
ATOM 3137 C CA . ALA A 1 403 ? -3.155 -8.045 -2.527 1.00 94.62 403 ALA A CA 1
ATOM 3138 C C . ALA A 1 403 ? -4.142 -7.645 -3.638 1.00 94.62 403 ALA A C 1
ATOM 3140 O O . ALA A 1 403 ? -4.135 -6.506 -4.088 1.00 94.62 403 ALA A O 1
ATOM 3141 N N . LEU A 1 404 ? -5.063 -8.544 -3.998 1.00 94.69 404 LEU A N 1
ATOM 3142 C CA . LEU A 1 404 ? -6.172 -8.294 -4.929 1.00 94.69 404 LEU A CA 1
ATOM 3143 C C . LEU A 1 404 ? -7.411 -7.666 -4.250 1.00 94.69 404 LEU A C 1
ATOM 3145 O O . LEU A 1 404 ? -8.452 -7.484 -4.884 1.00 94.69 404 LEU A O 1
ATOM 3149 N N . ALA A 1 405 ? -7.349 -7.359 -2.948 1.00 91.31 405 ALA A N 1
ATOM 3150 C CA . ALA A 1 405 ? -8.509 -6.900 -2.191 1.00 91.31 405 ALA A CA 1
ATOM 3151 C C . ALA A 1 405 ? -8.753 -5.387 -2.336 1.00 91.31 405 ALA A C 1
ATOM 3153 O O . ALA A 1 405 ? -8.122 -4.572 -1.651 1.00 91.31 405 ALA A O 1
ATOM 3154 N N . ASP A 1 406 ? -9.743 -5.040 -3.165 1.00 91.94 406 ASP A N 1
ATOM 3155 C CA . ASP A 1 406 ? -10.381 -3.718 -3.232 1.00 91.94 406 ASP A CA 1
ATOM 3156 C C . ASP A 1 406 ? -10.805 -3.238 -1.827 1.00 91.94 406 ASP A C 1
ATOM 3158 O O . ASP A 1 406 ? -11.671 -3.834 -1.170 1.00 91.94 406 ASP A O 1
ATOM 3162 N N . ALA A 1 407 ? -10.203 -2.136 -1.369 1.00 92.00 407 ALA A N 1
ATOM 3163 C CA . ALA A 1 407 ? -10.512 -1.521 -0.082 1.00 92.00 407 ALA A CA 1
ATOM 3164 C C . ALA A 1 407 ? -11.975 -1.051 -0.009 1.00 92.00 407 ALA A C 1
ATOM 3166 O O . ALA A 1 407 ? -12.631 -1.228 1.025 1.00 92.00 407 ALA A O 1
ATOM 3167 N N . ASP A 1 408 ? -12.521 -0.527 -1.105 1.00 96.44 408 ASP A N 1
ATOM 3168 C CA . ASP A 1 408 ? -13.877 0.001 -1.177 1.00 96.44 408 ASP A CA 1
ATOM 3169 C C . ASP A 1 408 ? -14.945 -1.088 -1.198 1.00 96.44 408 ASP A C 1
ATOM 3171 O O . ASP A 1 408 ? -16.094 -0.812 -0.852 1.00 96.44 408 ASP A O 1
ATOM 3175 N N . LYS A 1 409 ? -14.606 -2.339 -1.532 1.00 96.38 409 LYS A N 1
ATOM 3176 C CA . LYS A 1 409 ? -15.543 -3.465 -1.396 1.00 96.38 409 LYS A CA 1
ATOM 3177 C C . LYS A 1 409 ? -16.022 -3.594 0.052 1.00 96.38 409 LYS A C 1
ATOM 3179 O O . LYS A 1 409 ? -17.226 -3.681 0.287 1.00 96.38 409 LYS A O 1
ATOM 3184 N N . PHE A 1 410 ? -15.108 -3.501 1.022 1.00 97.06 410 PHE A N 1
ATOM 3185 C CA . PHE A 1 410 ? -15.456 -3.444 2.447 1.00 97.06 410 PHE A CA 1
ATOM 3186 C C . PHE A 1 410 ? -16.294 -2.198 2.775 1.00 97.06 410 PHE A C 1
ATOM 3188 O O . PHE A 1 410 ? -17.276 -2.285 3.516 1.00 97.06 410 PHE A O 1
ATOM 3195 N N . ARG A 1 411 ? -15.953 -1.041 2.190 1.00 97.88 411 ARG A N 1
ATOM 3196 C CA . ARG A 1 411 ? -16.683 0.211 2.430 1.00 97.88 411 ARG A CA 1
ATOM 3197 C C . ARG A 1 411 ? -18.133 0.135 1.948 1.00 97.88 411 ARG A C 1
ATOM 3199 O O . ARG A 1 411 ? -19.038 0.427 2.722 1.00 97.88 411 ARG A O 1
ATOM 3206 N N . ARG A 1 412 ? -18.356 -0.330 0.714 1.00 97.12 412 ARG A N 1
ATOM 3207 C CA . ARG A 1 412 ? -19.679 -0.493 0.084 1.00 97.12 412 ARG A CA 1
ATOM 3208 C C . ARG A 1 412 ? -20.524 -1.601 0.719 1.00 97.12 412 ARG A C 1
ATOM 3210 O O . ARG A 1 412 ? -21.733 -1.439 0.809 1.00 97.12 412 ARG A O 1
ATOM 3217 N N . GLN A 1 413 ? -19.920 -2.725 1.117 1.00 97.06 413 GLN A N 1
ATOM 3218 C CA . GLN A 1 413 ? -20.669 -3.919 1.547 1.00 97.06 413 GLN A CA 1
ATOM 3219 C C . GLN A 1 413 ? -20.838 -4.049 3.068 1.00 97.06 413 GLN A C 1
ATOM 3221 O O . GLN A 1 413 ? -21.741 -4.757 3.506 1.00 97.06 413 GLN A O 1
ATOM 3226 N N . LEU A 1 414 ? -19.986 -3.403 3.876 1.00 97.00 414 LEU A N 1
ATOM 3227 C CA . LEU A 1 414 ? -19.968 -3.577 5.334 1.00 97.00 414 LEU A CA 1
ATOM 3228 C C . LEU A 1 414 ? -19.989 -2.238 6.089 1.00 97.00 414 LEU A C 1
ATOM 3230 O O . LEU A 1 414 ? -20.866 -2.031 6.928 1.00 97.00 414 LEU A O 1
ATOM 3234 N N . LEU A 1 415 ? -19.060 -1.320 5.795 1.00 98.06 415 LEU A N 1
ATOM 3235 C CA . LEU A 1 415 ? -18.889 -0.085 6.579 1.00 98.06 415 LEU A CA 1
ATOM 3236 C C . LEU A 1 415 ? -20.036 0.916 6.394 1.00 98.06 415 LEU A C 1
ATOM 3238 O O . LEU A 1 415 ? -20.600 1.404 7.372 1.00 98.06 415 LEU A O 1
ATOM 3242 N N . TYR A 1 416 ? -20.366 1.247 5.144 1.00 97.62 416 TYR A N 1
ATOM 3243 C CA . TYR A 1 416 ? -21.387 2.234 4.802 1.00 97.62 416 TYR A CA 1
ATOM 3244 C C . TYR A 1 416 ? -22.768 1.580 4.776 1.00 97.62 416 TYR A C 1
ATOM 3246 O O . TYR A 1 416 ? -23.454 1.547 3.758 1.00 97.62 416 TYR A O 1
ATOM 3254 N N . THR A 1 417 ? -23.169 1.067 5.935 1.00 97.62 417 THR A N 1
ATOM 3255 C CA . THR A 1 417 ? -24.492 0.496 6.180 1.00 97.62 417 THR A CA 1
ATOM 3256 C C . THR A 1 417 ? -25.118 1.161 7.404 1.00 97.62 417 THR A C 1
ATOM 3258 O O . THR A 1 417 ? -24.425 1.497 8.369 1.00 97.62 417 THR A O 1
ATOM 3261 N N . GLU A 1 418 ? -26.442 1.335 7.395 1.00 97.00 418 GLU A N 1
ATOM 3262 C CA . GLU A 1 418 ? -27.161 1.939 8.522 1.00 97.00 418 GLU A CA 1
ATOM 3263 C C . GLU A 1 418 ? -26.861 1.261 9.878 1.00 97.00 418 GLU A C 1
ATOM 3265 O O . GLU A 1 418 ? -26.608 1.983 10.847 1.00 97.00 418 GLU A O 1
ATOM 3270 N N . PRO A 1 419 ? -26.827 -0.086 10.008 1.00 96.94 419 PRO A N 1
ATOM 3271 C CA . PRO A 1 419 ? -26.559 -0.720 11.297 1.00 96.94 419 PRO A CA 1
ATOM 3272 C C . PRO A 1 419 ? -25.177 -0.366 11.860 1.00 96.94 419 PRO A C 1
ATOM 3274 O O . PRO A 1 419 ? -25.046 -0.174 13.071 1.00 96.94 419 PRO A O 1
ATOM 3277 N N . VAL A 1 420 ? -24.161 -0.241 10.997 1.00 97.12 420 VAL A N 1
ATOM 3278 C CA . VAL A 1 420 ? -22.797 0.126 11.400 1.00 97.12 420 VAL A CA 1
ATOM 3279 C C . VAL A 1 420 ? -22.720 1.607 11.766 1.00 97.12 420 VAL A C 1
ATOM 3281 O O . VAL A 1 420 ? -22.212 1.927 12.842 1.00 97.12 420 VAL A O 1
ATOM 3284 N N . ASP A 1 421 ? -23.303 2.505 10.965 1.00 97.75 421 ASP A N 1
ATOM 3285 C CA . ASP A 1 421 ? -23.387 3.931 11.311 1.00 97.75 421 ASP A CA 1
ATOM 3286 C C . ASP A 1 421 ? -24.099 4.146 12.654 1.00 97.75 421 ASP A C 1
ATOM 3288 O O . ASP A 1 421 ? -23.587 4.854 13.520 1.00 97.75 421 ASP A O 1
ATOM 3292 N N . ARG A 1 422 ? -25.230 3.467 12.883 1.00 97.25 422 ARG A N 1
ATOM 3293 C CA . ARG A 1 422 ? -26.004 3.547 14.131 1.00 97.25 422 ARG A CA 1
ATOM 3294 C C . ARG A 1 422 ? -25.169 3.114 15.346 1.00 97.25 422 ARG A C 1
ATOM 3296 O O . ARG A 1 422 ? -25.184 3.793 16.377 1.00 97.25 422 ARG A O 1
ATOM 3303 N N . VAL A 1 423 ? -24.394 2.029 15.228 1.00 96.19 423 VAL A N 1
ATOM 3304 C CA . VAL A 1 423 ? -23.482 1.557 16.288 1.00 96.19 423 VAL A CA 1
ATOM 3305 C C . VAL A 1 423 ? -22.344 2.551 16.532 1.00 96.19 423 VAL A C 1
ATOM 3307 O O . VAL A 1 423 ? -22.129 2.946 17.682 1.00 96.19 423 VAL A O 1
ATOM 3310 N N . LEU A 1 424 ? -21.650 3.002 15.484 1.00 96.88 424 LEU A N 1
ATOM 3311 C CA . LEU A 1 424 ? -20.533 3.945 15.603 1.00 96.88 424 LEU A CA 1
ATOM 3312 C C . LEU A 1 424 ? -20.989 5.298 16.179 1.00 96.88 424 LEU A C 1
ATOM 3314 O O . LEU A 1 424 ? -20.339 5.856 17.070 1.00 96.88 424 LEU A O 1
ATOM 3318 N N . ARG A 1 425 ? -22.159 5.788 15.754 1.00 96.69 425 ARG A N 1
ATOM 3319 C CA . ARG A 1 425 ? -22.777 7.037 16.225 1.00 96.69 425 ARG A CA 1
ATOM 3320 C C . ARG A 1 425 ? -23.124 6.960 17.709 1.00 96.69 425 ARG A C 1
ATOM 3322 O O . ARG A 1 425 ? -22.718 7.839 18.466 1.00 96.69 425 ARG A O 1
ATOM 3329 N N . SER A 1 426 ? -23.735 5.858 18.156 1.00 96.94 426 SER A N 1
ATOM 3330 C CA . SER A 1 426 ? -24.058 5.622 19.578 1.00 96.94 426 SER A CA 1
ATOM 3331 C C . SER A 1 426 ? -22.839 5.580 20.517 1.00 96.94 426 SER A C 1
ATOM 3333 O O . SER A 1 426 ? -22.990 5.701 21.730 1.00 96.94 426 SER A O 1
ATOM 3335 N N . ARG A 1 427 ? -21.622 5.410 19.977 1.00 95.69 427 ARG A N 1
ATOM 3336 C CA . ARG A 1 427 ? -20.364 5.280 20.738 1.00 95.69 427 ARG A CA 1
ATOM 3337 C C . ARG A 1 427 ? -19.308 6.331 20.379 1.00 95.69 427 ARG A C 1
ATOM 3339 O O . ARG A 1 427 ? -18.182 6.258 20.866 1.00 95.69 427 ARG A O 1
ATOM 3346 N N . THR A 1 428 ? -19.664 7.342 19.583 1.00 96.19 428 THR A N 1
ATOM 3347 C CA . THR A 1 428 ? -18.721 8.341 19.043 1.00 96.19 428 THR A CA 1
ATOM 3348 C C . THR A 1 428 ? -17.927 9.080 20.128 1.00 96.19 428 THR A C 1
ATOM 3350 O O . THR A 1 428 ? -16.751 9.360 19.920 1.00 96.19 428 THR A O 1
ATOM 3353 N N . ALA A 1 429 ? -18.506 9.341 21.307 1.00 96.69 429 ALA A N 1
ATOM 3354 C CA . ALA A 1 429 ? -17.777 9.952 22.425 1.00 96.69 429 ALA A CA 1
ATOM 3355 C C . ALA A 1 429 ? -16.618 9.070 22.942 1.00 96.69 429 ALA A C 1
ATOM 3357 O O . ALA A 1 429 ? -15.523 9.574 23.185 1.00 96.69 429 ALA A O 1
ATOM 3358 N N . VAL A 1 430 ? -16.832 7.752 23.042 1.00 96.50 430 VAL A N 1
ATOM 3359 C CA . VAL A 1 430 ? -15.801 6.785 23.462 1.00 96.50 430 VAL A CA 1
ATOM 3360 C C . VAL A 1 430 ? -14.706 6.682 22.403 1.00 96.50 430 VAL A C 1
ATOM 3362 O O . VAL A 1 430 ? -13.525 6.734 22.735 1.00 96.50 430 VAL A O 1
ATOM 3365 N N . PHE A 1 431 ? -15.078 6.607 21.122 1.00 97.25 431 PHE A N 1
ATOM 3366 C CA . PHE A 1 431 ? -14.094 6.571 20.041 1.00 97.25 431 PHE A CA 1
ATOM 3367 C C . PHE A 1 431 ? -13.280 7.867 19.948 1.00 97.25 431 PHE A C 1
ATOM 3369 O O . PHE A 1 431 ? -12.074 7.797 19.740 1.00 97.25 431 PHE A O 1
ATOM 3376 N N . LYS A 1 432 ? -13.883 9.045 20.163 1.00 96.50 432 LYS A N 1
ATOM 3377 C CA . LYS A 1 432 ? -13.130 10.310 20.233 1.00 96.50 432 LYS A CA 1
ATOM 3378 C C . LYS A 1 432 ? -12.132 10.314 21.392 1.00 96.50 432 LYS A C 1
ATOM 3380 O O . LYS A 1 432 ? -10.988 10.699 21.189 1.00 96.50 432 LYS A O 1
ATOM 3385 N N . ALA A 1 433 ? -12.527 9.824 22.570 1.00 96.12 433 ALA A N 1
ATOM 3386 C CA . ALA A 1 433 ? -11.623 9.698 23.713 1.00 96.12 433 ALA A CA 1
ATOM 3387 C C . ALA A 1 433 ? -10.464 8.714 23.455 1.00 96.12 433 ALA A C 1
ATOM 3389 O O . ALA A 1 433 ? -9.344 8.975 23.885 1.00 96.12 433 ALA A O 1
ATOM 3390 N N . LEU A 1 434 ? -10.701 7.617 22.722 1.00 97.19 434 LEU A N 1
ATOM 3391 C CA . LEU A 1 434 ? -9.634 6.718 22.264 1.00 97.19 434 LEU A CA 1
ATOM 3392 C C . LEU A 1 434 ? -8.709 7.409 21.256 1.00 97.19 434 LEU A C 1
ATOM 3394 O O . LEU A 1 434 ? -7.496 7.365 21.434 1.00 97.19 434 LEU A O 1
ATOM 3398 N N . HIS A 1 435 ? -9.259 8.096 20.251 1.00 96.94 435 HIS A N 1
ATOM 3399 C CA . HIS A 1 435 ? -8.461 8.816 19.259 1.00 96.94 435 HIS A CA 1
ATOM 3400 C C . HIS A 1 435 ? -7.558 9.859 19.929 1.00 96.94 435 HIS A C 1
ATOM 3402 O O . HIS A 1 435 ? -6.347 9.776 19.801 1.00 96.94 435 HIS A O 1
ATOM 3408 N N . THR A 1 436 ? -8.103 10.764 20.748 1.00 95.06 436 THR A N 1
ATOM 3409 C CA . THR A 1 436 ? -7.317 11.785 21.472 1.00 95.06 436 THR A CA 1
ATOM 3410 C C . THR A 1 436 ? -6.325 11.202 22.495 1.00 95.06 436 THR A C 1
ATOM 3412 O O . THR A 1 436 ? -5.393 11.892 22.890 1.00 95.06 436 THR A O 1
ATOM 3415 N N . ARG A 1 437 ? -6.482 9.941 22.928 1.00 96.38 437 ARG A N 1
ATOM 3416 C CA . ARG A 1 437 ? -5.534 9.263 23.834 1.00 96.38 437 ARG A CA 1
ATOM 3417 C C . ARG A 1 437 ? -4.313 8.675 23.117 1.00 96.38 437 ARG A C 1
ATOM 3419 O O . ARG A 1 437 ? -3.266 8.558 23.749 1.00 96.38 437 ARG A O 1
ATOM 3426 N N . TYR A 1 438 ? -4.455 8.251 21.860 1.00 97.62 438 TYR A N 1
ATOM 3427 C CA . TYR A 1 438 ? -3.391 7.557 21.118 1.00 97.62 438 TYR A CA 1
ATOM 3428 C C . TYR A 1 438 ? -2.873 8.336 19.901 1.00 97.62 438 TYR A C 1
ATOM 3430 O O . TYR A 1 438 ? -1.756 8.084 19.466 1.00 97.62 438 TYR A O 1
ATOM 3438 N N . ALA A 1 439 ? -3.648 9.267 19.347 1.00 96.56 439 ALA A N 1
ATOM 3439 C CA . ALA A 1 439 ? -3.216 10.122 18.251 1.00 96.56 439 ALA A CA 1
ATOM 3440 C C . ALA A 1 439 ? -2.246 11.213 18.732 1.00 96.56 439 ALA A C 1
ATOM 3442 O O . ALA A 1 439 ? -2.374 11.735 19.840 1.00 96.56 439 ALA A O 1
ATOM 3443 N N . SER A 1 440 ? -1.324 11.593 17.855 1.00 93.44 440 SER A N 1
ATOM 3444 C CA . SER A 1 440 ? -0.381 12.695 18.033 1.00 93.44 440 SER A CA 1
ATOM 3445 C C . SER A 1 440 ? -0.946 13.995 17.443 1.00 93.44 440 SER A C 1
ATOM 3447 O O . SER A 1 440 ? -1.763 13.973 16.516 1.00 93.44 440 SER A O 1
ATOM 3449 N N . TYR A 1 441 ? -0.493 15.140 17.960 1.00 90.50 441 TYR A N 1
ATOM 3450 C CA . TYR A 1 441 ? -0.636 16.439 17.294 1.00 90.50 441 TYR A CA 1
ATOM 3451 C C . TYR A 1 441 ? 0.651 16.757 16.527 1.00 90.50 441 TYR A C 1
ATOM 3453 O O . TYR A 1 441 ? 1.743 16.623 17.079 1.00 90.50 441 TYR A O 1
ATOM 3461 N N . HIS A 1 442 ? 0.524 17.213 15.280 1.00 87.50 442 HIS A N 1
ATOM 3462 C CA . HIS A 1 442 ? 1.655 17.531 14.405 1.00 87.50 442 HIS A CA 1
ATOM 3463 C C . HIS A 1 442 ? 1.595 19.007 14.009 1.00 87.50 442 HIS A C 1
ATOM 3465 O O . HIS A 1 442 ? 0.548 19.487 13.578 1.00 87.50 442 HIS A O 1
ATOM 3471 N N . ARG A 1 443 ? 2.716 19.728 14.149 1.00 84.06 443 ARG A N 1
ATOM 3472 C CA . ARG A 1 443 ? 2.787 21.185 13.913 1.00 84.06 443 ARG A CA 1
ATOM 3473 C C . ARG A 1 443 ? 2.563 21.584 12.449 1.00 84.06 443 ARG A C 1
ATOM 3475 O O . ARG A 1 443 ? 2.182 22.718 12.194 1.00 84.06 443 ARG A O 1
ATOM 3482 N N . GLU A 1 444 ? 2.793 20.659 11.521 1.00 82.12 444 GLU A N 1
ATOM 3483 C CA . GLU A 1 444 ? 2.586 20.825 10.074 1.00 82.12 444 GLU A CA 1
ATOM 3484 C C . GLU A 1 444 ? 1.105 20.796 9.660 1.00 82.12 444 GLU A C 1
ATOM 3486 O O . GLU A 1 444 ? 0.770 21.174 8.540 1.00 82.12 444 GLU A O 1
ATOM 3491 N N . LEU A 1 445 ? 0.207 20.330 10.536 1.00 82.69 445 LEU A N 1
ATOM 3492 C CA . LEU A 1 445 ? -1.226 20.243 10.257 1.00 82.69 445 LEU A CA 1
ATOM 3493 C C . LEU A 1 445 ? -1.997 21.408 10.902 1.00 82.69 445 LEU A C 1
ATOM 3495 O O . LEU A 1 445 ? -1.552 21.960 11.910 1.00 82.69 445 LEU A O 1
ATOM 3499 N N . PRO A 1 446 ? -3.193 21.761 10.385 1.00 84.94 446 PRO A N 1
ATOM 3500 C CA . PRO A 1 446 ? -4.029 22.798 10.983 1.00 84.94 446 PRO A CA 1
ATOM 3501 C C . PRO A 1 446 ? -4.299 22.542 12.480 1.00 84.94 446 PRO A C 1
ATOM 3503 O O . PRO A 1 446 ? -4.565 21.390 12.851 1.00 84.94 446 PRO A O 1
ATOM 3506 N N . PRO A 1 447 ? -4.288 23.578 13.344 1.00 82.75 447 PRO A N 1
ATOM 3507 C CA . PRO A 1 447 ? -4.477 23.424 14.785 1.00 82.75 447 PRO A CA 1
ATOM 3508 C C . PRO A 1 447 ? -5.699 22.579 15.160 1.00 82.75 447 PRO A C 1
ATOM 3510 O O . PRO A 1 447 ? -6.801 22.778 14.651 1.00 82.75 447 PRO A O 1
ATOM 3513 N N . GLY A 1 448 ? -5.499 21.615 16.062 1.00 81.44 448 GLY A N 1
ATOM 3514 C CA . GLY A 1 448 ? -6.532 20.648 16.444 1.00 81.44 448 GLY A CA 1
ATOM 3515 C C . GLY A 1 448 ? -6.692 19.451 15.496 1.00 81.44 448 GLY A C 1
ATOM 3516 O O . GLY A 1 448 ? -7.558 18.613 15.749 1.00 81.44 448 GLY A O 1
ATOM 3517 N N . THR A 1 449 ? -5.863 19.313 14.455 1.00 87.44 449 THR A N 1
ATOM 3518 C CA . THR A 1 449 ? -5.780 18.076 13.661 1.00 87.44 449 THR A CA 1
ATOM 3519 C C . THR A 1 449 ? -4.914 17.047 14.389 1.00 87.44 449 THR A C 1
ATOM 3521 O O . THR A 1 449 ? -3.728 17.269 14.618 1.00 87.44 449 THR A O 1
ATOM 3524 N N . TRP A 1 450 ? -5.508 15.906 14.737 1.00 93.19 450 TRP A N 1
ATOM 3525 C CA . TRP A 1 450 ? -4.829 14.781 15.389 1.00 93.19 450 TRP A CA 1
ATOM 3526 C C . TRP A 1 450 ? -4.698 13.617 14.407 1.00 93.19 450 TRP A C 1
ATOM 3528 O O . TRP A 1 450 ? -5.620 13.386 13.622 1.00 93.19 450 TRP A O 1
ATOM 3538 N N . ARG A 1 451 ? -3.591 12.872 14.468 1.00 95.44 451 ARG A N 1
ATOM 3539 C CA . ARG A 1 451 ? -3.313 11.729 13.585 1.00 95.44 451 ARG A CA 1
ATOM 3540 C C . ARG A 1 451 ? -2.840 10.508 14.366 1.00 95.44 451 ARG A C 1
ATOM 3542 O O . ARG A 1 451 ? -2.028 10.624 15.280 1.00 95.44 451 ARG A O 1
ATOM 3549 N N . LEU A 1 452 ? -3.355 9.333 14.016 1.00 96.56 452 LEU A N 1
ATOM 3550 C CA . LEU A 1 452 ? -3.025 8.067 14.668 1.00 96.56 452 LEU A CA 1
ATOM 3551 C C . LEU A 1 452 ? -2.089 7.239 13.775 1.00 96.56 452 LEU A C 1
ATOM 3553 O O . LEU A 1 452 ? -2.525 6.546 12.857 1.00 96.56 452 LEU A O 1
ATOM 3557 N N . GLU A 1 453 ? -0.790 7.341 14.041 1.00 95.44 453 GLU A N 1
ATOM 3558 C CA . GLU A 1 453 ? 0.273 6.613 13.338 1.00 95.44 453 GLU A CA 1
ATOM 3559 C C . GLU A 1 453 ? 0.300 5.108 13.685 1.00 95.44 453 GLU A C 1
ATOM 3561 O O . GLU A 1 453 ? -0.285 4.657 14.675 1.00 95.44 453 GLU A O 1
ATOM 3566 N N . LEU A 1 454 ? 1.058 4.319 12.913 1.00 94.88 454 LEU A N 1
ATOM 3567 C CA . LEU A 1 454 ? 1.154 2.860 13.066 1.00 94.88 454 LEU A CA 1
ATOM 3568 C C . LEU A 1 454 ? 1.596 2.390 14.467 1.00 94.88 454 LEU A C 1
ATOM 3570 O O . LEU A 1 454 ? 1.007 1.456 15.015 1.00 94.88 454 LEU A O 1
ATOM 3574 N N . LYS A 1 455 ? 2.610 3.024 15.076 1.00 95.00 455 LYS A N 1
ATOM 3575 C CA . LYS A 1 455 ? 3.106 2.631 16.411 1.00 95.00 455 LYS A CA 1
ATOM 3576 C C . LYS A 1 455 ? 2.032 2.853 17.502 1.00 95.00 455 LYS A C 1
ATOM 3578 O O . LYS A 1 455 ? 1.733 1.896 18.223 1.00 95.00 455 LYS A O 1
ATOM 3583 N N . PRO A 1 456 ? 1.385 4.033 17.610 1.00 96.56 456 PRO A N 1
ATOM 3584 C CA . PRO A 1 456 ? 0.227 4.218 18.483 1.00 96.56 456 PRO A CA 1
ATOM 3585 C C . PRO A 1 456 ? -1.008 3.372 18.141 1.00 96.56 456 PRO A C 1
ATOM 3587 O O . PRO A 1 456 ? -1.686 2.934 19.065 1.00 96.56 456 PRO A O 1
ATOM 3590 N N . TRP A 1 457 ? -1.295 3.081 16.867 1.00 97.06 457 TRP A N 1
ATOM 3591 C CA . TRP A 1 457 ? -2.391 2.180 16.469 1.00 97.06 457 TRP A CA 1
ATOM 3592 C C . TRP A 1 457 ? -2.194 0.756 17.006 1.00 97.06 457 TRP A C 1
ATOM 3594 O O . TRP A 1 457 ? -3.081 0.204 17.660 1.00 97.06 457 TRP A O 1
ATOM 3604 N N . LEU A 1 458 ? -1.002 0.179 16.817 1.00 96.38 458 LEU A N 1
ATOM 3605 C CA . LEU A 1 458 ? -0.665 -1.135 17.373 1.00 96.38 458 LEU A CA 1
ATOM 3606 C C . LEU A 1 458 ? -0.693 -1.122 18.911 1.00 96.38 458 LEU A C 1
ATOM 3608 O O . LEU A 1 458 ? -1.099 -2.111 19.525 1.00 96.38 458 LEU A O 1
ATOM 3612 N N . ARG A 1 459 ? -0.330 0.001 19.547 1.00 96.88 459 ARG A N 1
ATOM 3613 C CA . ARG A 1 459 ? -0.489 0.181 20.997 1.00 96.88 459 ARG A CA 1
ATOM 3614 C C . ARG A 1 459 ? -1.960 0.222 21.418 1.00 96.88 459 ARG A C 1
ATOM 3616 O O . ARG A 1 459 ? -2.309 -0.488 22.350 1.00 96.88 459 ARG A O 1
ATOM 3623 N N . LEU A 1 460 ? -2.817 0.982 20.734 1.00 97.31 460 LEU A N 1
ATOM 3624 C CA . LEU A 1 460 ? -4.260 1.052 21.003 1.00 97.31 460 LEU A CA 1
ATOM 3625 C C . LEU A 1 460 ? -4.873 -0.350 20.982 1.00 97.31 460 LEU A C 1
ATOM 3627 O O . LEU A 1 460 ? -5.550 -0.743 21.931 1.00 97.31 460 LEU A O 1
ATOM 3631 N N . LEU A 1 461 ? -4.589 -1.136 19.940 1.00 96.44 461 LEU A N 1
ATOM 3632 C CA . LEU A 1 461 ? -5.102 -2.500 19.838 1.00 96.44 461 LEU A CA 1
ATOM 3633 C C . LEU A 1 461 ? -4.502 -3.449 20.888 1.00 96.44 461 LEU A C 1
ATOM 3635 O O . LEU A 1 461 ? -5.212 -4.333 21.363 1.00 96.44 461 LEU A O 1
ATOM 3639 N N . LYS A 1 462 ? -3.233 -3.282 21.289 1.00 94.62 462 LYS A N 1
ATOM 3640 C CA . LYS A 1 462 ? -2.641 -4.047 22.401 1.00 94.62 462 LYS A CA 1
ATOM 3641 C C . LYS A 1 462 ? -3.312 -3.706 23.736 1.00 94.62 462 LYS A C 1
ATOM 3643 O O . LYS A 1 462 ? -3.739 -4.611 24.446 1.00 94.62 462 LYS A O 1
ATOM 3648 N N . ASP A 1 463 ? -3.438 -2.419 24.049 1.00 94.25 463 ASP A N 1
ATOM 3649 C CA . ASP A 1 463 ? -4.012 -1.906 25.298 1.00 94.25 463 ASP A CA 1
ATOM 3650 C C . ASP A 1 463 ? -5.523 -2.233 25.397 1.00 94.25 463 ASP A C 1
ATOM 3652 O O . ASP A 1 463 ? -6.059 -2.377 26.494 1.00 94.25 463 ASP A O 1
ATOM 3656 N N . CYS A 1 464 ? -6.211 -2.422 24.261 1.00 90.88 464 CYS A N 1
ATOM 3657 C CA . CYS A 1 464 ? -7.585 -2.936 24.177 1.00 90.88 464 CYS A CA 1
ATOM 3658 C C . CYS A 1 464 ? -7.696 -4.474 24.061 1.00 90.88 464 CYS A C 1
ATOM 3660 O O . CYS A 1 464 ? -8.790 -4.974 23.799 1.00 90.88 464 CYS A O 1
ATOM 3662 N N . ALA A 1 465 ? -6.597 -5.222 24.225 1.00 89.25 465 ALA A N 1
ATOM 3663 C CA . ALA A 1 465 ? -6.514 -6.685 24.082 1.00 89.25 465 ALA A CA 1
ATOM 3664 C C . ALA A 1 465 ? -7.008 -7.248 22.726 1.00 89.25 465 ALA A C 1
ATOM 3666 O O . ALA A 1 465 ? -7.361 -8.424 22.628 1.00 89.25 465 ALA A O 1
ATOM 3667 N N . MET A 1 466 ? -7.009 -6.422 21.674 1.00 90.56 466 MET A N 1
ATOM 3668 C CA . MET A 1 466 ? -7.441 -6.768 20.314 1.00 90.56 466 MET A CA 1
ATOM 3669 C C . MET A 1 466 ? -6.343 -7.440 19.473 1.00 90.56 466 MET A C 1
ATOM 3671 O O . MET A 1 466 ? -6.669 -8.184 18.554 1.00 90.56 466 MET A O 1
ATOM 3675 N N . LEU A 1 467 ? -5.058 -7.209 19.776 1.00 92.31 467 LEU A N 1
ATOM 3676 C CA . LEU A 1 467 ? -3.941 -7.937 19.151 1.00 92.31 467 LEU A CA 1
ATOM 3677 C C . LEU A 1 467 ? -3.677 -9.268 19.855 1.00 92.31 467 LEU A C 1
ATOM 3679 O O . LEU A 1 467 ? -3.461 -9.288 21.066 1.00 92.31 467 LEU A O 1
ATOM 3683 N N . GLY A 1 468 ? -3.579 -10.352 19.084 1.00 87.25 468 GLY A N 1
ATOM 3684 C CA . GLY A 1 468 ? -3.134 -11.662 19.563 1.00 87.25 468 GLY A CA 1
ATOM 3685 C C . GLY A 1 468 ? -3.909 -12.842 18.977 1.00 87.25 468 GLY A C 1
ATOM 3686 O O . GLY A 1 468 ? -4.960 -12.691 18.349 1.00 87.25 468 GLY A O 1
ATOM 3687 N N . ASN A 1 469 ? -3.389 -14.050 19.209 1.00 82.81 469 ASN A N 1
ATOM 3688 C CA . ASN A 1 469 ? -3.941 -15.298 18.668 1.00 82.81 469 ASN A CA 1
ATOM 3689 C C . ASN A 1 469 ? -5.365 -15.605 19.173 1.00 82.81 469 ASN A C 1
ATOM 3691 O O . ASN A 1 469 ? -6.127 -16.268 18.466 1.00 82.81 469 ASN A O 1
ATOM 3695 N N . HIS A 1 470 ? -5.732 -15.095 20.356 1.00 80.38 470 HIS A N 1
ATOM 3696 C CA . HIS A 1 470 ? -7.068 -15.212 20.954 1.00 80.38 470 HIS A CA 1
ATOM 3697 C C . HIS A 1 470 ? -8.135 -14.420 20.188 1.00 80.38 470 HIS A C 1
ATOM 3699 O O . HIS A 1 470 ? -9.264 -14.887 20.077 1.00 80.38 470 HIS A O 1
ATOM 3705 N N . MET A 1 471 ? -7.772 -13.275 19.600 1.00 85.44 471 MET A N 1
ATOM 3706 C CA . MET A 1 471 ? -8.645 -12.521 18.687 1.00 85.44 471 MET A CA 1
ATOM 3707 C C . MET A 1 471 ? -8.448 -12.922 17.222 1.00 85.44 471 MET A C 1
ATOM 3709 O O . MET A 1 471 ? -9.319 -12.672 16.397 1.00 85.44 471 MET A O 1
ATOM 3713 N N . GLY A 1 472 ? -7.310 -13.531 16.877 1.00 85.88 472 GLY A N 1
ATOM 3714 C CA . GLY A 1 472 ? -6.932 -13.858 15.500 1.00 85.88 472 GLY A CA 1
ATOM 3715 C C . GLY A 1 472 ? -6.345 -12.690 14.700 1.00 85.88 472 GLY A C 1
ATOM 3716 O O . GLY A 1 472 ? -6.075 -12.860 13.515 1.00 85.88 472 GLY A O 1
ATOM 3717 N N . VAL A 1 473 ? -6.116 -11.532 15.328 1.00 93.81 473 VAL A N 1
ATOM 3718 C CA . VAL A 1 473 ? -5.528 -10.346 14.685 1.00 93.81 473 VAL A CA 1
ATOM 3719 C C . VAL A 1 473 ? -4.041 -10.269 15.045 1.00 93.81 473 VAL A C 1
ATOM 3721 O O . VAL A 1 473 ? -3.679 -9.958 16.183 1.00 93.81 473 VAL A O 1
ATOM 3724 N N . SER A 1 474 ? -3.173 -10.581 14.079 1.00 94.44 474 SER A N 1
ATOM 3725 C CA . SER A 1 474 ? -1.718 -10.408 14.200 1.00 94.44 474 SER A CA 1
ATOM 3726 C C . SER A 1 474 ? -1.307 -8.935 14.053 1.00 94.44 474 SER A C 1
ATOM 3728 O O . SER A 1 474 ? -2.119 -8.085 13.677 1.00 94.44 474 SER A O 1
ATOM 3730 N N . LYS A 1 475 ? -0.028 -8.624 14.315 1.00 93.88 475 LYS A N 1
ATOM 3731 C CA . LYS A 1 475 ? 0.533 -7.291 14.032 1.00 93.88 475 LYS A CA 1
ATOM 3732 C C . LYS A 1 475 ? 0.372 -6.941 12.551 1.00 93.88 475 LYS A C 1
ATOM 3734 O O . LYS A 1 475 ? -0.185 -5.898 12.247 1.00 93.88 475 LYS A O 1
ATOM 3739 N N . ASP A 1 476 ? 0.777 -7.834 11.652 1.00 92.12 476 ASP A N 1
ATOM 3740 C CA . ASP A 1 476 ? 0.728 -7.633 10.200 1.00 92.12 476 ASP A CA 1
ATOM 3741 C C . ASP A 1 476 ? -0.714 -7.437 9.716 1.00 92.12 476 ASP A C 1
ATOM 3743 O O . ASP A 1 476 ? -0.976 -6.565 8.891 1.00 92.12 476 ASP A O 1
ATOM 3747 N N . ALA A 1 477 ? -1.671 -8.194 10.269 1.00 93.94 477 ALA A N 1
ATOM 3748 C CA . ALA A 1 477 ? -3.089 -8.000 9.981 1.00 93.94 477 ALA A CA 1
ATOM 3749 C C . ALA A 1 477 ? -3.563 -6.604 10.421 1.00 93.94 477 ALA A C 1
ATOM 3751 O O . ALA A 1 477 ? -4.266 -5.934 9.671 1.00 93.94 477 ALA A O 1
ATOM 3752 N N . ALA A 1 478 ? -3.143 -6.127 11.596 1.00 95.81 478 ALA A N 1
ATOM 3753 C CA . ALA A 1 478 ? -3.450 -4.776 12.056 1.00 95.81 478 ALA A CA 1
ATOM 3754 C C . ALA A 1 478 ? -2.746 -3.671 11.242 1.00 95.81 478 ALA A C 1
ATOM 3756 O O . ALA A 1 478 ? -3.352 -2.622 11.020 1.00 95.81 478 ALA A O 1
ATOM 3757 N N . THR A 1 479 ? -1.517 -3.894 10.764 1.00 95.81 479 THR A N 1
ATOM 3758 C CA . THR A 1 479 ? -0.814 -2.983 9.843 1.00 95.81 479 THR A CA 1
ATOM 3759 C C . THR A 1 479 ? -1.546 -2.901 8.505 1.00 95.81 479 THR A C 1
ATOM 3761 O O . THR A 1 479 ? -1.880 -1.809 8.055 1.00 95.81 479 THR A O 1
ATOM 3764 N N . PHE A 1 480 ? -1.888 -4.041 7.900 1.00 95.12 480 PHE A N 1
ATOM 3765 C CA . PHE A 1 480 ? -2.644 -4.101 6.646 1.00 95.12 480 PHE A CA 1
ATOM 3766 C C . PHE A 1 480 ? -4.055 -3.503 6.780 1.00 95.12 480 PHE A C 1
ATOM 3768 O O . PHE A 1 480 ? -4.528 -2.820 5.872 1.00 95.12 480 PHE A O 1
ATOM 3775 N N . ILE A 1 481 ? -4.706 -3.673 7.937 1.00 96.75 481 ILE A N 1
ATOM 3776 C CA . ILE A 1 481 ? -5.965 -2.987 8.254 1.00 96.75 481 ILE A CA 1
ATOM 3777 C C . ILE A 1 481 ? -5.778 -1.465 8.304 1.00 96.75 481 ILE A C 1
ATOM 3779 O O . ILE A 1 481 ? -6.622 -0.762 7.756 1.00 96.75 481 ILE A O 1
ATOM 3783 N N . LEU A 1 482 ? -4.696 -0.947 8.900 1.00 96.31 482 LEU A N 1
ATOM 3784 C CA . LEU A 1 482 ? -4.401 0.492 8.884 1.00 96.31 482 LEU A CA 1
ATOM 3785 C C . LEU A 1 482 ? -4.195 1.002 7.453 1.00 96.31 482 LEU A C 1
ATOM 3787 O O . LEU A 1 482 ? -4.745 2.044 7.108 1.00 96.31 482 LEU A O 1
ATOM 3791 N N . VAL A 1 483 ? -3.472 0.261 6.605 1.00 95.31 483 VAL A N 1
ATOM 3792 C CA . VAL A 1 483 ? -3.303 0.616 5.184 1.00 95.31 483 VAL A CA 1
ATOM 3793 C C . VAL A 1 483 ? -4.654 0.699 4.476 1.00 95.31 483 VAL A C 1
ATOM 3795 O O . VAL A 1 483 ? -4.984 1.740 3.921 1.00 95.31 483 VAL A O 1
ATOM 3798 N N . LYS A 1 484 ? -5.466 -0.363 4.546 1.00 95.88 484 LYS A N 1
ATOM 3799 C CA . LYS A 1 484 ? -6.750 -0.449 3.831 1.00 95.88 484 LYS A CA 1
ATOM 3800 C C . LYS A 1 484 ? -7.882 0.373 4.473 1.00 95.88 484 LYS A C 1
ATOM 3802 O O . LYS A 1 484 ? -8.965 0.421 3.900 1.00 95.88 484 LYS A O 1
ATOM 3807 N N . ALA A 1 485 ? -7.683 0.979 5.648 1.00 96.88 485 ALA A N 1
ATOM 3808 C CA . ALA A 1 485 ? -8.679 1.833 6.305 1.00 96.88 485 ALA A CA 1
ATOM 3809 C C . ALA A 1 485 ? -8.617 3.301 5.856 1.00 96.88 485 ALA A C 1
ATOM 3811 O O . ALA A 1 485 ? -9.671 3.930 5.715 1.00 96.88 485 ALA A O 1
ATOM 3812 N N . ARG A 1 486 ? -7.408 3.825 5.614 1.00 94.69 486 ARG A N 1
ATOM 3813 C CA . ARG A 1 486 ? -7.184 5.174 5.068 1.00 94.69 486 ARG A CA 1
ATOM 3814 C C . ARG A 1 486 ? -7.811 5.305 3.683 1.00 94.69 486 ARG A C 1
ATOM 3816 O O . ARG A 1 486 ? -7.815 4.342 2.917 1.00 94.69 486 ARG A O 1
ATOM 3823 N N . LEU A 1 487 ? -8.281 6.502 3.341 1.00 94.62 487 LEU A N 1
ATOM 3824 C CA . LEU A 1 487 ? -8.469 6.860 1.932 1.00 94.62 487 LEU A CA 1
ATOM 3825 C C . LEU A 1 487 ? -7.102 7.072 1.256 1.00 94.62 487 LEU A C 1
ATOM 3827 O O . LEU A 1 487 ? -6.152 7.527 1.903 1.00 94.62 487 LEU A O 1
ATOM 3831 N N . ARG A 1 488 ? -7.003 6.784 -0.045 1.00 94.31 488 ARG A N 1
ATOM 3832 C CA . ARG A 1 488 ? -5.801 7.073 -0.838 1.00 94.31 488 ARG A CA 1
ATOM 3833 C C . ARG A 1 488 ? -5.564 8.579 -0.904 1.00 94.31 488 ARG A C 1
ATOM 3835 O O . ARG A 1 488 ? -6.499 9.375 -0.968 1.00 94.31 488 ARG A O 1
ATOM 3842 N N . VAL A 1 489 ? -4.292 8.956 -0.901 1.00 94.81 489 VAL A N 1
ATOM 3843 C CA . VAL A 1 489 ? -3.817 10.329 -1.071 1.00 94.81 489 VAL A CA 1
ATOM 3844 C C . VAL A 1 489 ? -3.066 10.395 -2.398 1.00 94.81 489 VAL A C 1
ATOM 3846 O O . VAL A 1 489 ? -2.272 9.492 -2.659 1.00 94.81 489 VAL A O 1
ATOM 3849 N N . ALA A 1 490 ? -3.325 11.440 -3.194 1.00 95.44 490 ALA A N 1
ATOM 3850 C CA . ALA A 1 490 ? -2.706 11.662 -4.503 1.00 95.44 490 ALA A CA 1
ATOM 3851 C C . ALA A 1 490 ? -1.172 11.573 -4.428 1.00 95.44 490 ALA A C 1
ATOM 3853 O O . ALA A 1 490 ? -0.579 10.565 -4.808 1.00 95.44 490 ALA A O 1
ATOM 3854 N N . ASP A 1 491 ? -0.538 12.586 -3.840 1.00 94.50 491 ASP A N 1
ATOM 3855 C CA . ASP A 1 491 ? 0.901 12.600 -3.600 1.00 94.50 491 ASP A CA 1
ATOM 3856 C C . ASP A 1 491 ? 1.233 12.065 -2.197 1.00 94.50 491 ASP A C 1
ATOM 3858 O O . ASP A 1 491 ? 0.842 12.653 -1.184 1.00 94.50 491 ASP A O 1
ATOM 3862 N N . GLU A 1 492 ? 1.955 10.944 -2.122 1.00 91.38 492 GLU A N 1
ATOM 3863 C CA . GLU A 1 492 ? 2.369 10.345 -0.846 1.00 91.38 492 GLU A CA 1
ATOM 3864 C C . GLU A 1 492 ? 3.711 10.859 -0.300 1.00 91.38 492 GLU A C 1
ATOM 3866 O O . GLU A 1 492 ? 4.017 10.577 0.857 1.00 91.38 492 GLU A O 1
ATOM 3871 N N . LEU A 1 493 ? 4.482 11.636 -1.071 1.00 89.50 493 LEU A N 1
ATOM 3872 C CA . LEU A 1 493 ? 5.685 12.341 -0.602 1.00 89.50 493 LEU A CA 1
ATOM 3873 C C . LEU A 1 493 ? 5.320 13.714 -0.022 1.00 89.50 493 LEU A C 1
ATOM 3875 O O . LEU A 1 493 ? 5.768 14.086 1.066 1.00 89.50 493 LEU A O 1
ATOM 3879 N N . GLU A 1 494 ? 4.467 14.470 -0.714 1.00 89.81 494 GLU A N 1
ATOM 3880 C CA . GLU A 1 494 ? 4.014 15.785 -0.257 1.00 89.81 494 GLU A CA 1
ATOM 3881 C C . GLU A 1 494 ? 3.171 15.657 1.020 1.00 89.81 494 GLU A C 1
ATOM 3883 O O . GLU A 1 494 ? 3.414 16.356 2.007 1.00 89.81 494 GLU A O 1
ATOM 3888 N N . ARG A 1 495 ? 2.228 14.706 1.035 1.00 90.62 495 ARG A N 1
ATOM 3889 C CA . ARG A 1 495 ? 1.261 14.498 2.126 1.00 90.62 495 ARG A CA 1
ATOM 3890 C C . ARG A 1 495 ? 1.588 13.252 2.959 1.00 90.62 495 ARG A C 1
ATOM 3892 O O . ARG A 1 495 ? 0.686 12.574 3.457 1.00 90.62 495 ARG A O 1
ATOM 3899 N N . ARG A 1 496 ? 2.883 12.950 3.134 1.00 90.19 496 ARG A N 1
ATOM 3900 C CA . ARG A 1 496 ? 3.396 11.712 3.757 1.00 90.19 496 ARG A CA 1
ATOM 3901 C C . ARG A 1 496 ? 2.746 11.376 5.099 1.00 90.19 496 ARG A C 1
ATOM 3903 O O . ARG A 1 496 ? 2.365 10.229 5.297 1.00 90.19 496 ARG A O 1
ATOM 3910 N N . LEU A 1 497 ? 2.532 12.357 5.980 1.00 90.38 497 LEU A N 1
ATOM 3911 C CA . LEU A 1 497 ? 1.857 12.146 7.269 1.00 90.38 497 LEU A CA 1
ATOM 3912 C C . LEU A 1 497 ? 0.412 11.637 7.112 1.00 90.38 497 LEU A C 1
ATOM 3914 O O . LEU A 1 497 ? -0.023 10.772 7.868 1.00 90.38 497 LEU A O 1
ATOM 3918 N N . GLU A 1 498 ? -0.341 12.126 6.126 1.00 91.69 498 GLU A N 1
ATOM 3919 C CA . GLU A 1 498 ? -1.692 11.623 5.839 1.00 91.69 498 GLU A CA 1
ATOM 3920 C C . GLU A 1 498 ? -1.662 10.226 5.209 1.00 91.69 498 GLU A C 1
ATOM 3922 O O . GLU A 1 498 ? -2.587 9.437 5.394 1.00 91.69 498 GLU A O 1
ATOM 3927 N N . PHE A 1 499 ? -0.583 9.897 4.498 1.00 92.81 499 PHE A N 1
ATOM 3928 C CA . PHE A 1 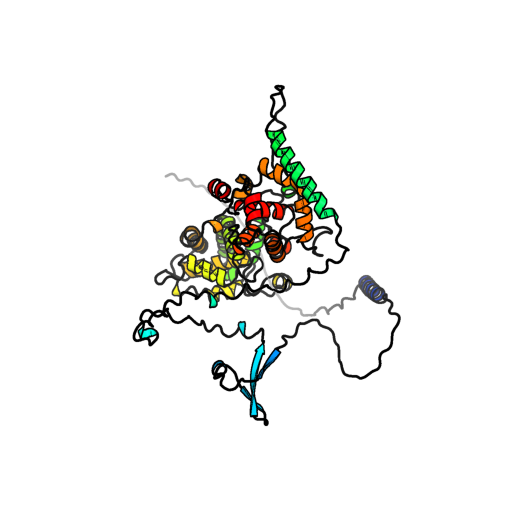499 ? -0.357 8.553 3.984 1.00 92.81 499 PHE A CA 1
ATOM 3929 C C . PHE A 1 499 ? 0.083 7.556 5.078 1.00 92.81 499 PHE A C 1
ATOM 3931 O O . PHE A 1 499 ? -0.196 6.367 4.966 1.00 92.81 499 PHE A O 1
ATOM 3938 N N . THR A 1 500 ? 0.733 7.994 6.158 1.00 93.62 500 THR A N 1
ATOM 3939 C CA . THR A 1 500 ? 1.270 7.097 7.205 1.00 93.62 500 THR A CA 1
ATOM 3940 C C . THR A 1 500 ? 0.414 6.987 8.471 1.00 93.62 500 THR A C 1
ATOM 3942 O O . THR A 1 500 ? 0.744 6.212 9.375 1.00 93.62 500 THR A O 1
ATOM 3945 N N . SER A 1 501 ? -0.706 7.711 8.546 1.00 94.94 501 SER A N 1
ATOM 3946 C CA . SER A 1 501 ? -1.560 7.784 9.737 1.00 94.94 501 SER A CA 1
ATOM 3947 C C . SER A 1 501 ? -3.058 7.753 9.420 1.00 94.94 501 SER A C 1
ATOM 3949 O O . SER A 1 501 ? -3.486 8.011 8.299 1.00 94.94 501 SER A O 1
ATOM 3951 N N . LEU A 1 502 ? -3.864 7.427 10.430 1.00 96.44 502 LEU A N 1
ATOM 3952 C CA . LEU A 1 502 ? -5.326 7.465 10.378 1.00 96.44 502 LEU A CA 1
ATOM 3953 C C . LEU A 1 502 ? -5.833 8.826 10.883 1.00 96.44 502 LEU A C 1
ATOM 3955 O O . LEU A 1 502 ? -5.320 9.337 11.884 1.00 96.44 502 LEU A O 1
ATOM 3959 N N . ASP A 1 503 ? -6.862 9.393 10.245 1.00 95.69 503 ASP A N 1
ATOM 3960 C CA . ASP A 1 503 ? -7.722 10.392 10.892 1.00 95.69 503 ASP A CA 1
ATOM 3961 C C . ASP A 1 503 ? -8.771 9.725 11.818 1.00 95.69 503 ASP A C 1
ATOM 3963 O O . ASP A 1 503 ? -8.802 8.501 11.995 1.00 95.69 503 ASP A O 1
ATOM 3967 N N . PHE A 1 504 ? -9.655 10.518 12.433 1.00 96.88 504 PHE A N 1
ATOM 3968 C CA . PHE A 1 504 ? -10.695 9.982 13.318 1.00 96.88 504 PHE A CA 1
ATOM 3969 C C . PHE A 1 504 ? -11.660 9.006 12.617 1.00 96.88 504 PHE A C 1
ATOM 3971 O O . PHE A 1 504 ? -12.047 8.001 13.214 1.00 96.88 504 PHE A O 1
ATOM 3978 N N . LEU A 1 505 ? -12.065 9.287 11.376 1.00 97.69 505 LEU A N 1
ATOM 3979 C CA . LEU A 1 505 ? -12.961 8.440 10.587 1.00 97.69 505 LEU A CA 1
ATOM 3980 C C . LEU A 1 505 ? -12.227 7.214 10.039 1.00 97.69 505 LEU A C 1
ATOM 3982 O O . LEU A 1 505 ? -12.785 6.118 10.073 1.00 97.69 505 LEU A O 1
ATOM 3986 N N . ASP A 1 506 ? -10.975 7.367 9.614 1.00 97.88 506 ASP A N 1
ATOM 3987 C CA . ASP A 1 506 ? -10.128 6.242 9.220 1.00 97.88 506 ASP A CA 1
ATOM 3988 C C . ASP A 1 506 ? -9.902 5.291 10.406 1.00 97.88 506 ASP A C 1
ATOM 3990 O O . ASP A 1 506 ? -9.948 4.076 10.236 1.00 97.88 506 ASP A O 1
ATOM 3994 N N . MET A 1 507 ? -9.761 5.806 11.636 1.00 98.19 507 MET A N 1
ATOM 3995 C CA . MET A 1 507 ? -9.716 4.979 12.847 1.00 98.19 507 MET A CA 1
ATOM 3996 C C . MET A 1 507 ? -11.050 4.253 13.109 1.00 98.19 507 MET A C 1
ATOM 3998 O O . MET A 1 507 ? -11.033 3.090 13.514 1.00 98.19 507 MET A O 1
ATOM 4002 N N . LEU A 1 508 ? -12.212 4.880 12.865 1.00 98.44 508 LEU A N 1
ATOM 4003 C CA . LEU A 1 508 ? -13.504 4.176 12.951 1.00 98.44 508 LEU A CA 1
ATOM 4004 C C . LEU A 1 508 ? -13.596 3.038 11.923 1.00 98.44 508 LEU A C 1
ATOM 4006 O O . LEU A 1 508 ? -14.081 1.954 12.249 1.00 98.44 508 LEU A O 1
ATOM 4010 N N . GLU A 1 509 ? -13.106 3.261 10.702 1.00 98.44 509 GLU A N 1
ATOM 4011 C CA . GLU A 1 509 ? -13.016 2.224 9.675 1.00 98.44 509 GLU A CA 1
ATOM 4012 C C . GLU A 1 509 ? -12.031 1.113 10.066 1.00 98.44 509 GLU A C 1
ATOM 4014 O O . GLU A 1 509 ? -12.367 -0.066 9.957 1.00 98.44 509 GLU A O 1
ATOM 4019 N N . ALA A 1 510 ? -10.850 1.460 10.578 1.00 98.25 510 ALA A N 1
ATOM 4020 C CA . ALA A 1 510 ? -9.847 0.501 11.027 1.00 98.25 510 ALA A CA 1
ATOM 4021 C C . ALA A 1 510 ? -10.388 -0.380 12.166 1.00 98.25 510 ALA A C 1
ATOM 4023 O O . ALA A 1 510 ? -10.221 -1.597 12.139 1.00 98.25 510 ALA A O 1
ATOM 4024 N N . LEU A 1 511 ? -11.119 0.199 13.126 1.00 97.88 511 LEU A N 1
ATOM 4025 C CA . LEU A 1 511 ? -11.790 -0.552 14.193 1.00 97.88 511 LEU A CA 1
ATOM 4026 C C . LEU A 1 511 ? -12.925 -1.446 13.665 1.00 97.88 511 LEU A C 1
ATOM 4028 O O . LEU A 1 511 ? -13.099 -2.556 14.168 1.00 97.88 511 LEU A O 1
ATOM 4032 N N . ALA A 1 512 ? -13.664 -1.022 12.635 1.00 97.75 512 ALA A N 1
ATOM 4033 C CA . ALA A 1 512 ? -14.658 -1.871 11.973 1.00 97.75 512 ALA A CA 1
ATOM 4034 C C . ALA A 1 512 ? -14.006 -3.040 11.206 1.00 97.75 512 ALA A C 1
ATOM 4036 O O . ALA A 1 512 ? -14.501 -4.166 11.259 1.00 97.75 512 ALA A O 1
ATOM 4037 N N . ARG A 1 513 ? -12.867 -2.802 10.542 1.00 97.56 513 ARG A N 1
ATOM 4038 C CA . ARG A 1 513 ? -12.057 -3.835 9.874 1.00 97.56 513 ARG A CA 1
ATOM 4039 C C . ARG A 1 513 ? -11.446 -4.819 10.879 1.00 97.56 513 ARG A C 1
ATOM 4041 O O . ARG A 1 513 ? -11.515 -6.022 10.645 1.00 97.56 513 ARG A O 1
ATOM 4048 N N . VAL A 1 514 ? -10.949 -4.347 12.030 1.00 96.62 514 VAL A N 1
ATOM 4049 C CA . VAL A 1 514 ? -10.533 -5.209 13.157 1.00 96.62 514 VAL A CA 1
ATOM 4050 C C . VAL A 1 514 ? -11.709 -6.050 13.651 1.00 96.62 514 VAL A C 1
ATOM 4052 O O . VAL A 1 514 ? -11.582 -7.264 13.737 1.00 96.62 514 VAL A O 1
ATOM 4055 N N . ALA A 1 515 ? -12.877 -5.449 13.903 1.00 94.06 515 ALA A N 1
ATOM 4056 C CA . ALA A 1 515 ? -14.060 -6.181 14.362 1.00 94.06 515 ALA A CA 1
ATOM 4057 C C . ALA A 1 515 ? -14.550 -7.250 13.363 1.00 94.06 515 ALA A C 1
ATOM 4059 O O . ALA A 1 515 ? -15.114 -8.256 13.788 1.00 94.06 515 ALA A O 1
ATOM 4060 N N . HIS A 1 516 ? -14.314 -7.059 12.061 1.00 93.88 516 HIS A N 1
ATOM 4061 C CA . HIS A 1 516 ? -14.579 -8.055 11.019 1.00 93.88 516 HIS A CA 1
ATOM 4062 C C . HIS A 1 516 ? -13.512 -9.166 10.955 1.00 93.88 516 HIS A C 1
ATOM 4064 O O . HIS A 1 516 ? -13.849 -10.313 10.675 1.00 93.88 516 HIS A O 1
ATOM 4070 N N . ALA A 1 517 ? -12.244 -8.848 11.240 1.00 92.88 517 ALA A N 1
ATOM 4071 C CA . ALA A 1 517 ? -11.146 -9.818 11.304 1.00 92.88 517 ALA A CA 1
ATOM 4072 C C . ALA A 1 517 ? -11.118 -10.638 12.614 1.00 92.88 517 ALA A C 1
ATOM 4074 O O . ALA A 1 517 ? -10.537 -11.723 12.652 1.00 92.88 517 ALA A O 1
ATOM 4075 N N . CYS A 1 518 ? -11.735 -10.134 13.687 1.00 90.81 518 CYS A N 1
ATOM 4076 C CA . CYS A 1 518 ? -11.806 -10.806 14.981 1.00 90.81 518 CYS A CA 1
ATOM 4077 C C . CYS A 1 518 ? -12.548 -12.153 14.912 1.00 90.81 518 CYS A C 1
ATOM 4079 O O . CYS A 1 518 ? -13.698 -12.243 14.479 1.00 90.81 518 CYS A O 1
ATOM 4081 N N . ARG A 1 519 ? -11.920 -13.197 15.461 1.00 85.19 519 ARG A N 1
ATOM 4082 C CA . ARG A 1 519 ? -12.493 -14.534 15.670 1.00 85.19 519 ARG A CA 1
ATOM 4083 C C . ARG A 1 519 ? -13.582 -14.497 16.742 1.00 85.19 519 ARG A C 1
ATOM 4085 O O . ARG A 1 519 ? -13.328 -14.756 17.915 1.00 85.19 519 ARG A O 1
ATOM 4092 N N . MET A 1 520 ? -14.805 -14.169 16.344 1.00 86.06 520 MET A N 1
ATOM 4093 C CA . MET A 1 520 ? -15.956 -14.187 17.248 1.00 86.06 520 MET A CA 1
ATOM 4094 C C . MET A 1 520 ? -16.281 -15.628 17.698 1.00 86.06 520 MET A C 1
ATOM 4096 O O . MET A 1 520 ? -16.327 -16.523 16.852 1.00 86.06 520 MET A O 1
ATOM 4100 N N . PRO A 1 521 ? -16.536 -15.876 18.999 1.00 88.75 521 PRO A N 1
ATOM 4101 C CA . PRO A 1 521 ? -16.867 -17.206 19.508 1.00 88.75 521 PRO A CA 1
ATOM 4102 C C . PRO A 1 521 ? -18.186 -17.709 18.920 1.00 88.75 521 PRO A C 1
ATOM 4104 O O . PRO A 1 521 ? -19.170 -16.967 18.843 1.00 88.75 521 PRO A O 1
ATOM 4107 N N . THR A 1 522 ? -18.234 -18.987 18.542 1.00 90.38 522 THR A N 1
ATOM 4108 C CA . THR A 1 522 ? -19.469 -19.591 18.030 1.00 90.38 522 THR A CA 1
ATOM 4109 C C . THR A 1 522 ? -20.473 -19.814 19.163 1.00 90.38 522 THR A C 1
ATOM 4111 O O . THR A 1 522 ? -20.113 -19.868 20.341 1.00 90.38 522 THR A O 1
ATOM 4114 N N . ALA A 1 523 ? -21.744 -20.055 18.827 1.00 93.56 523 ALA A N 1
ATOM 4115 C CA . ALA A 1 523 ? -22.753 -20.450 19.816 1.00 93.56 523 ALA A CA 1
ATOM 4116 C C . ALA A 1 523 ? -22.361 -21.717 20.616 1.00 93.56 523 ALA A C 1
ATOM 4118 O O . ALA A 1 523 ? -22.790 -21.883 21.759 1.00 93.56 523 ALA A O 1
ATOM 4119 N N . ARG A 1 524 ? -21.511 -22.592 20.051 1.00 94.12 524 ARG A N 1
ATOM 4120 C CA . ARG A 1 524 ? -20.953 -23.764 20.744 1.00 94.12 524 ARG A CA 1
ATOM 4121 C C . ARG A 1 524 ? -19.929 -23.361 21.804 1.00 94.12 524 ARG A C 1
ATOM 4123 O O . ARG A 1 524 ? -19.928 -23.944 22.885 1.00 94.12 524 ARG A O 1
ATOM 4130 N N . ASP A 1 525 ? -19.090 -22.374 21.508 1.00 92.06 525 ASP A N 1
ATOM 4131 C CA . ASP A 1 525 ? -18.026 -21.906 22.403 1.00 92.06 525 ASP A CA 1
ATOM 4132 C C . ASP A 1 525 ? -18.609 -21.058 23.536 1.00 92.06 525 ASP A C 1
ATOM 4134 O O . ASP A 1 525 ? -18.279 -21.279 24.698 1.00 92.06 525 ASP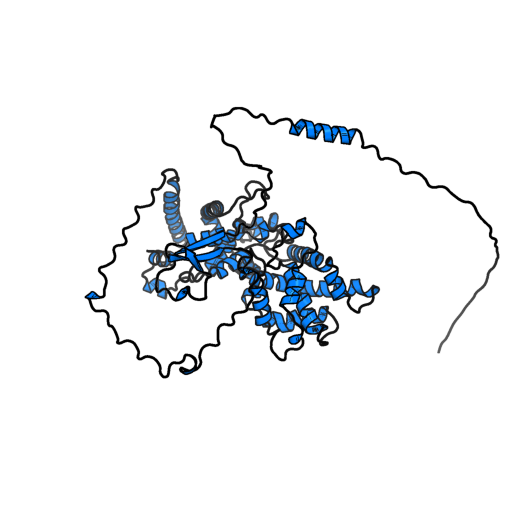 A O 1
ATOM 4138 N N . LEU A 1 526 ? -19.586 -20.200 23.217 1.00 94.38 526 LEU A N 1
ATOM 4139 C CA . LEU A 1 526 ? -20.419 -19.507 24.203 1.00 94.38 526 LEU A CA 1
ATOM 4140 C C . LEU A 1 526 ? -21.079 -20.495 25.177 1.00 94.38 526 LEU A C 1
ATOM 4142 O O . LEU A 1 526 ? -20.938 -20.350 26.390 1.00 94.38 526 LEU A O 1
ATOM 4146 N N . LYS A 1 527 ? -21.735 -21.547 24.661 1.00 94.50 527 LYS A N 1
ATOM 4147 C CA . LYS A 1 527 ? -22.372 -22.579 25.496 1.00 94.50 527 LYS A CA 1
ATOM 4148 C C . LYS A 1 527 ? -21.361 -23.367 26.339 1.00 94.50 527 LYS A C 1
ATOM 4150 O O . LYS A 1 527 ? -21.669 -23.693 27.480 1.00 94.50 527 LYS A O 1
ATOM 4155 N N . ARG A 1 528 ? -20.170 -23.665 25.805 1.00 93.81 528 ARG A N 1
ATOM 4156 C CA . ARG A 1 528 ? -19.082 -24.349 26.534 1.00 93.81 528 ARG A CA 1
ATOM 4157 C C . ARG A 1 528 ? -18.512 -23.506 27.674 1.00 93.81 528 ARG A C 1
ATOM 4159 O O . ARG A 1 528 ? -18.255 -24.050 28.738 1.00 93.81 528 ARG A O 1
ATOM 4166 N N . ALA A 1 529 ? -18.348 -22.203 27.461 1.00 92.44 529 ALA A N 1
ATOM 4167 C CA . ALA A 1 529 ? -17.830 -21.266 28.459 1.00 92.44 529 ALA A CA 1
ATOM 4168 C C . ALA A 1 529 ? -18.902 -20.731 29.433 1.00 92.44 529 ALA A C 1
ATOM 4170 O O . ALA A 1 529 ? -18.606 -19.860 30.245 1.00 92.44 529 ALA A O 1
ATOM 4171 N N . GLY A 1 530 ? -20.165 -21.167 29.316 1.00 94.38 530 GLY A N 1
ATOM 4172 C CA . GLY A 1 530 ? -21.291 -20.598 30.075 1.00 94.38 530 GLY A CA 1
ATOM 4173 C C . GLY A 1 530 ? -21.581 -19.119 29.763 1.00 94.38 530 GLY A C 1
ATOM 4174 O O . GLY A 1 530 ? -22.307 -18.455 30.500 1.00 94.38 530 GLY A O 1
ATOM 4175 N N . ALA A 1 531 ? -21.015 -18.579 28.682 1.00 94.25 531 ALA A N 1
ATOM 4176 C CA . ALA A 1 531 ? -21.013 -17.155 28.385 1.00 94.25 531 ALA A CA 1
ATOM 4177 C C . ALA A 1 531 ? -22.262 -16.738 27.596 1.00 94.25 531 ALA A C 1
ATOM 4179 O O . ALA A 1 531 ? -22.419 -17.078 26.425 1.00 94.25 531 ALA A O 1
ATOM 4180 N N . ALA A 1 532 ? -23.122 -15.913 28.200 1.00 93.44 532 ALA A N 1
ATOM 4181 C CA . ALA A 1 532 ? -24.353 -15.430 27.561 1.00 93.44 532 ALA A CA 1
ATOM 4182 C C . ALA A 1 532 ? -24.130 -14.453 26.379 1.00 93.44 532 ALA A C 1
ATOM 4184 O O . ALA A 1 532 ? -25.084 -14.078 25.701 1.00 93.44 532 ALA A O 1
ATOM 4185 N N . SER A 1 533 ? -22.894 -14.007 26.123 1.00 90.19 533 SER A N 1
ATOM 4186 C CA . SER A 1 533 ? -22.543 -13.200 24.945 1.00 90.19 533 SER A CA 1
ATOM 4187 C C . SER A 1 533 ? -21.039 -13.258 24.634 1.00 90.19 533 SER A C 1
ATOM 4189 O O . SER A 1 533 ? -20.249 -13.535 25.541 1.00 90.19 533 SER A O 1
ATOM 4191 N N . PRO A 1 534 ? -20.608 -12.907 23.403 1.00 84.81 534 PRO A N 1
ATOM 4192 C CA . PRO A 1 534 ? -19.189 -12.774 23.059 1.00 84.81 534 PRO A CA 1
ATOM 4193 C C . PRO A 1 534 ? -18.408 -11.825 23.975 1.00 84.81 534 PRO A C 1
ATOM 4195 O O . PRO A 1 534 ? -17.259 -12.096 24.298 1.00 84.81 534 PRO A O 1
ATOM 4198 N N . PHE A 1 535 ? -19.031 -10.742 24.454 1.00 83.81 535 PHE A N 1
ATOM 4199 C CA . PHE A 1 535 ? -18.389 -9.827 25.401 1.00 83.81 535 PHE A CA 1
ATOM 4200 C C . PHE A 1 535 ? -18.051 -10.518 26.731 1.00 83.81 535 PHE A C 1
ATOM 4202 O O . PHE A 1 535 ? -16.952 -10.346 27.251 1.00 83.81 535 PHE A O 1
ATOM 4209 N N . LEU A 1 536 ? -18.970 -11.332 27.261 1.00 86.00 536 LEU A N 1
ATOM 4210 C CA . LEU A 1 536 ? -18.731 -12.097 28.488 1.00 86.00 536 LEU A CA 1
ATOM 4211 C C . LEU A 1 536 ? -17.720 -13.230 28.270 1.00 86.00 536 LEU A C 1
ATOM 4213 O O . LEU A 1 536 ? -16.911 -13.482 29.156 1.00 86.00 536 LEU A O 1
ATOM 4217 N N . PHE A 1 537 ? -17.717 -13.848 27.085 1.00 87.75 537 PHE A N 1
ATOM 4218 C CA . PHE A 1 537 ? -16.728 -14.853 26.688 1.00 87.75 537 PHE A CA 1
ATOM 4219 C C . PHE A 1 537 ? -15.306 -14.277 26.703 1.00 87.75 537 PHE A C 1
ATOM 4221 O O . PHE A 1 537 ? -14.447 -14.793 27.410 1.00 87.75 537 PHE A O 1
ATOM 4228 N N . PHE A 1 538 ? -15.066 -13.160 26.005 1.00 82.06 538 PHE A N 1
ATOM 4229 C CA . PHE A 1 538 ? -13.749 -12.514 26.012 1.00 82.06 538 PHE A CA 1
ATOM 4230 C C . PHE A 1 538 ? -13.367 -11.979 27.396 1.00 82.06 538 PHE A C 1
ATOM 4232 O O . PHE A 1 538 ? -12.209 -12.099 27.788 1.00 82.06 538 PHE A O 1
ATOM 4239 N N . LYS A 1 539 ? -14.328 -11.457 28.174 1.00 81.31 539 LYS A N 1
ATOM 4240 C CA . LYS A 1 539 ? -14.076 -11.028 29.557 1.00 81.31 539 LYS A CA 1
ATOM 4241 C C . LYS A 1 539 ? -13.576 -12.184 30.437 1.00 81.31 539 LYS A C 1
ATOM 4243 O O . LYS A 1 539 ? -12.664 -11.963 31.221 1.00 81.31 539 LYS A O 1
ATOM 4248 N N . GLY A 1 540 ? -14.139 -13.384 30.284 1.00 79.12 540 GLY A N 1
ATOM 4249 C CA . GLY A 1 540 ? -13.738 -14.587 31.026 1.00 79.12 540 GLY A CA 1
ATOM 4250 C C . GLY A 1 540 ? -12.449 -15.265 30.544 1.00 79.12 540 GLY A C 1
ATOM 4251 O O . GLY A 1 540 ? -12.037 -16.243 31.151 1.00 79.12 540 GLY A O 1
ATOM 4252 N N . MET A 1 541 ? -11.816 -14.774 29.469 1.00 72.75 541 MET A N 1
ATOM 4253 C CA . MET A 1 541 ? -10.464 -15.189 29.052 1.00 72.75 541 MET A CA 1
ATOM 4254 C C . MET A 1 541 ? -9.376 -14.177 29.452 1.00 72.75 541 MET A C 1
ATOM 4256 O O . MET A 1 541 ? -8.194 -14.446 29.265 1.00 72.75 541 MET A O 1
ATOM 4260 N N . GLY A 1 542 ? -9.765 -12.997 29.948 1.00 60.38 542 GLY A N 1
ATOM 4261 C CA . GLY A 1 542 ? -8.858 -11.941 30.417 1.00 60.38 542 GLY A CA 1
ATOM 4262 C C . GLY A 1 542 ? -8.739 -11.861 31.943 1.00 60.38 542 GLY A C 1
ATOM 4263 O O . GLY A 1 542 ? -8.298 -10.832 32.454 1.00 60.38 542 GLY A O 1
ATOM 4264 N N . SER A 1 543 ? -9.192 -12.903 32.646 1.00 47.31 543 SER A N 1
ATOM 4265 C CA . SER A 1 543 ? -9.235 -13.049 34.106 1.00 47.31 543 SER A CA 1
ATOM 4266 C C . SER A 1 543 ? -8.691 -14.410 34.514 1.00 47.31 543 SER A C 1
ATOM 4268 O O . SER A 1 543 ? -7.790 -14.425 35.372 1.00 47.31 543 SER A O 1
#

Sequence (543 aa):
GGDGAGAGAAQSPSDADKPTAQSASSPEPAAAEEFESPELLMQKAAEAAERAKTPTDHDVDSVADPGDLNDGADAKAKSVRMFRFRHVHGAQLCKSLYRHYTLPDGTTYHYYHEDDLHELTTQVVVRPPAAPKTLESIWLPQLPFPPPSEVPSVDDVPDAYEFPRPPPPRLSHDTPRKMGEAVVLHVRAVEALQKSKAVGKASDGGGGDEDKWSVYYSLFRARAKSGPGRSFFDKGRVMSESFEHDWRRISEKRRVQMLITRGKEEAEWSAAINDVAETLEDHFELLCNVYDYYASRSEGGVLAVSRGAIDALVDTMGVMEPGTPGANLINVATLWREVNKEDRKVQESLRNLDAYLMRFEFIEFLLRLAIAKYRDSDELDDISDCLMTLVRRDLLPALPPPALADADKFRRQLLYTEPVDRVLRSRTAVFKALHTRYASYHRELPPGTWRLELKPWLRLLKDCAMLGNHMGVSKDAATFILVKARLRVADELERRLEFTSLDFLDMLEALARVAHACRMPTARDLKRAGAASPFLFFKGMGS

Secondary structure (DSSP, 8-state):
---------------------------PPPPPP-PPPHHHHHHHHHHHHHHT----------------------------EEEEEEPPTT-GGGTTTSEEEE-TTS-EEEEEEE-TTTTTT------PPPPP-SSGGGT-SSPPPPPP--PPPGGGS-------PPPPP---TTS-THHHHHHHHHHHHHHHHHHHTT----------TT----TTTSGGGGHHHHSTTSSSSS-THHHHHHHHHHHHHHHS-HHHHHHHSTTS-GGGHHHHHHHHHHHHHTTHHHHHHHHHHHHHT-SSSSSSEEHHHHHHHHHHTTTT-TTSTTTTT--HHHHHHHHHPPP--HHHHTTS-TTEE-HHHHHHHHHHHHIIIIITTTS-S-HHHHHHHIIIIIIHHHS-TTTT--HHHHIIIIISSHHHHHHHHHTHHHHHHHHHHHPEE-TTSPTT-EEEEHHHHHHHHHHTT-SBTTTTB-HHHHHHHHHHHSPP-S-TTTTHHHHHEE-HHHHHHHHHHHHHHS-PPPHHHHHHTT-SSHHHHHHTT--